Protein AF-0000000066956922 (afdb_homodimer)

pLDDT: mean 83.97, std 21.2, range [27.05, 97.88]

Structure (mmCIF, N/CA/C/O backbone):
data_AF-0000000066956922-model_v1
#
loop_
_entity.id
_entity.type
_entity.pdbx_description
1 polymer 'Os04g0371100 protein'
#
loop_
_atom_site.group_PDB
_atom_site.id
_atom_site.type_symbol
_atom_site.label_atom_id
_atom_site.label_alt_id
_atom_site.label_comp_id
_atom_site.label_asym_id
_atom_site.label_entity_id
_atom_site.label_seq_id
_atom_site.pdbx_PDB_ins_code
_atom_site.Cartn_x
_atom_site.Cartn_y
_atom_site.Cartn_z
_atom_site.occupancy
_atom_site.B_iso_or_equiv
_atom_site.auth_seq_id
_atom_site.auth_comp_id
_atom_site.auth_asym_id
_atom_site.a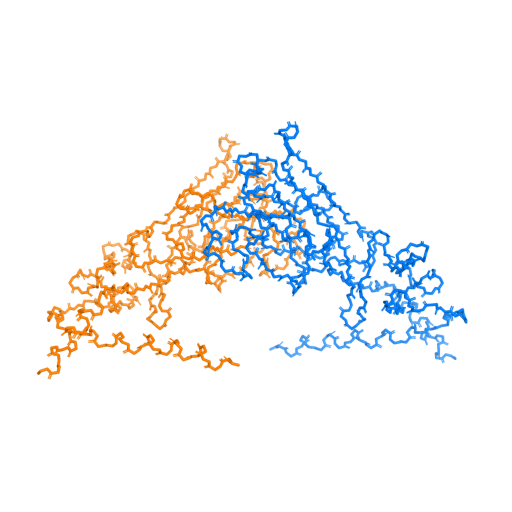uth_atom_id
_atom_site.pdbx_PDB_model_num
ATOM 1 N N . MET A 1 1 ? 24.984 -8.594 19.031 1 27.39 1 MET A N 1
ATOM 2 C CA . MET A 1 1 ? 25.375 -7.188 18.938 1 27.39 1 MET A CA 1
ATOM 3 C C . MET A 1 1 ? 24.172 -6.273 19.172 1 27.39 1 MET A C 1
ATOM 5 O O . MET A 1 1 ? 24.188 -5.105 18.781 1 27.39 1 MET A O 1
ATOM 9 N N . PRO A 1 2 ? 23.078 -6.812 19.625 1 39.53 2 PRO A N 1
ATOM 10 C CA . PRO A 1 2 ? 21.781 -6.18 19.859 1 39.53 2 PRO A CA 1
ATOM 11 C C . PRO A 1 2 ? 21.828 -5.164 21 1 39.53 2 PRO A C 1
ATOM 13 O O . PRO A 1 2 ? 20.844 -4.457 21.234 1 39.53 2 PRO A O 1
ATOM 16 N N . PHE A 1 3 ? 22.906 -5.246 21.766 1 41.84 3 PHE A N 1
ATOM 17 C CA . PHE A 1 3 ? 22.938 -4.562 23.062 1 41.84 3 PHE A CA 1
ATOM 18 C C . PHE A 1 3 ? 23.094 -3.059 22.875 1 41.84 3 PHE A C 1
ATOM 20 O O . PHE A 1 3 ? 22.641 -2.275 23.719 1 41.84 3 PHE A O 1
ATOM 27 N N . HIS A 1 4 ? 23.75 -2.686 21.734 1 39.41 4 HIS A N 1
ATOM 28 C CA . HIS A 1 4 ? 24.219 -1.311 21.656 1 39.41 4 HIS A CA 1
ATOM 29 C C . HIS A 1 4 ? 23.109 -0.365 21.219 1 39.41 4 HIS A C 1
ATOM 31 O O . HIS A 1 4 ? 23.297 0.853 21.188 1 39.41 4 HIS A O 1
ATOM 37 N N . MET A 1 5 ? 22.062 -0.947 20.609 1 34.66 5 MET A N 1
ATOM 38 C CA . MET A 1 5 ? 21.094 0.001 20.078 1 34.66 5 MET A CA 1
ATOM 39 C C . MET A 1 5 ? 20.219 0.576 21.188 1 34.66 5 MET A C 1
ATOM 41 O O . MET A 1 5 ? 19.469 1.525 20.953 1 34.66 5 MET A O 1
ATOM 45 N N . LEU A 1 6 ? 20.172 -0.141 22.344 1 37.5 6 LEU A N 1
ATOM 46 C CA . LEU A 1 6 ? 19.359 0.342 23.438 1 37.5 6 LEU A CA 1
ATOM 47 C C . LEU A 1 6 ? 19.969 1.58 24.078 1 37.5 6 LEU A C 1
ATOM 49 O O . LEU A 1 6 ? 19.312 2.279 24.859 1 37.5 6 LEU A O 1
ATOM 53 N N . ALA A 1 7 ? 21.297 1.661 24 1 37.59 7 ALA A N 1
ATOM 54 C CA . ALA A 1 7 ? 22.016 2.639 24.797 1 37.59 7 ALA A CA 1
ATOM 55 C C . ALA A 1 7 ? 21.844 4.047 24.25 1 37.59 7 ALA A C 1
ATOM 57 O O . ALA A 1 7 ? 21.844 5.023 25 1 37.59 7 ALA A O 1
ATOM 58 N N . SER A 1 8 ? 21.625 4.117 22.891 1 36 8 SER A N 1
ATOM 59 C CA . SER A 1 8 ? 21.672 5.469 22.344 1 36 8 SER A CA 1
ATOM 60 C C . SER A 1 8 ? 20.359 6.211 22.578 1 36 8 SER A C 1
ATOM 62 O O . SER A 1 8 ? 20.281 7.434 22.406 1 36 8 SER A O 1
ATOM 64 N N . LEU A 1 9 ? 19.266 5.445 22.859 1 38.03 9 LEU A N 1
ATOM 65 C CA . LEU A 1 9 ? 17.984 6.117 23.047 1 38.03 9 LEU A CA 1
ATOM 66 C C . LEU A 1 9 ? 17.922 6.789 24.422 1 38.03 9 LEU A C 1
ATOM 68 O O . LEU A 1 9 ? 17.156 7.738 24.609 1 38.03 9 LEU A O 1
ATOM 72 N N . LEU A 1 10 ? 18.797 6.312 25.344 1 38.06 10 LEU A N 1
ATOM 73 C CA . LEU A 1 10 ? 18.719 6.828 26.719 1 38.06 10 LEU A CA 1
ATOM 74 C C . LEU A 1 10 ? 19.281 8.242 26.797 1 38.06 10 LEU A C 1
ATOM 76 O O . LEU A 1 10 ? 18.922 9.016 27.672 1 38.06 10 LEU A O 1
ATOM 80 N N . TRP A 1 11 ? 20.234 8.555 25.891 1 38.66 11 TRP A N 1
ATOM 81 C CA . TRP A 1 11 ? 20.953 9.805 26.109 1 38.66 11 TRP A CA 1
ATOM 82 C C . TRP A 1 11 ? 20.078 11 25.734 1 38.66 11 TRP A C 1
ATOM 84 O O . TRP A 1 11 ? 20.391 12.141 26.109 1 38.66 11 TRP A O 1
ATOM 94 N N . LEU A 1 12 ? 19.016 10.734 24.922 1 37.03 12 LEU A N 1
ATOM 95 C CA . LEU A 1 12 ? 18.297 11.922 24.469 1 37.03 12 LEU A CA 1
ATOM 96 C C . LEU A 1 12 ? 17.359 12.43 25.547 1 37.03 12 LEU A C 1
ATOM 98 O O . LEU A 1 12 ? 16.922 13.586 25.516 1 37.03 12 LEU A O 1
ATOM 102 N N . CYS A 1 13 ? 17.031 11.578 26.547 1 39 13 CYS A N 1
ATOM 103 C CA . CYS A 1 13 ? 16.047 12.047 27.531 1 39 13 CYS A CA 1
ATOM 104 C C . CYS A 1 13 ? 16.672 13.031 28.5 1 39 13 CYS A C 1
ATOM 106 O O . CYS A 1 13 ? 15.961 13.672 29.281 1 39 13 CYS A O 1
ATOM 108 N N . GLY A 1 14 ? 17.984 12.922 28.688 1 37.34 14 GLY A N 1
ATOM 109 C CA . GLY A 1 14 ? 18.547 13.641 29.828 1 37.34 14 GLY A CA 1
ATOM 110 C C . GLY A 1 14 ? 18.594 15.141 29.625 1 37.34 14 GLY A C 1
ATOM 111 O O . GLY A 1 14 ? 18.625 15.906 30.594 1 37.34 14 GLY A O 1
ATOM 112 N N . GLY A 1 15 ? 18.875 15.555 28.344 1 35.94 15 GLY A N 1
ATOM 113 C CA . GLY A 1 15 ? 19.328 16.922 28.188 1 35.94 15 GLY A CA 1
ATOM 114 C C . GLY A 1 15 ? 18.203 17.938 28.234 1 35.94 15 GLY A C 1
ATOM 115 O O . GLY A 1 15 ? 18.438 19.141 28.109 1 35.94 15 GLY A O 1
ATOM 116 N N . ILE A 1 16 ? 16.969 17.453 27.953 1 40.69 16 ILE A N 1
ATOM 117 C CA . ILE A 1 16 ? 15.914 18.453 27.781 1 40.69 16 ILE A CA 1
ATOM 118 C C . ILE A 1 16 ? 15.578 19.109 29.109 1 40.69 16 ILE A C 1
ATOM 120 O O . ILE A 1 16 ? 14.898 20.141 29.156 1 40.69 16 ILE A O 1
ATOM 124 N N . ALA A 1 17 ? 15.906 18.469 30.297 1 36.94 17 ALA A N 1
ATOM 125 C CA . ALA A 1 17 ? 15.453 19.031 31.562 1 36.94 17 ALA A CA 1
ATOM 126 C C . ALA A 1 17 ? 16.031 20.422 31.781 1 36.94 17 ALA A C 1
ATOM 128 O O . ALA A 1 17 ? 15.414 21.266 32.438 1 36.94 17 ALA A O 1
ATOM 129 N N . ALA A 1 18 ? 17.344 20.484 31.438 1 37.16 18 ALA A N 1
ATOM 130 C CA . ALA A 1 18 ? 18.031 21.594 32.062 1 37.16 18 ALA A CA 1
ATOM 131 C C . ALA A 1 18 ? 17.656 22.922 31.438 1 37.16 18 ALA A C 1
ATOM 133 O O . ALA A 1 18 ? 18.078 23.984 31.906 1 37.16 18 ALA A O 1
ATOM 134 N N . TYR A 1 19 ? 17.297 22.766 30.141 1 38.47 19 TYR A N 1
ATOM 135 C CA . TYR A 1 19 ? 17.172 24.094 29.547 1 38.47 19 TYR A CA 1
ATOM 136 C C . TYR A 1 19 ? 16.031 24.891 30.188 1 38.47 19 TYR A C 1
ATOM 138 O O . TYR A 1 19 ? 15.008 25.141 29.562 1 38.47 19 TYR A O 1
ATOM 146 N N . CYS A 1 20 ? 15.438 24.375 31.266 1 38 20 CYS A N 1
ATOM 147 C CA . CYS A 1 20 ? 14.5 25.328 31.859 1 38 20 CYS A CA 1
ATOM 148 C C . CYS A 1 20 ? 15.203 26.625 32.219 1 38 20 CYS A C 1
ATOM 150 O O . CYS A 1 20 ? 15.664 26.812 33.344 1 38 20 CYS A O 1
ATOM 152 N N . SER A 1 21 ? 16.359 26.938 31.406 1 36.72 21 SER A N 1
ATOM 153 C CA . SER A 1 21 ? 17.016 28.156 31.828 1 36.72 21 SER A CA 1
ATOM 154 C C . SER A 1 21 ? 15.984 29.219 32.219 1 36.72 21 SER A C 1
ATOM 156 O O . SER A 1 21 ? 14.789 29.078 31.953 1 36.72 21 SER A O 1
ATOM 158 N N . ALA A 1 22 ? 16.594 30.641 32.156 1 36.59 22 ALA A N 1
ATOM 159 C CA . ALA A 1 22 ? 16.203 31.969 32.625 1 36.59 22 ALA A CA 1
ATOM 160 C C . ALA A 1 22 ? 14.938 32.438 31.906 1 36.59 22 ALA A C 1
ATOM 162 O O . ALA A 1 22 ? 15 33.312 31.031 1 36.59 22 ALA A O 1
ATOM 163 N N . ALA A 1 23 ? 14.32 31.703 31.094 1 40.88 23 ALA A N 1
ATOM 164 C CA . ALA A 1 23 ? 13.234 32.5 30.516 1 40.88 23 ALA A CA 1
ATOM 165 C C . ALA A 1 23 ? 12.625 33.438 31.562 1 40.88 23 ALA A C 1
ATOM 167 O O . ALA A 1 23 ? 12.492 33.062 32.719 1 40.88 23 ALA A O 1
ATOM 168 N N . SER A 1 24 ? 12.594 34.781 31.297 1 40.88 24 SER A N 1
ATOM 169 C CA . SER A 1 24 ? 11.867 35.844 32 1 40.88 24 SER A CA 1
ATOM 170 C C . SER A 1 24 ? 10.625 35.281 32.688 1 40.88 24 SER A C 1
ATOM 172 O O . SER A 1 24 ? 10.086 34.25 32.281 1 40.88 24 SER A O 1
ATOM 174 N N . ALA A 1 25 ? 10.32 35.656 34 1 47.16 25 ALA A N 1
ATOM 175 C CA . ALA A 1 25 ? 9.188 35.594 34.938 1 47.16 25 ALA A CA 1
ATOM 176 C C . ALA A 1 25 ? 7.863 35.625 34.188 1 47.16 25 ALA A C 1
ATOM 178 O O . ALA A 1 25 ? 6.801 35.812 34.781 1 47.16 25 ALA A O 1
ATOM 179 N N . ALA A 1 26 ? 7.875 35.781 32.906 1 54.56 26 ALA A N 1
ATOM 180 C CA . ALA A 1 26 ? 6.508 35.938 32.406 1 54.56 26 ALA A CA 1
ATOM 181 C C . ALA A 1 26 ? 5.668 34.688 32.656 1 54.56 26 ALA A C 1
ATOM 183 O O . ALA A 1 26 ? 6.168 33.562 32.562 1 54.56 26 ALA A O 1
ATOM 184 N N . THR A 1 27 ? 4.684 34.688 33.406 1 82.88 27 THR A N 1
ATOM 185 C CA . THR A 1 27 ? 3.65 33.688 33.625 1 82.88 27 THR A CA 1
ATOM 186 C C . THR A 1 27 ? 3.109 33.156 32.312 1 82.88 27 THR A C 1
ATOM 188 O O . THR A 1 27 ? 2.482 33.906 31.547 1 82.88 27 THR A O 1
ATOM 191 N N . CYS A 1 28 ? 3.74 32.031 31.812 1 92.56 28 CYS A N 1
ATOM 192 C CA . CYS A 1 28 ? 3.314 31.453 30.562 1 92.56 28 CYS A CA 1
ATOM 193 C C . CYS A 1 28 ? 2.062 30.609 30.75 1 92.56 28 CYS A C 1
ATOM 195 O O . CYS A 1 28 ? 1.993 29.781 31.672 1 92.56 28 CYS A O 1
ATOM 197 N N . VAL A 1 29 ? 1.057 30.906 29.938 1 93.75 29 VAL A N 1
ATOM 198 C CA . VAL A 1 29 ? -0.12 30.047 29.891 1 93.75 29 VAL A CA 1
ATOM 199 C C . VAL A 1 29 ? 0.259 28.688 29.312 1 93.75 29 VAL A C 1
ATOM 201 O O . VAL A 1 29 ? 0.908 28.594 28.266 1 93.75 29 VAL A O 1
ATOM 204 N N . ARG A 1 30 ? -0.149 27.625 30.016 1 95.56 30 ARG A N 1
ATOM 205 C CA . ARG A 1 30 ? 0.379 26.312 29.656 1 95.56 30 ARG A CA 1
ATOM 206 C C . ARG A 1 30 ? -0.744 25.359 29.25 1 95.56 30 ARG A C 1
ATOM 208 O O . ARG A 1 30 ? -0.556 24.141 29.234 1 95.56 30 ARG A O 1
ATOM 215 N N . SER A 1 31 ? -1.911 25.828 28.953 1 96 31 SER A N 1
ATOM 216 C CA . SER A 1 31 ? -3.01 25 28.484 1 96 31 SER A CA 1
ATOM 217 C C . SER A 1 31 ? -3.943 25.766 27.562 1 96 31 SER A C 1
ATOM 219 O O . SER A 1 31 ? -4.051 27 27.672 1 96 31 SER A O 1
ATOM 221 N N . CYS A 1 32 ? -4.496 25.078 26.734 1 97.19 32 CYS A N 1
ATOM 222 C CA . CYS A 1 32 ? -5.488 25.609 25.812 1 97.19 32 CYS A CA 1
ATOM 223 C C . CYS A 1 32 ? -6.469 24.531 25.375 1 97.19 32 CYS A C 1
ATOM 225 O O . CYS A 1 32 ? -6.07 23.516 24.812 1 97.19 32 CYS A O 1
ATOM 227 N N . GLY A 1 33 ? -7.793 24.719 25.641 1 95.06 33 GLY A N 1
ATOM 228 C CA . GLY A 1 33 ? -8.812 23.766 25.219 1 95.06 33 GLY A CA 1
ATOM 229 C C . GLY A 1 33 ? -8.602 22.375 25.781 1 95.06 33 GLY A C 1
ATOM 230 O O . GLY A 1 33 ? -8.82 21.375 25.078 1 95.06 33 GLY A O 1
ATOM 231 N N . GLY A 1 34 ? -8.023 22.266 26.859 1 94 34 GLY A N 1
ATOM 232 C CA . GLY A 1 34 ? -7.797 20.969 27.5 1 94 34 GLY A CA 1
ATOM 233 C C . GLY A 1 34 ? -6.492 20.328 27.078 1 94 34 GLY A C 1
ATOM 234 O O . GLY A 1 34 ? -6.141 19.25 27.578 1 94 34 GLY A O 1
ATOM 235 N N . VAL A 1 35 ? -5.789 21.016 26.219 1 96.94 35 VAL A N 1
ATOM 236 C CA . VAL A 1 35 ? -4.5 20.5 25.781 1 96.94 35 VAL A CA 1
ATOM 237 C C . VAL A 1 35 ? -3.373 21.156 26.578 1 96.94 35 VAL A C 1
ATOM 239 O O . VAL A 1 35 ? -3.312 22.391 26.672 1 96.94 35 VAL A O 1
ATOM 242 N N . GLU A 1 36 ? -2.531 20.297 27.141 1 97.12 36 GLU A N 1
ATOM 243 C CA . GLU A 1 36 ? -1.35 20.812 27.828 1 97.12 36 GLU A CA 1
ATOM 244 C C . GLU A 1 36 ? -0.308 21.297 26.828 1 97.12 36 GLU A C 1
ATOM 246 O O . GLU A 1 36 ? -0.074 20.656 25.797 1 97.12 36 GLU A O 1
ATOM 251 N N . ILE A 1 37 ? 0.271 22.531 27.141 1 97.62 37 ILE A N 1
ATOM 252 C CA . ILE A 1 37 ? 1.249 23.156 26.25 1 97.62 37 ILE A CA 1
ATOM 253 C C . ILE A 1 37 ? 2.602 23.25 26.953 1 97.62 37 ILE A C 1
ATOM 255 O O . ILE A 1 37 ? 2.98 24.312 27.438 1 97.62 37 ILE A O 1
ATOM 259 N N . PRO A 1 38 ? 3.303 22.203 26.922 1 96.31 38 PRO A N 1
ATOM 260 C CA . PRO A 1 38 ? 4.602 22.219 27.594 1 96.31 38 PRO A CA 1
ATOM 261 C C . PRO A 1 38 ? 5.688 22.891 26.766 1 96.31 38 PRO A C 1
ATOM 263 O O . PRO A 1 38 ? 5.57 22.984 25.547 1 96.31 38 PRO A O 1
ATOM 266 N N . TYR A 1 39 ? 6.703 23.453 27.469 1 93.75 39 TYR A N 1
ATOM 267 C CA . TYR A 1 39 ? 7.91 23.859 26.75 1 93.75 39 TYR A CA 1
ATOM 268 C C . TYR A 1 39 ? 8.516 22.672 26.031 1 93.75 39 TYR A C 1
ATOM 270 O O . TYR A 1 39 ? 8.508 21.547 26.531 1 93.75 39 TYR A O 1
ATOM 278 N N . PRO A 1 40 ? 8.969 22.766 24.75 1 95.88 40 PRO A N 1
ATOM 279 C CA . PRO A 1 40 ? 9.352 24 24.078 1 95.88 40 PRO A CA 1
ATOM 280 C C . PRO A 1 40 ? 8.172 24.688 23.375 1 95.88 40 PRO A C 1
ATOM 282 O O . PRO A 1 40 ? 8.352 25.719 22.734 1 95.88 40 PRO A O 1
ATOM 285 N N . PHE A 1 41 ? 7.016 24.109 23.531 1 97.12 41 PHE A N 1
ATOM 286 C CA . PHE A 1 41 ? 5.832 24.734 22.969 1 97.12 41 PHE A CA 1
ATOM 287 C C . PHE A 1 41 ? 5.398 25.922 23.828 1 97.12 41 PHE A C 1
ATOM 289 O O . PHE A 1 41 ? 5.684 25.969 25.016 1 97.12 41 PHE A O 1
ATOM 296 N N . GLY A 1 42 ? 4.723 26.906 23.141 1 96.88 42 GLY A N 1
ATOM 297 C CA . GLY A 1 42 ? 4.18 28.047 23.859 1 96.88 42 GLY A CA 1
ATOM 298 C C . GLY A 1 42 ? 3.084 28.766 23.109 1 96.88 42 GLY A C 1
ATOM 299 O O . GLY A 1 42 ? 2.953 28.609 21.891 1 96.88 42 GLY A O 1
ATOM 300 N N . LEU A 1 43 ? 2.312 29.547 23.797 1 96.38 43 LEU A N 1
ATOM 301 C CA . LEU A 1 43 ? 1.227 30.328 23.219 1 96.38 43 LEU A CA 1
ATOM 302 C C . LEU A 1 43 ? 1.663 31.781 22.984 1 96.38 43 LEU A C 1
ATOM 304 O O . LEU A 1 43 ? 0.925 32.562 22.391 1 96.38 43 LEU A O 1
ATOM 308 N N . ASP A 1 44 ? 2.801 32.094 23.531 1 94.19 44 ASP A N 1
ATOM 309 C CA . ASP A 1 44 ? 3.518 33.344 23.328 1 94.19 44 ASP A CA 1
ATOM 310 C C . ASP A 1 44 ? 4.945 33.062 22.844 1 94.19 44 ASP A C 1
ATOM 312 O O . ASP A 1 44 ? 5.617 32.188 23.344 1 94.19 44 ASP A O 1
ATOM 316 N N . PRO A 1 45 ? 5.34 33.875 21.891 1 92.75 45 PRO A N 1
ATOM 317 C CA . PRO A 1 45 ? 6.699 33.656 21.375 1 92.75 45 PRO A CA 1
ATOM 318 C C . PRO A 1 45 ? 7.746 33.656 22.484 1 92.75 45 PRO A C 1
ATOM 320 O O . PRO A 1 45 ? 8.742 32.938 22.391 1 92.75 45 PRO A O 1
ATOM 323 N N . ALA A 1 46 ? 7.488 34.406 23.531 1 93.38 46 ALA A N 1
ATOM 324 C CA . ALA A 1 46 ? 8.438 34.5 24.641 1 93.38 46 ALA A CA 1
ATOM 325 C C . ALA A 1 46 ? 8.438 33.219 25.469 1 93.38 46 ALA A C 1
ATOM 327 O O . ALA A 1 46 ? 9.367 32.969 26.234 1 93.38 46 ALA A O 1
ATOM 328 N N . CYS A 1 47 ? 7.379 32.5 25.312 1 95.25 47 CYS A N 1
ATOM 329 C CA . CYS A 1 47 ? 7.215 31.281 26.125 1 95.25 47 CYS A CA 1
ATOM 330 C C . CYS A 1 47 ? 7.52 30.031 25.312 1 95.25 47 CYS A C 1
ATOM 332 O O . CYS A 1 47 ? 7.293 28.922 25.766 1 95.25 47 CYS A O 1
ATOM 334 N N . ALA A 1 48 ? 7.957 30.188 24.062 1 95.25 48 ALA A N 1
ATOM 335 C CA . ALA A 1 48 ? 8.219 29.062 23.172 1 95.25 48 ALA A CA 1
ATOM 336 C C . ALA A 1 48 ? 9.609 29.172 22.547 1 95.25 48 ALA A C 1
ATOM 338 O O . ALA A 1 48 ? 10.164 30.266 22.438 1 95.25 48 ALA A O 1
ATOM 339 N N . LEU A 1 49 ? 10.133 28 22.234 1 94.38 49 LEU A N 1
ATOM 340 C CA . LEU A 1 49 ? 11.289 28.031 21.344 1 94.38 49 LEU A CA 1
ATOM 341 C C . LEU A 1 49 ? 10.867 28.422 19.922 1 94.38 49 LEU A C 1
ATOM 343 O O . LEU A 1 49 ? 9.727 28.188 19.516 1 94.38 49 LEU A O 1
ATOM 347 N N . PRO A 1 50 ? 11.875 28.969 19.203 1 92.44 50 PRO A N 1
ATOM 348 C CA . PRO A 1 50 ? 11.531 29.297 17.828 1 92.44 50 PRO A CA 1
ATOM 349 C C . PRO A 1 50 ? 10.992 28.094 17.047 1 92.44 50 PRO A C 1
ATOM 351 O O . PRO A 1 50 ? 11.57 27.016 17.109 1 92.44 50 PRO A O 1
ATOM 354 N N . GLY A 1 51 ? 9.875 28.297 16.422 1 94.69 51 GLY A N 1
ATOM 355 C CA . GLY A 1 51 ? 9.266 27.234 15.625 1 94.69 51 GLY A CA 1
ATOM 356 C C . GLY A 1 51 ? 8.188 26.484 16.359 1 94.69 51 GLY A C 1
ATOM 357 O O . GLY A 1 51 ? 7.402 25.75 15.758 1 94.69 51 GLY A O 1
ATOM 358 N N . PHE A 1 52 ? 8.078 26.734 17.625 1 96.69 52 PHE A N 1
ATOM 359 C CA . PHE A 1 52 ? 7.168 25.922 18.422 1 96.69 52 PHE A CA 1
ATOM 360 C C . PHE A 1 52 ? 6 26.75 18.938 1 96.69 52 PHE A C 1
ATOM 362 O O . PHE A 1 52 ? 5.227 26.297 19.781 1 96.69 52 PHE A O 1
ATOM 369 N N . ASN A 1 53 ? 5.91 27.953 18.438 1 96.44 53 ASN A N 1
ATOM 370 C CA . ASN A 1 53 ? 4.832 28.844 18.875 1 96.44 53 ASN A CA 1
ATOM 371 C C . ASN A 1 53 ? 3.477 28.375 18.359 1 96.44 53 ASN A C 1
ATOM 373 O O . ASN A 1 53 ? 3.316 28.109 17.172 1 96.44 53 ASN A O 1
ATOM 377 N N . LEU A 1 54 ? 2.477 28.281 19.25 1 97.62 54 LEU A N 1
ATOM 378 C CA . LEU A 1 54 ? 1.103 27.906 18.922 1 97.62 54 LEU A CA 1
ATOM 379 C C . LEU A 1 54 ? 0.155 29.078 19.141 1 97.62 54 LEU A C 1
ATOM 381 O O . LEU A 1 54 ? 0.544 30.094 19.703 1 97.62 54 LEU A O 1
ATOM 385 N N . THR A 1 55 ? -0.971 28.922 18.594 1 96.94 55 THR A N 1
ATOM 386 C CA . THR A 1 55 ? -2.029 29.906 18.828 1 96.94 55 THR A CA 1
ATOM 387 C C . THR A 1 55 ? -3.232 29.25 19.5 1 96.94 55 THR A C 1
ATOM 389 O O . THR A 1 55 ? -3.619 28.125 19.141 1 96.94 55 THR A O 1
ATOM 392 N N . CYS A 1 56 ? -3.777 29.906 20.453 1 97.06 56 CYS A N 1
ATOM 393 C CA . CYS A 1 56 ? -5.027 29.469 21.047 1 97.06 56 CYS A CA 1
ATOM 394 C C . CYS A 1 56 ? -6.215 30.234 20.469 1 97.06 56 CYS A C 1
ATOM 396 O O . CYS A 1 56 ? -6.281 31.453 20.594 1 97.06 56 CYS A O 1
ATOM 398 N N . ASN A 1 57 ? -7.051 29.562 19.828 1 95.81 57 ASN A N 1
ATOM 399 C CA . ASN A 1 57 ? -8.203 30.219 19.219 1 95.81 57 ASN A CA 1
ATOM 400 C C . ASN A 1 57 ? -9.273 30.531 20.266 1 95.81 57 ASN A C 1
ATOM 402 O O . ASN A 1 57 ? -10.406 30.062 20.156 1 95.81 57 ASN A O 1
ATOM 406 N N . ILE A 1 58 ? -9.039 31.469 21.016 1 90.88 58 ILE A N 1
ATOM 407 C CA . ILE A 1 58 ? -9.875 31.797 22.172 1 90.88 58 ILE A CA 1
ATOM 408 C C . ILE A 1 58 ? -11.227 32.312 21.703 1 90.88 58 ILE A C 1
ATOM 410 O O . ILE A 1 58 ? -12.258 32.062 22.312 1 90.88 58 ILE A O 1
ATOM 414 N N . LYS A 1 59 ? -11.203 33.094 20.719 1 91.81 59 LYS A N 1
ATOM 415 C CA . LYS A 1 59 ? -12.422 33.75 20.234 1 91.81 59 LYS A CA 1
ATOM 416 C C . LYS A 1 59 ? -13.273 32.75 19.438 1 91.81 59 LYS A C 1
ATOM 418 O O . LYS A 1 59 ? -14.438 33.031 19.125 1 91.81 59 LYS A O 1
ATOM 423 N N . GLY A 1 60 ? -12.703 31.641 19.125 1 92.69 60 GLY A N 1
ATOM 424 C CA . GLY A 1 60 ? -13.406 30.641 18.344 1 92.69 60 GLY A CA 1
ATOM 425 C C . GLY A 1 60 ? -13.711 29.375 19.141 1 92.69 60 GLY A C 1
ATOM 426 O O . GLY A 1 60 ? -14.469 29.406 20.109 1 92.69 60 GLY A O 1
ATOM 427 N N . ASP A 1 61 ? -13.086 28.297 18.797 1 93.31 61 ASP A N 1
ATOM 428 C CA . ASP A 1 61 ? -13.414 26.984 19.359 1 93.31 61 ASP A CA 1
ATOM 429 C C . ASP A 1 61 ? -12.562 26.688 20.578 1 93.31 61 ASP A C 1
ATOM 431 O O . ASP A 1 61 ? -12.711 25.625 21.203 1 93.31 61 ASP A O 1
ATOM 435 N N . GLY A 1 62 ? -11.68 27.594 20.953 1 95.31 62 GLY A N 1
ATOM 436 C CA . GLY A 1 62 ? -10.898 27.453 22.172 1 95.31 62 GLY A CA 1
ATOM 437 C C . GLY A 1 62 ? -9.812 26.391 22.078 1 95.31 62 GLY A C 1
ATOM 438 O O . GLY A 1 62 ? -9.312 25.906 23.094 1 95.31 62 GLY A O 1
ATOM 439 N N . LYS A 1 63 ? -9.406 26.078 20.859 1 96.12 63 LYS A N 1
ATOM 440 C CA . LYS A 1 63 ? -8.453 25 20.656 1 96.12 63 LYS A CA 1
ATOM 441 C C . LYS A 1 63 ? -7.09 25.547 20.234 1 96.12 63 LYS A C 1
ATOM 443 O O . LYS A 1 63 ? -6.984 26.688 19.781 1 96.12 63 LYS A O 1
ATOM 448 N N . PRO A 1 64 ? -6.059 24.75 20.469 1 97.56 64 PRO A N 1
ATOM 449 C CA . PRO A 1 64 ? -4.73 25.172 20.016 1 97.56 64 PRO A CA 1
ATOM 450 C C . PRO A 1 64 ? -4.469 24.812 18.562 1 97.56 64 PRO A C 1
ATOM 452 O O . PRO A 1 64 ? -4.891 23.75 18.094 1 97.56 64 PRO A O 1
ATOM 455 N N . TYR A 1 65 ? -3.725 25.703 17.906 1 97.12 65 TYR A N 1
ATOM 456 C CA . TYR A 1 65 ? -3.451 25.531 16.484 1 97.12 65 TYR A CA 1
ATOM 457 C C . TYR A 1 65 ? -1.985 25.797 16.172 1 97.12 65 TYR A C 1
ATOM 459 O O . TYR A 1 65 ? -1.361 26.656 16.797 1 97.12 65 TYR A O 1
ATOM 467 N N . TYR A 1 66 ? -1.413 25.016 15.383 1 96 66 TYR A N 1
ATOM 468 C CA . TYR A 1 66 ? -0.223 25.375 14.625 1 96 66 TYR A CA 1
ATOM 469 C C . TYR A 1 66 ? -0.584 25.734 13.188 1 96 66 TYR A C 1
ATOM 471 O O . TYR A 1 66 ? -1.049 24.875 12.422 1 96 66 TYR A O 1
ATOM 479 N N . LYS A 1 67 ? -0.375 26.906 12.867 1 88.31 67 LYS A N 1
ATOM 480 C CA . LYS A 1 67 ? -0.924 27.406 11.609 1 88.31 67 LYS A CA 1
ATOM 481 C C . LYS A 1 67 ? -2.428 27.156 11.531 1 88.31 67 LYS A C 1
ATOM 483 O O . LYS A 1 67 ? -3.184 27.594 12.398 1 88.31 67 LYS A O 1
ATOM 488 N N . ASP A 1 68 ? -2.871 26.375 10.766 1 87.69 68 ASP A N 1
ATOM 489 C CA . ASP A 1 68 ? -4.305 26.141 10.633 1 87.69 68 ASP A CA 1
ATOM 490 C C . ASP A 1 68 ? -4.648 24.688 10.961 1 87.69 68 ASP A C 1
ATOM 492 O O . ASP A 1 68 ? -5.746 24.219 10.648 1 87.69 68 ASP A O 1
ATOM 496 N N . VAL A 1 69 ? -3.725 24.156 11.695 1 93.5 69 VAL A N 1
ATOM 497 C CA . VAL A 1 69 ? -3.951 22.75 12.031 1 93.5 69 VAL A CA 1
ATOM 498 C C . VAL A 1 69 ? -4.133 22.594 13.539 1 93.5 69 VAL A C 1
ATOM 500 O O . VAL A 1 69 ? -3.275 23.016 14.312 1 93.5 69 VAL A O 1
ATOM 503 N N . GLU A 1 70 ? -5.219 22 13.891 1 96 70 GLU A N 1
ATOM 504 C CA . GLU A 1 70 ? -5.551 21.797 15.297 1 96 70 GLU A CA 1
ATOM 505 C C . GLU A 1 70 ? -4.629 20.781 15.953 1 96 70 GLU A C 1
ATOM 507 O O . GLU A 1 70 ? -4.336 19.734 15.359 1 96 70 GLU A O 1
ATOM 512 N N . LEU A 1 71 ? -4.219 21.078 17.172 1 97.19 71 LEU A N 1
ATOM 513 C CA . LEU A 1 71 ? -3.467 20.109 17.969 1 97.19 71 LEU A CA 1
ATOM 514 C C . LEU A 1 71 ? -4.379 19.375 18.938 1 97.19 71 LEU A C 1
ATOM 516 O O . LEU A 1 71 ? -5.211 19.984 19.609 1 97.19 71 LEU A O 1
ATOM 520 N N . LEU A 1 72 ? -4.152 18.094 18.969 1 96.19 72 LEU A N 1
ATOM 521 C CA . LEU A 1 72 ? -4.953 17.25 19.859 1 96.19 72 LEU A CA 1
ATOM 522 C C . LEU A 1 72 ? -4.184 16.922 21.141 1 96.19 72 LEU A C 1
ATOM 524 O O . LEU A 1 72 ? -4.781 16.797 22.219 1 96.19 72 LEU A O 1
ATOM 528 N N . ASN A 1 73 ? -2.975 16.734 20.984 1 95.75 73 ASN A N 1
ATOM 529 C CA . ASN A 1 73 ? -2.123 16.344 22.094 1 95.75 73 ASN A CA 1
ATOM 530 C C . ASN A 1 73 ? -0.646 16.547 21.781 1 95.75 73 ASN A C 1
ATOM 532 O O . ASN A 1 73 ? -0.244 16.5 20.609 1 95.75 73 ASN A O 1
ATOM 536 N N . ILE A 1 74 ? 0.076 16.828 22.891 1 97 74 ILE A N 1
ATOM 537 C CA . ILE A 1 74 ? 1.526 16.938 22.797 1 97 74 ILE A CA 1
ATOM 538 C C . ILE A 1 74 ? 2.193 15.93 23.719 1 97 74 ILE A C 1
ATOM 540 O O . ILE A 1 74 ? 1.925 15.914 24.922 1 97 74 ILE A O 1
ATOM 544 N N . SER A 1 75 ? 3.006 15.109 23.188 1 96.25 75 SER A N 1
ATOM 545 C CA . SER A 1 75 ? 3.775 14.164 23.984 1 96.25 75 SER A CA 1
ATOM 546 C C . SER A 1 75 ? 5.262 14.5 23.969 1 96.25 75 SER A C 1
ATOM 548 O O . SER A 1 75 ? 5.918 14.398 22.938 1 96.25 75 SER A O 1
ATOM 550 N N . LEU A 1 76 ? 5.77 14.812 25.125 1 93.88 76 LEU A N 1
ATOM 551 C CA . LEU A 1 76 ? 7.199 15.086 25.219 1 93.88 76 LEU A CA 1
ATOM 552 C C . LEU A 1 76 ? 8.008 13.789 25.172 1 93.88 76 LEU A C 1
ATOM 554 O O . LEU A 1 76 ? 9.078 13.742 24.562 1 93.88 76 LEU A O 1
ATOM 558 N N . THR A 1 77 ? 7.445 12.75 25.703 1 93.38 77 THR A N 1
ATOM 559 C CA . THR A 1 77 ? 8.148 11.477 25.812 1 93.38 77 THR A CA 1
ATOM 560 C C . THR A 1 77 ? 8.352 10.844 24.438 1 93.38 77 THR A C 1
ATOM 562 O O . THR A 1 77 ? 9.406 10.273 24.156 1 93.38 77 THR A O 1
ATOM 565 N N . GLU A 1 78 ? 7.363 11.039 23.609 1 93.12 78 GLU A N 1
ATOM 566 C CA . GLU A 1 78 ? 7.434 10.414 22.281 1 93.12 78 GLU A CA 1
ATOM 567 C C . GLU A 1 78 ? 7.996 11.383 21.25 1 93.12 78 GLU A C 1
ATOM 569 O O . GLU A 1 78 ? 8.328 10.977 20.125 1 93.12 78 GLU A O 1
ATOM 574 N N . GLY A 1 79 ? 8.13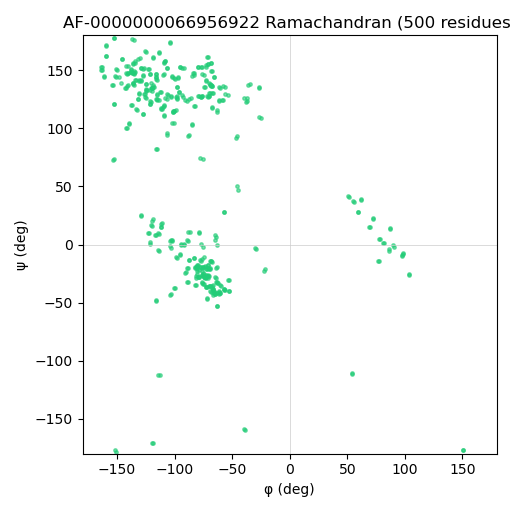3 12.625 21.672 1 96.38 79 GLY A N 1
ATOM 575 C CA . GLY A 1 79 ? 8.531 13.617 20.688 1 96.38 79 GLY A CA 1
ATOM 576 C C . GLY A 1 79 ? 7.523 13.781 19.562 1 96.38 79 GLY A C 1
ATOM 577 O O . GLY A 1 79 ? 7.898 13.852 18.391 1 96.38 79 GLY A O 1
ATOM 578 N N . GLN A 1 80 ? 6.25 13.711 19.969 1 97.06 80 GLN A N 1
ATOM 579 C CA . GLN A 1 80 ? 5.215 13.719 18.953 1 97.06 80 GLN A CA 1
ATOM 580 C C . GLN A 1 80 ? 4.082 14.68 19.312 1 97.06 80 GLN A C 1
ATOM 582 O O . GLN A 1 80 ? 3.865 14.969 20.484 1 97.06 80 GLN A O 1
ATOM 587 N N . VAL A 1 81 ? 3.51 15.219 18.312 1 97.62 81 VAL A N 1
ATOM 588 C CA . VAL A 1 81 ? 2.258 15.961 18.422 1 97.62 81 VAL A CA 1
ATOM 589 C C . VAL A 1 81 ? 1.185 15.305 17.562 1 97.62 81 VAL A C 1
ATOM 591 O O . VAL A 1 81 ? 1.457 14.883 16.438 1 97.62 81 VAL A O 1
ATOM 594 N N . ARG A 1 82 ? 0.068 15.109 18.109 1 97.19 82 ARG A N 1
ATOM 595 C CA . ARG A 1 82 ? -1.09 14.648 17.344 1 97.19 82 ARG A CA 1
ATOM 596 C C . ARG A 1 82 ? -1.921 15.82 16.844 1 97.19 82 ARG A C 1
ATOM 598 O O . ARG A 1 82 ? -2.277 16.719 17.625 1 97.19 82 ARG A O 1
ATOM 605 N N . MET A 1 83 ? -2.17 15.828 15.578 1 96.31 83 MET A N 1
ATOM 606 C CA . MET A 1 83 ? -2.896 16.922 14.93 1 96.31 83 MET A CA 1
ATOM 607 C C . MET A 1 83 ? -4.109 16.391 14.172 1 96.31 83 MET A C 1
ATOM 609 O O . MET A 1 83 ? -4.262 15.172 14.008 1 96.31 83 MET A O 1
ATOM 613 N N . ARG A 1 84 ? -4.957 17.25 13.812 1 94.88 84 ARG A N 1
ATOM 614 C CA . ARG A 1 84 ? -6.086 16.922 12.953 1 94.88 84 ARG A CA 1
ATOM 615 C C . ARG A 1 84 ? -5.898 17.469 11.547 1 94.88 84 ARG A C 1
ATOM 617 O O . ARG A 1 84 ? -5.691 18.672 11.375 1 94.88 84 ARG A O 1
ATOM 624 N N . MET A 1 85 ? -6.012 16.547 10.633 1 92.06 85 MET A N 1
ATOM 625 C CA . MET A 1 85 ? -5.785 16.953 9.25 1 92.06 85 MET A CA 1
ATOM 626 C C . MET A 1 85 ? -7.012 16.672 8.391 1 92.06 85 MET A C 1
ATOM 628 O O . MET A 1 85 ? -7.668 15.641 8.562 1 92.06 85 MET A O 1
ATOM 632 N N . HIS A 1 86 ? -7.195 17.531 7.434 1 93.5 86 HIS A N 1
ATOM 633 C CA . HIS A 1 86 ? -8.359 17.391 6.566 1 93.5 86 HIS A CA 1
ATOM 634 C C . HIS A 1 86 ? -8.273 16.125 5.734 1 93.5 86 HIS A C 1
ATOM 636 O O . HIS A 1 86 ? -7.195 15.734 5.285 1 93.5 86 HIS A O 1
ATOM 642 N N . ILE A 1 87 ? -9.43 15.531 5.535 1 95.94 87 ILE A N 1
ATOM 643 C CA . ILE A 1 87 ? -9.578 14.398 4.625 1 95.94 87 ILE A CA 1
ATOM 644 C C . ILE A 1 87 ? -9.898 14.906 3.223 1 95.94 87 ILE A C 1
ATOM 646 O O . ILE A 1 87 ? -10.852 15.664 3.037 1 95.94 87 ILE A O 1
ATOM 650 N N . ALA A 1 88 ? -9.078 14.516 2.299 1 97.12 88 ALA A N 1
ATOM 651 C CA . ALA A 1 88 ? -9.359 14.852 0.907 1 97.12 88 ALA A CA 1
ATOM 652 C C . ALA A 1 88 ? -10.492 13.992 0.351 1 97.12 88 ALA A C 1
ATOM 654 O O . ALA A 1 88 ? -10.648 12.836 0.752 1 97.12 88 ALA A O 1
ATOM 655 N N . ASN A 1 89 ? -11.266 14.602 -0.533 1 97.06 89 ASN A N 1
ATOM 656 C CA . ASN A 1 89 ? -12.352 13.844 -1.153 1 97.06 89 ASN A CA 1
ATOM 657 C C . ASN A 1 89 ? -12.422 14.109 -2.654 1 97.06 89 ASN A C 1
ATOM 659 O O . ASN A 1 89 ? -11.852 15.078 -3.15 1 97.06 89 ASN A O 1
ATOM 663 N N . TYR A 1 90 ? -12.938 13.266 -3.371 1 97.81 90 TYR A N 1
ATOM 664 C CA . TYR A 1 90 ? -13.211 13.266 -4.805 1 97.81 90 TYR A CA 1
ATOM 665 C C . TYR A 1 90 ? -14.539 12.586 -5.105 1 97.81 90 TYR A C 1
ATOM 667 O O . TYR A 1 90 ? -14.617 11.359 -5.164 1 97.81 90 TYR A O 1
ATOM 675 N N . CYS A 1 91 ? -15.586 13.508 -5.32 1 97.56 91 CYS A N 1
ATOM 676 C CA . CYS A 1 91 ? -16.938 12.977 -5.324 1 97.56 91 CYS A CA 1
ATOM 677 C C . CYS A 1 91 ? -17.656 13.305 -6.637 1 97.56 91 CYS A C 1
ATOM 679 O O . CYS A 1 91 ? -17.422 14.359 -7.223 1 97.56 91 CYS A O 1
ATOM 681 N N . TYR A 1 92 ? -18.531 12.422 -6.91 1 97.75 92 TYR A N 1
ATOM 682 C CA . TYR A 1 92 ? -19.391 12.641 -8.062 1 97.75 92 TYR A CA 1
ATOM 683 C C . TYR A 1 92 ? -20.406 13.742 -7.777 1 97.75 92 TYR A C 1
ATOM 685 O O . TYR A 1 92 ? -21.047 13.758 -6.723 1 97.75 92 TYR A O 1
ATOM 693 N N . ASN A 1 93 ? -20.406 14.664 -8.695 1 96.19 93 ASN A N 1
ATOM 694 C CA . ASN A 1 93 ? -21.391 15.742 -8.664 1 96.19 93 ASN A CA 1
ATOM 695 C C . ASN A 1 93 ? -22.516 15.492 -9.664 1 96.19 93 ASN A C 1
ATOM 697 O O . ASN A 1 93 ? -22.328 15.648 -10.875 1 96.19 93 ASN A O 1
ATOM 701 N N . SER A 1 94 ? -23.703 15.289 -9.141 1 93.69 94 SER A N 1
ATOM 702 C CA . SER A 1 94 ? -24.828 14.922 -9.992 1 93.69 94 SER A CA 1
ATOM 703 C C . SER A 1 94 ? -25.281 16.094 -10.844 1 93.69 94 SER A C 1
ATOM 705 O O . SER A 1 94 ? -25.875 15.906 -11.906 1 93.69 94 SER A O 1
ATOM 707 N N . THR A 1 95 ? -25.062 17.297 -10.414 1 94.31 95 THR A N 1
ATOM 708 C CA . THR A 1 95 ? -25.469 18.484 -11.156 1 94.31 95 THR A CA 1
ATOM 709 C C . THR A 1 95 ? -24.594 18.672 -12.391 1 94.31 95 THR A C 1
ATOM 711 O O . THR A 1 95 ? -25.109 18.859 -13.5 1 94.31 95 THR A O 1
ATOM 714 N N . SER A 1 96 ? -23.344 18.562 -12.289 1 93.12 96 SER A N 1
ATOM 715 C CA . SER A 1 96 ? -22.422 18.797 -13.391 1 93.12 96 SER A CA 1
ATOM 716 C C . SER A 1 96 ? -22.172 17.516 -14.18 1 93.12 96 SER A C 1
ATOM 718 O O . SER A 1 96 ? -21.703 17.562 -15.32 1 93.12 96 SER A O 1
ATOM 720 N N . GLY A 1 97 ? -22.422 16.453 -13.609 1 92.69 97 GLY A N 1
ATOM 721 C CA . GLY A 1 97 ? -22.125 15.164 -14.219 1 92.69 97 GLY A CA 1
ATOM 722 C C . GLY A 1 97 ? -20.656 14.797 -14.117 1 92.69 97 GLY A C 1
ATOM 723 O O . GLY A 1 97 ? -20.219 13.805 -14.703 1 92.69 97 GLY A O 1
ATOM 724 N N . GLY A 1 98 ? -19.828 15.594 -13.422 1 94.75 98 GLY A N 1
ATOM 725 C CA . GLY A 1 98 ? -18.406 15.359 -13.25 1 94.75 98 GLY A CA 1
ATOM 726 C C . GLY A 1 98 ? -18.016 15.188 -11.797 1 94.75 98 GLY A C 1
ATOM 727 O O . GLY A 1 98 ? -18.828 14.836 -10.953 1 94.75 98 GLY A O 1
ATOM 728 N N . MET A 1 99 ? -16.688 15.164 -11.641 1 96.81 99 MET A N 1
ATOM 729 C CA . MET A 1 99 ? -16.172 14.984 -10.289 1 96.81 99 MET A CA 1
ATOM 730 C C . MET A 1 99 ? -15.82 16.328 -9.656 1 96.81 99 MET A C 1
ATOM 732 O O . MET A 1 99 ? -15.352 17.234 -10.344 1 96.81 99 MET A O 1
ATOM 736 N N . ASN A 1 100 ? -16.078 16.406 -8.359 1 94.75 100 ASN A N 1
ATOM 737 C CA . ASN A 1 100 ? -15.578 17.5 -7.527 1 94.75 100 ASN A CA 1
ATOM 738 C C . ASN A 1 100 ? -14.664 16.984 -6.414 1 94.75 100 ASN A C 1
ATOM 740 O O . ASN A 1 100 ? -14.922 15.945 -5.82 1 94.75 100 ASN A O 1
ATOM 744 N N . GLY A 1 101 ? -13.555 17.734 -6.297 1 91 101 GLY A N 1
ATOM 745 C CA . GLY A 1 101 ? -12.648 17.281 -5.258 1 91 101 GLY A CA 1
ATOM 746 C C . GLY A 1 101 ? -12.055 18.406 -4.441 1 91 101 GLY A C 1
ATOM 747 O O . GLY A 1 101 ? -12.078 19.562 -4.867 1 91 101 GLY A O 1
ATOM 748 N N . THR A 1 102 ? -11.789 18.078 -3.26 1 85.19 102 THR A N 1
ATOM 749 C CA . THR A 1 102 ? -11.039 18.969 -2.387 1 85.19 102 THR A CA 1
ATOM 750 C C . THR A 1 102 ? -9.648 18.406 -2.105 1 85.19 102 THR A C 1
ATOM 752 O O . THR A 1 102 ? -9.492 17.219 -1.812 1 85.19 102 THR A O 1
ATOM 755 N N . GLY A 1 103 ? -8.688 19.203 -2.551 1 76.94 103 GLY A N 1
ATOM 756 C CA . GLY A 1 103 ? -7.324 18.875 -2.178 1 76.94 103 GLY A CA 1
ATOM 757 C C . GLY A 1 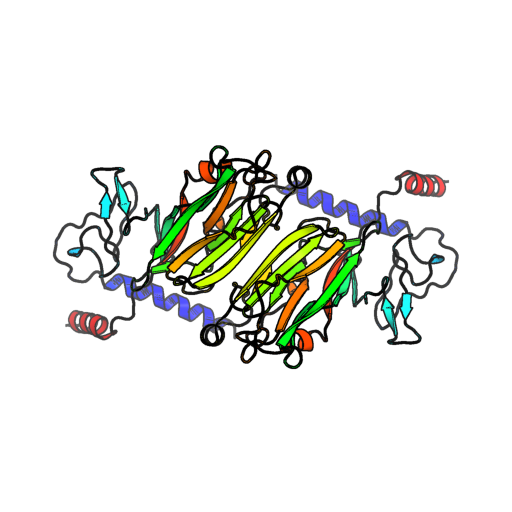103 ? -6.852 19.594 -0.929 1 76.94 103 GLY A C 1
ATOM 758 O O . GLY A 1 103 ? -7.457 20.594 -0.516 1 76.94 103 GLY A O 1
ATOM 759 N N . TRP A 1 104 ? -5.926 18.969 -0.221 1 81.31 104 TRP A N 1
ATOM 760 C CA . TRP A 1 104 ? -5.336 19.578 0.961 1 81.31 104 TRP A CA 1
ATOM 761 C C . TRP A 1 104 ? -3.828 19.359 0.995 1 81.31 104 TRP A C 1
ATOM 763 O O . TRP A 1 104 ? -3.314 18.438 0.369 1 81.31 104 TRP A O 1
ATOM 773 N N . SER A 1 105 ? -3.217 20.359 1.56 1 88.19 105 SER A N 1
ATOM 774 C CA . SER A 1 105 ? -1.781 20.203 1.771 1 88.19 105 SER A CA 1
ATOM 775 C C . SER A 1 105 ? -1.354 20.781 3.117 1 88.19 105 SER A C 1
ATOM 777 O O . SER A 1 105 ? -2.039 21.641 3.676 1 88.19 105 SER A O 1
ATOM 779 N N . LEU A 1 106 ? -0.391 20.203 3.693 1 92.44 106 LEU A N 1
ATOM 780 C CA . LEU A 1 106 ? 0.282 20.688 4.891 1 92.44 106 LEU A CA 1
ATOM 781 C C . LEU A 1 106 ? 1.771 20.891 4.633 1 92.44 106 LEU A C 1
ATOM 783 O O . LEU A 1 106 ? 2.459 19.969 4.188 1 92.44 106 LEU A O 1
ATOM 787 N N . ASN A 1 107 ? 2.158 22.125 4.848 1 93.62 107 ASN A N 1
ATOM 788 C CA . ASN A 1 107 ? 3.561 22.469 4.648 1 93.62 107 ASN A CA 1
ATOM 789 C C . ASN A 1 107 ? 4.266 22.75 5.973 1 93.62 107 ASN A C 1
ATOM 791 O O . ASN A 1 107 ? 4.004 23.781 6.613 1 93.62 107 ASN A O 1
ATOM 795 N N . LEU A 1 108 ? 5.16 21.875 6.34 1 94.5 108 LEU A N 1
ATOM 796 C CA . LEU A 1 108 ? 5.926 22.016 7.57 1 94.5 108 LEU A CA 1
ATOM 797 C C . LEU A 1 108 ? 7.398 22.281 7.27 1 94.5 108 LEU A C 1
ATOM 799 O O . LEU A 1 108 ? 8.25 22.156 8.148 1 94.5 108 LEU A O 1
ATOM 803 N N . THR A 1 109 ? 7.637 22.625 6.078 1 93.5 109 THR A N 1
ATOM 804 C CA . THR A 1 109 ? 9.023 22.844 5.672 1 93.5 109 THR A CA 1
ATOM 805 C C . THR A 1 109 ? 9.648 23.969 6.48 1 93.5 109 THR A C 1
ATOM 807 O O . THR A 1 109 ? 9.039 25.016 6.68 1 93.5 109 THR A O 1
ATOM 810 N N . GLY A 1 110 ? 10.883 23.719 6.93 1 92.31 110 GLY A N 1
ATOM 811 C CA . GLY A 1 110 ? 11.609 24.734 7.668 1 92.31 110 GLY A CA 1
ATOM 812 C C . GLY A 1 110 ? 11.219 24.812 9.133 1 92.31 110 GLY A C 1
ATOM 813 O O . GLY A 1 110 ? 11.68 25.703 9.859 1 92.31 110 GLY A O 1
ATOM 814 N N . THR A 1 111 ? 10.359 24 9.523 1 94.5 111 THR A N 1
ATOM 815 C CA . THR A 1 111 ? 9.938 23.953 10.922 1 94.5 111 THR A CA 1
ATOM 816 C C . THR A 1 111 ? 10.555 22.75 11.641 1 94.5 111 THR A C 1
ATOM 818 O O . THR A 1 111 ? 11.188 21.906 11.008 1 94.5 111 THR A O 1
ATOM 821 N N . PRO A 1 112 ? 10.336 22.688 12.969 1 95.31 112 PRO A N 1
ATOM 822 C CA . PRO A 1 112 ? 10.891 21.562 13.711 1 95.31 112 PRO A CA 1
ATOM 823 C C . PRO A 1 112 ? 10.062 20.281 13.547 1 95.31 112 PRO A C 1
ATOM 825 O O . PRO A 1 112 ? 10.328 19.281 14.211 1 95.31 112 PRO A O 1
ATOM 828 N N . PHE A 1 113 ? 9.141 20.312 12.648 1 96.19 113 PHE A N 1
ATOM 829 C CA . PHE A 1 113 ? 8.164 19.234 12.57 1 96.19 113 PHE A CA 1
ATOM 830 C C . PHE A 1 113 ? 8.391 18.391 11.32 1 96.19 113 PHE A C 1
ATOM 832 O O . PHE A 1 113 ? 8.805 18.906 10.281 1 96.19 113 PHE A O 1
ATOM 839 N N . ARG A 1 114 ? 8.109 17.062 11.461 1 96.62 114 ARG A N 1
ATOM 840 C CA . ARG A 1 114 ? 8.086 16.094 10.367 1 96.62 114 ARG A CA 1
ATOM 841 C C . ARG A 1 114 ? 6.898 15.141 10.492 1 96.62 114 ARG A C 1
ATOM 843 O O . ARG A 1 114 ? 6.48 14.805 11.602 1 96.62 114 ARG A O 1
ATOM 850 N N . LEU A 1 115 ? 6.426 14.727 9.344 1 96.25 115 LEU A N 1
ATOM 851 C CA . LEU A 1 115 ? 5.371 13.727 9.367 1 96.25 115 LEU A CA 1
ATOM 852 C C . LEU A 1 115 ? 5.914 12.375 9.828 1 96.25 115 LEU A C 1
ATOM 854 O O . LEU A 1 115 ? 6.898 11.875 9.273 1 96.25 115 LEU A O 1
ATOM 858 N N . SER A 1 116 ? 5.258 11.797 10.82 1 96.56 116 SER A N 1
ATOM 859 C CA . SER A 1 116 ? 5.738 10.523 11.352 1 96.56 116 SER A CA 1
ATOM 860 C C . SER A 1 116 ? 5.582 9.406 10.336 1 96.56 116 SER A C 1
ATOM 862 O O . SER A 1 116 ? 4.461 9.008 10.008 1 96.56 116 SER A O 1
ATOM 864 N N . ASP A 1 117 ? 6.621 8.789 9.906 1 92.19 117 ASP A N 1
ATOM 865 C CA . ASP A 1 117 ? 6.562 7.727 8.914 1 92.19 117 ASP A CA 1
ATOM 866 C C . ASP A 1 117 ? 6.156 6.402 9.547 1 92.19 117 ASP A C 1
ATOM 868 O O . ASP A 1 117 ? 5.551 5.551 8.891 1 92.19 117 ASP A O 1
ATOM 872 N N . PHE A 1 118 ? 6.492 6.297 10.789 1 91.5 118 PHE A N 1
ATOM 873 C CA . PHE A 1 118 ? 6.168 5.059 11.492 1 91.5 118 PHE A CA 1
ATOM 874 C C . PHE A 1 118 ? 4.719 5.062 11.961 1 91.5 118 PHE A C 1
ATOM 876 O O . PHE A 1 118 ? 4.062 4.02 11.969 1 91.5 118 PHE A O 1
ATOM 883 N N . GLY A 1 119 ? 4.32 6.16 12.289 1 96 119 GLY A N 1
ATOM 884 C CA . GLY A 1 119 ? 3.016 6.242 12.922 1 96 119 GLY A CA 1
ATOM 885 C C . GLY A 1 119 ? 1.885 6.457 11.938 1 96 119 GLY A C 1
ATOM 886 O O . GLY A 1 119 ? 0.723 6.18 12.242 1 96 119 GLY A O 1
ATOM 887 N N . ASN A 1 120 ? 2.275 7.016 10.82 1 96.44 120 ASN A N 1
ATOM 888 C CA . ASN A 1 120 ? 1.229 7.352 9.859 1 96.44 120 ASN A CA 1
ATOM 889 C C . ASN A 1 120 ? 1.24 6.398 8.664 1 96.44 120 ASN A C 1
ATOM 891 O O . ASN A 1 120 ? 2.277 5.82 8.336 1 96.44 120 ASN A O 1
ATOM 895 N N . LYS A 1 121 ? 0.072 6.238 8.094 1 95.38 121 LYS A N 1
ATOM 896 C CA . LYS A 1 121 ? -0.085 5.594 6.793 1 95.38 121 LYS A CA 1
ATOM 897 C C . LYS A 1 121 ? -0.926 6.453 5.855 1 95.38 121 LYS A C 1
ATOM 899 O O . LYS A 1 121 ? -1.853 7.141 6.293 1 95.38 121 LYS A O 1
ATOM 904 N N . PHE A 1 122 ? -0.481 6.43 4.629 1 95.31 122 PHE A N 1
ATOM 905 C CA . PHE A 1 122 ? -1.349 7.023 3.619 1 95.31 122 PHE A CA 1
ATOM 906 C C . PHE A 1 122 ? -2.512 6.094 3.293 1 95.31 122 PHE A C 1
ATOM 908 O O . PHE A 1 122 ? -2.305 4.926 2.953 1 95.31 122 PHE A O 1
ATOM 915 N N . THR A 1 123 ? -3.721 6.645 3.373 1 96.5 123 THR A N 1
ATOM 916 C CA . THR A 1 123 ? -4.918 5.816 3.311 1 96.5 123 THR A CA 1
ATOM 917 C C . THR A 1 123 ? -5.863 6.312 2.221 1 96.5 123 THR A C 1
ATOM 919 O O . THR A 1 123 ? -6.176 7.504 2.156 1 96.5 123 THR A O 1
ATOM 922 N N . ALA A 1 124 ? -6.293 5.414 1.389 1 97 124 ALA A N 1
ATOM 923 C CA . ALA A 1 124 ? -7.312 5.703 0.384 1 97 124 ALA A CA 1
ATOM 924 C C . ALA A 1 124 ? -8.547 4.828 0.589 1 97 124 ALA A C 1
ATOM 926 O O . ALA A 1 124 ? -8.43 3.625 0.839 1 97 124 ALA A O 1
ATOM 927 N N . ILE A 1 125 ? -9.703 5.449 0.51 1 97.44 125 ILE A N 1
ATOM 928 C CA . ILE A 1 125 ? -10.977 4.773 0.709 1 97.44 125 ILE A CA 1
ATOM 929 C C . ILE A 1 125 ? -11.875 4.992 -0.508 1 97.44 125 ILE A C 1
ATOM 931 O O . ILE A 1 125 ? -12.055 6.129 -0.957 1 97.44 125 ILE A O 1
ATOM 935 N N . GLY A 1 126 ? -12.469 3.91 -0.965 1 97.06 126 GLY A N 1
ATOM 936 C CA . GLY A 1 126 ? -13.414 4.004 -2.064 1 97.06 126 GLY A CA 1
ATOM 937 C C . GLY A 1 126 ? -13.461 2.756 -2.924 1 97.06 126 GLY A C 1
ATOM 938 O O . GLY A 1 126 ? -12.734 1.795 -2.668 1 97.06 126 GLY A O 1
ATOM 939 N N . CYS A 1 127 ? -14.266 2.791 -3.992 1 96.12 127 CYS A N 1
ATOM 940 C CA . CYS A 1 127 ? -14.453 1.608 -4.824 1 96.12 127 CYS A CA 1
ATOM 941 C C . CYS A 1 127 ? -13.883 1.828 -6.223 1 96.12 127 CYS A C 1
ATOM 943 O O . CYS A 1 127 ? -13.922 0.927 -7.062 1 96.12 127 CYS A O 1
ATOM 945 N N . ARG A 1 128 ? -13.453 2.891 -6.504 1 96.06 128 ARG A N 1
ATOM 946 C CA . ARG A 1 128 ? -12.695 3.262 -7.691 1 96.06 128 ARG A CA 1
ATOM 947 C C . ARG A 1 128 ? -11.797 4.465 -7.414 1 96.06 128 ARG A C 1
ATOM 949 O O . ARG A 1 128 ? -12.039 5.559 -7.93 1 96.06 128 ARG A O 1
ATOM 956 N N . THR A 1 129 ? -10.766 4.152 -6.652 1 97.12 129 THR A N 1
ATOM 957 C CA . THR A 1 129 ? -9.992 5.242 -6.066 1 97.12 129 THR A CA 1
ATOM 958 C C . THR A 1 129 ? -8.5 5.016 -6.281 1 97.12 129 THR A C 1
ATOM 960 O O . THR A 1 129 ? -7.977 3.938 -5.98 1 97.12 129 THR A O 1
ATOM 963 N N . LEU A 1 130 ? -7.879 5.957 -6.84 1 96.5 130 LEU A N 1
ATOM 964 C CA . LEU A 1 130 ? -6.426 6.082 -6.855 1 96.5 130 LEU A CA 1
ATOM 965 C C . LEU A 1 130 ? -5.996 7.461 -6.359 1 96.5 130 LEU A C 1
ATOM 967 O O . LEU A 1 130 ? -6.25 8.469 -7.02 1 96.5 130 LEU A O 1
ATOM 971 N N . ALA A 1 131 ? -5.371 7.441 -5.23 1 96.56 131 ALA A N 1
ATOM 972 C CA . ALA A 1 131 ? -4.906 8.688 -4.621 1 96.56 131 ALA A CA 1
ATOM 973 C C . ALA A 1 131 ? -3.383 8.711 -4.527 1 96.56 131 ALA A C 1
ATOM 975 O O . ALA A 1 131 ? -2.754 7.684 -4.27 1 96.56 131 ALA A O 1
ATOM 976 N N . TYR A 1 132 ? -2.871 9.922 -4.668 1 94.88 132 TYR A N 1
ATOM 977 C CA . TYR A 1 132 ? -1.429 10.117 -4.578 1 94.88 132 TYR A CA 1
ATOM 978 C C . TYR A 1 132 ? -1.073 11 -3.389 1 94.88 132 TYR A C 1
ATOM 980 O O . TYR A 1 132 ? -1.805 11.938 -3.062 1 94.88 132 TYR A O 1
ATOM 988 N N . LEU A 1 133 ? 0.016 10.625 -2.857 1 95.19 133 LEU A N 1
ATOM 989 C CA . LEU A 1 133 ? 0.652 11.516 -1.888 1 95.19 133 LEU A CA 1
ATOM 990 C C . LEU A 1 133 ? 1.752 12.336 -2.547 1 95.19 133 LEU A C 1
ATOM 992 O O . LEU A 1 133 ? 2.656 11.789 -3.176 1 95.19 133 LEU A O 1
ATOM 996 N N . LEU A 1 134 ? 1.613 13.594 -2.361 1 93.38 134 LEU A N 1
ATOM 997 C CA . LEU A 1 134 ? 2.604 14.523 -2.895 1 93.38 134 LEU A CA 1
ATOM 998 C C . LEU A 1 134 ? 3.523 15.031 -1.787 1 93.38 134 LEU A C 1
ATOM 1000 O O . LEU A 1 134 ? 3.059 15.375 -0.7 1 93.38 134 LEU A O 1
ATOM 1004 N N . ALA A 1 135 ? 4.777 14.898 -2.039 1 88.12 135 ALA A N 1
ATOM 1005 C CA . ALA A 1 135 ? 5.793 15.562 -1.229 1 88.12 135 ALA A CA 1
ATOM 1006 C C . ALA A 1 135 ? 6.461 16.703 -2.008 1 88.12 135 ALA A C 1
ATOM 1008 O O . ALA A 1 135 ? 7.043 16.469 -3.068 1 88.12 135 ALA A O 1
ATOM 1009 N N . ASP A 1 136 ? 6.344 17.922 -1.501 1 83 136 ASP A N 1
ATOM 1010 C CA . ASP A 1 136 ? 6.848 19.094 -2.213 1 83 136 ASP A CA 1
ATOM 1011 C C . ASP A 1 136 ? 6.324 19.125 -3.646 1 83 136 ASP A C 1
ATOM 1013 O O . ASP A 1 136 ? 7.105 19.25 -4.594 1 83 136 ASP A O 1
ATOM 1017 N N . ASP A 1 137 ? 5.09 18.797 -3.818 1 81.94 137 ASP A N 1
ATOM 1018 C CA . ASP A 1 137 ? 4.34 18.859 -5.066 1 81.94 137 ASP A CA 1
ATOM 1019 C C . ASP A 1 137 ? 4.836 17.797 -6.059 1 81.94 137 ASP A C 1
ATOM 1021 O O . ASP A 1 137 ? 4.641 17.938 -7.27 1 81.94 137 ASP A O 1
ATOM 1025 N N . VAL A 1 138 ? 5.562 16.906 -5.527 1 84.69 138 VAL A N 1
ATOM 1026 C CA . VAL A 1 138 ? 6.035 15.797 -6.344 1 84.69 138 VAL A CA 1
ATOM 1027 C C . VAL A 1 138 ? 5.367 14.5 -5.887 1 84.69 138 VAL A C 1
ATOM 1029 O O . VAL A 1 138 ? 5.293 14.219 -4.691 1 84.69 138 VAL A O 1
ATOM 1032 N N . LEU A 1 139 ? 4.879 13.836 -6.914 1 85.94 139 LEU A N 1
ATOM 1033 C CA . LEU A 1 139 ? 4.27 12.539 -6.625 1 85.94 139 LEU A CA 1
ATOM 1034 C C . LEU A 1 139 ? 5.27 11.609 -5.949 1 85.94 139 LEU A C 1
ATOM 1036 O O . LEU A 1 139 ? 6.348 11.352 -6.492 1 85.94 139 LEU A O 1
ATOM 1040 N N . THR A 1 140 ? 4.891 11.141 -4.855 1 84.88 140 THR A N 1
ATOM 1041 C CA . THR A 1 140 ? 5.812 10.383 -4.016 1 84.88 140 THR A CA 1
ATOM 1042 C C . THR A 1 140 ? 5.336 8.938 -3.854 1 84.88 140 THR A C 1
ATOM 1044 O O . THR A 1 140 ? 6.117 8 -4.008 1 84.88 140 THR A O 1
ATOM 1047 N N . THR A 1 141 ? 4.156 8.758 -3.545 1 91.19 141 THR A N 1
ATOM 1048 C CA . THR A 1 141 ? 3.541 7.438 -3.451 1 91.19 141 THR A CA 1
ATOM 1049 C C . THR A 1 141 ? 2.043 7.516 -3.729 1 91.19 141 THR A C 1
ATOM 1051 O O . THR A 1 141 ? 1.524 8.586 -4.062 1 91.19 141 THR A O 1
ATOM 1054 N N . GLY A 1 142 ? 1.405 6.309 -3.703 1 93.19 142 GLY A N 1
ATOM 1055 C CA . GLY A 1 142 ? -0.028 6.27 -3.949 1 93.19 142 GLY A CA 1
ATOM 1056 C C . GLY A 1 142 ? -0.69 5.012 -3.422 1 93.19 142 GLY A C 1
ATOM 1057 O O . GLY A 1 142 ? -0.01 4.086 -2.979 1 93.19 142 GLY A O 1
ATOM 1058 N N . CYS A 1 143 ? -1.994 5.062 -3.494 1 94.88 143 CYS A N 1
ATOM 1059 C CA . CYS A 1 143 ? -2.811 3.971 -2.971 1 94.88 143 CYS A CA 1
ATOM 1060 C C . CYS A 1 143 ? -4.027 3.729 -3.854 1 94.88 143 CYS A C 1
ATOM 1062 O O . CYS A 1 143 ? -4.723 4.672 -4.23 1 94.88 143 CYS A O 1
ATOM 1064 N N . VAL A 1 144 ? -4.258 2.449 -4.113 1 95.12 144 VAL A N 1
ATOM 1065 C CA . VAL A 1 144 ? -5.375 2.061 -4.969 1 95.12 144 VAL A CA 1
ATOM 1066 C C . VAL A 1 144 ? -6.395 1.265 -4.156 1 95.12 144 VAL A C 1
ATOM 1068 O O . VAL A 1 144 ? -6.039 0.292 -3.486 1 95.12 144 VAL A O 1
ATOM 1071 N N . ALA A 1 145 ? -7.59 1.667 -4.25 1 95.81 145 ALA A N 1
ATOM 1072 C CA . ALA A 1 145 ? -8.688 0.926 -3.641 1 95.81 145 ALA A CA 1
ATOM 1073 C C . ALA A 1 145 ? -9.828 0.723 -4.633 1 95.81 145 ALA A C 1
ATOM 1075 O O . ALA A 1 145 ? -10.273 1.672 -5.285 1 95.81 145 ALA A O 1
ATOM 1076 N N . THR A 1 146 ? -10.289 -0.516 -4.75 1 94.06 146 THR A N 1
ATOM 1077 C CA . THR A 1 146 ? -11.398 -0.862 -5.629 1 94.06 146 THR A CA 1
ATOM 1078 C C . THR A 1 146 ? -12.391 -1.779 -4.914 1 94.06 146 THR A C 1
ATOM 1080 O O . THR A 1 146 ? -12.062 -2.373 -3.885 1 94.06 146 THR A O 1
ATOM 1083 N N . CYS A 1 147 ? -13.562 -1.786 -5.387 1 91.38 147 CYS A N 1
ATOM 1084 C CA . CYS A 1 147 ? -14.5 -2.781 -4.871 1 91.38 147 CYS A CA 1
ATOM 1085 C C . CYS A 1 147 ? -15.711 -2.918 -5.781 1 91.38 147 CYS A C 1
ATOM 1087 O O . CYS A 1 147 ? -16 -2.018 -6.57 1 91.38 147 CYS A O 1
ATOM 1089 N N . LYS A 1 148 ? -16.234 -4.086 -5.691 1 86.56 148 LYS A N 1
ATOM 1090 C CA . LYS A 1 148 ? -17.578 -4.348 -6.176 1 86.56 148 LYS A CA 1
ATOM 1091 C C . LYS A 1 148 ? -18.547 -4.562 -5.016 1 86.56 148 LYS A C 1
ATOM 1093 O O . LYS A 1 148 ? -18.125 -4.785 -3.881 1 86.56 148 LYS A O 1
ATOM 1098 N N . ALA A 1 149 ? -19.812 -4.348 -5.328 1 79.38 149 ALA A N 1
ATOM 1099 C CA . ALA A 1 149 ? -20.812 -4.473 -4.266 1 79.38 149 ALA A CA 1
ATOM 1100 C C . ALA A 1 149 ? -20.688 -5.816 -3.557 1 79.38 149 ALA A C 1
ATOM 1102 O O . ALA A 1 149 ? -20.703 -5.879 -2.324 1 79.38 149 ALA A O 1
ATOM 1103 N N . ASP A 1 150 ? -20.469 -6.805 -4.188 1 81.31 150 ASP A N 1
ATOM 1104 C CA . ASP A 1 150 ? -20.422 -8.148 -3.621 1 81.31 150 ASP A CA 1
ATOM 1105 C C . ASP A 1 150 ? -19.141 -8.352 -2.812 1 81.31 150 ASP A C 1
ATOM 1107 O O . ASP A 1 150 ? -19.109 -9.141 -1.869 1 81.31 150 ASP A O 1
ATOM 1111 N N . ASP A 1 151 ? -18.109 -7.645 -3.176 1 80.75 151 ASP A N 1
ATOM 1112 C CA . ASP A 1 151 ? -16.844 -7.723 -2.451 1 80.75 151 ASP A CA 1
ATOM 1113 C C . ASP A 1 151 ? -17 -7.27 -1.003 1 80.75 151 ASP A C 1
ATOM 1115 O O . ASP A 1 151 ? -16.453 -7.887 -0.087 1 80.75 151 ASP A O 1
ATOM 1119 N N . LEU A 1 152 ? -17.75 -6.262 -0.892 1 81.06 152 LEU A N 1
ATOM 1120 C CA . LEU A 1 152 ? -17.844 -5.598 0.403 1 81.06 152 LEU A CA 1
ATOM 1121 C C . LEU A 1 152 ? -18.688 -6.422 1.38 1 81.06 152 LEU A C 1
ATOM 1123 O O . LEU A 1 152 ? -18.469 -6.355 2.592 1 81.06 152 LEU A O 1
ATOM 1127 N N . LEU A 1 153 ? -19.578 -7.18 0.833 1 77.81 153 LEU A N 1
ATOM 1128 C CA . LEU A 1 153 ? -20.422 -8.016 1.689 1 77.81 153 LEU A CA 1
ATOM 1129 C C . LEU A 1 153 ? -19.578 -9.062 2.412 1 77.81 153 LEU A C 1
ATOM 1131 O O . LEU A 1 153 ? -19.891 -9.445 3.543 1 77.81 153 LEU A O 1
ATOM 1135 N N . ARG A 1 154 ? -18.547 -9.406 1.814 1 75.5 154 ARG A N 1
ATOM 1136 C CA . ARG A 1 154 ? -17.734 -10.508 2.35 1 75.5 154 ARG A CA 1
ATOM 1137 C C . ARG A 1 154 ? -16.484 -9.977 3.041 1 75.5 154 ARG A C 1
ATOM 1139 O O . ARG A 1 154 ? -15.719 -10.758 3.619 1 75.5 154 ARG A O 1
ATOM 1146 N N . LEU A 1 155 ? -16.328 -8.758 3 1 78.19 155 LEU A N 1
ATOM 1147 C CA . LEU A 1 155 ? -15.102 -8.18 3.541 1 78.19 155 LEU A CA 1
ATOM 1148 C C . LEU A 1 155 ? -15.234 -7.93 5.039 1 78.19 155 LEU A C 1
ATOM 1150 O O . LEU A 1 155 ? -16.203 -7.301 5.4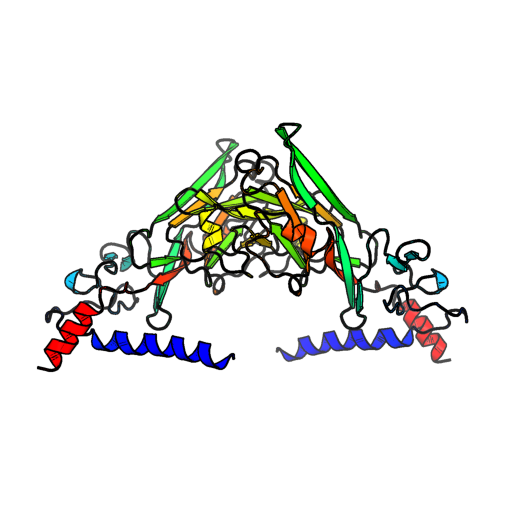84 1 78.19 155 LEU A O 1
ATOM 1154 N N . PRO A 1 156 ? -14.242 -8.508 5.773 1 77.25 156 PRO A N 1
ATOM 1155 C CA . PRO A 1 156 ? -14.258 -8.164 7.199 1 77.25 156 PRO A CA 1
ATOM 1156 C C . PRO A 1 156 ? -13.805 -6.73 7.469 1 77.25 156 PRO A C 1
ATOM 1158 O O . PRO A 1 156 ? -13.039 -6.164 6.684 1 77.25 156 PRO A O 1
ATOM 1161 N N . ASP A 1 157 ? -14.32 -6.199 8.633 1 81.69 157 ASP A N 1
ATOM 1162 C CA . ASP A 1 157 ? -13.828 -4.902 9.086 1 81.69 157 ASP A CA 1
ATOM 1163 C C . ASP A 1 157 ? -12.367 -5.004 9.539 1 81.69 157 ASP A C 1
ATOM 1165 O O . ASP A 1 157 ? -11.898 -6.086 9.898 1 81.69 157 ASP A O 1
ATOM 1169 N N . GLY A 1 158 ? -11.664 -3.875 9.344 1 83.25 158 GLY A N 1
ATOM 1170 C CA . GLY A 1 158 ? -10.344 -3.75 9.953 1 83.25 158 GLY A CA 1
ATOM 1171 C C . GLY A 1 158 ? -9.219 -4.062 8.992 1 83.25 158 GLY A C 1
ATOM 1172 O O . GLY A 1 158 ? -8.047 -3.861 9.32 1 83.25 158 GLY A O 1
ATOM 1173 N N . VAL A 1 159 ? -9.508 -4.512 7.883 1 80.06 159 VAL A N 1
ATOM 1174 C CA . VAL A 1 159 ? -8.445 -4.934 6.969 1 80.06 159 VAL A CA 1
ATOM 1175 C C . VAL A 1 159 ? -8.445 -4.043 5.727 1 80.06 159 VAL A C 1
ATOM 1177 O O . VAL A 1 159 ? -9.484 -3.875 5.082 1 80.06 159 VAL A O 1
ATOM 1180 N N . CYS A 1 160 ? -7.32 -3.453 5.477 1 89.88 160 CYS A N 1
ATOM 1181 C CA . CYS A 1 160 ? -7.141 -2.75 4.211 1 89.88 160 CYS A CA 1
ATOM 1182 C C . CYS A 1 160 ? -6.352 -3.598 3.223 1 89.88 160 CYS A C 1
ATOM 1184 O O . CYS A 1 160 ? -5.125 -3.686 3.314 1 89.88 160 CYS A O 1
ATOM 1186 N N . SER A 1 161 ? -7.102 -4.164 2.227 1 86.06 161 SER A N 1
ATOM 1187 C CA . SER A 1 161 ? -6.488 -5.141 1.335 1 86.06 161 SER A CA 1
ATOM 1188 C C . SER A 1 161 ? -6.598 -4.703 -0.122 1 86.06 161 SER A C 1
ATOM 1190 O O . SER A 1 161 ? -6.422 -5.516 -1.034 1 86.06 161 SER A O 1
ATOM 1192 N N . GLY A 1 162 ? -7.02 -3.48 -0.279 1 89.56 162 GLY A N 1
ATOM 1193 C CA . GLY A 1 162 ? -7.266 -3.008 -1.632 1 89.56 162 GLY A CA 1
ATOM 1194 C C . GLY A 1 162 ? -8.742 -2.947 -1.982 1 89.56 162 GLY A C 1
ATOM 1195 O O . GLY A 1 162 ? -9.141 -2.225 -2.9 1 89.56 162 GLY A O 1
ATOM 1196 N N . ILE A 1 163 ? -9.461 -3.793 -1.289 1 91.69 163 ILE A N 1
ATOM 1197 C CA . ILE A 1 163 ? -10.898 -3.768 -1.501 1 91.69 163 ILE A CA 1
ATOM 1198 C C . ILE A 1 163 ? -11.531 -2.691 -0.621 1 91.69 163 ILE A C 1
ATOM 1200 O O . ILE A 1 163 ? -11.68 -2.877 0.59 1 91.69 163 ILE A O 1
ATOM 1204 N N . GLY A 1 164 ? -11.867 -1.626 -1.226 1 95 164 GLY A N 1
ATOM 1205 C CA . GLY A 1 164 ? -12.523 -0.529 -0.534 1 95 164 GLY A CA 1
ATOM 1206 C C . GLY A 1 164 ? -11.578 0.302 0.307 1 95 164 GLY A C 1
ATOM 1207 O O . GLY A 1 164 ? -11.922 1.399 0.746 1 95 164 GLY A O 1
ATOM 1208 N N . CYS A 1 165 ? -10.406 -0.224 0.524 1 95.81 165 CYS A N 1
ATOM 1209 C CA . CYS A 1 165 ? -9.453 0.446 1.394 1 95.81 165 CYS A CA 1
ATOM 1210 C C . CYS A 1 165 ? -8.023 0.061 1.029 1 95.81 165 CYS A C 1
ATOM 1212 O O . CYS A 1 165 ? -7.723 -1.118 0.827 1 95.81 165 CYS A O 1
ATOM 1214 N N . CYS A 1 166 ? -7.18 1.045 1.022 1 94.5 166 CYS A N 1
ATOM 1215 C CA . CYS A 1 166 ? -5.746 0.849 0.82 1 94.5 166 CYS A CA 1
ATOM 1216 C C . CYS A 1 166 ? -4.938 1.686 1.804 1 94.5 166 CYS A C 1
ATOM 1218 O O . CYS A 1 166 ? -5.301 2.824 2.102 1 94.5 166 CYS A O 1
ATOM 1220 N N . GLN A 1 167 ? -3.865 1.071 2.324 1 93.81 167 GLN A N 1
ATOM 1221 C CA . GLN A 1 167 ? -2.9 1.803 3.137 1 93.81 167 GLN A CA 1
ATOM 1222 C C . GLN A 1 167 ? -1.472 1.528 2.674 1 93.81 167 GLN A C 1
ATOM 1224 O O . GLN A 1 167 ? -1.142 0.402 2.297 1 93.81 167 GLN A O 1
ATOM 1229 N N . THR A 1 168 ? -0.706 2.572 2.715 1 91.75 168 THR A N 1
ATOM 1230 C CA . THR A 1 168 ? 0.698 2.402 2.357 1 91.75 168 THR A CA 1
ATOM 1231 C C . THR A 1 168 ? 1.591 3.258 3.254 1 91.75 168 THR A C 1
ATOM 1233 O O . THR A 1 168 ? 1.146 4.27 3.797 1 91.75 168 THR A O 1
ATOM 1236 N N . ALA A 1 169 ? 2.805 2.812 3.395 1 90.38 169 ALA A N 1
ATOM 1237 C CA . ALA A 1 169 ? 3.795 3.557 4.172 1 90.38 169 ALA A CA 1
ATOM 1238 C C . ALA A 1 169 ? 4.242 4.812 3.432 1 90.38 169 ALA A C 1
ATOM 1240 O O . ALA A 1 169 ? 4.031 4.938 2.223 1 90.38 169 ALA A O 1
ATOM 1241 N N . ILE A 1 170 ? 4.824 5.723 4.219 1 91.69 170 ILE A N 1
ATOM 1242 C CA . ILE A 1 170 ? 5.348 6.941 3.617 1 91.69 170 ILE A CA 1
ATOM 1243 C C . ILE A 1 170 ? 6.855 7.031 3.861 1 91.69 170 ILE A C 1
ATOM 1245 O O . ILE A 1 170 ? 7.379 6.395 4.777 1 91.69 170 ILE A O 1
ATOM 1249 N N . PRO A 1 171 ? 7.477 7.82 3.098 1 87.38 171 PRO A N 1
ATOM 1250 C CA . PRO A 1 171 ? 8.914 7.988 3.303 1 87.38 171 PRO A CA 1
ATOM 1251 C C . PRO A 1 171 ? 9.25 8.711 4.605 1 87.38 171 PRO A C 1
ATOM 1253 O O . PRO A 1 171 ? 8.438 9.5 5.098 1 87.38 171 PRO A O 1
ATOM 1256 N N . LYS A 1 172 ? 10.422 8.445 5.027 1 86.62 172 LYS A N 1
ATOM 1257 C CA . LYS A 1 172 ? 10.906 9.102 6.238 1 86.62 172 LYS A CA 1
ATOM 1258 C C . LYS A 1 172 ? 11.227 10.57 5.98 1 86.62 172 LYS A C 1
ATOM 1260 O O . LYS A 1 172 ? 11.711 10.922 4.906 1 86.62 172 LYS A O 1
ATOM 1265 N N . GLY A 1 173 ? 10.875 11.414 7 1 86.25 173 GLY A N 1
ATOM 1266 C CA . GLY A 1 173 ? 11.391 12.773 7.02 1 86.25 173 GLY A CA 1
ATOM 1267 C C . GLY A 1 173 ? 10.539 13.742 6.23 1 86.25 173 GLY A C 1
ATOM 1268 O O . GLY A 1 173 ? 10.977 14.859 5.941 1 86.25 173 GLY A O 1
ATOM 1269 N N . LEU A 1 174 ? 9.383 13.391 5.883 1 91.81 174 LEU A N 1
ATOM 1270 C CA . LEU A 1 174 ? 8.531 14.281 5.098 1 91.81 174 LEU A CA 1
ATOM 1271 C C . LEU A 1 174 ? 8.094 15.484 5.922 1 91.81 174 LEU A C 1
ATOM 1273 O O . LEU A 1 174 ? 7.746 15.344 7.098 1 91.81 174 LEU A O 1
ATOM 1277 N N . GLN A 1 175 ? 8.141 16.656 5.25 1 94.38 175 GLN A N 1
ATOM 1278 C CA . GLN A 1 175 ? 7.66 17.875 5.895 1 94.38 175 GLN A CA 1
ATOM 1279 C C . GLN A 1 175 ? 6.539 18.516 5.086 1 94.38 175 GLN A C 1
ATOM 1281 O O . GLN A 1 175 ? 6.109 19.641 5.395 1 94.38 175 GLN A O 1
ATOM 1286 N N . TYR A 1 176 ? 6.234 17.891 4.121 1 93.62 176 TYR A N 1
ATOM 1287 C CA . TYR A 1 176 ? 5.148 18.359 3.268 1 93.62 176 TYR A CA 1
ATOM 1288 C C . TYR A 1 176 ? 4.305 17.203 2.766 1 93.62 176 TYR A C 1
ATOM 1290 O O . TYR A 1 176 ? 4.84 16.141 2.424 1 93.62 176 TYR A O 1
ATOM 1298 N N . TYR A 1 177 ? 3.047 17.406 2.818 1 91.25 177 TYR A N 1
ATOM 1299 C CA . TYR A 1 177 ? 2.252 16.406 2.121 1 91.25 177 TYR A CA 1
ATOM 1300 C C . TYR A 1 177 ? 1.001 17.031 1.512 1 91.25 177 TYR A C 1
ATOM 1302 O O . TYR A 1 177 ? 0.429 17.969 2.074 1 91.25 177 TYR A O 1
ATOM 1310 N N . GLY A 1 178 ? 0.724 16.609 0.346 1 94.19 178 GLY A N 1
ATOM 1311 C CA . GLY A 1 178 ? -0.499 16.891 -0.388 1 94.19 178 GLY A CA 1
ATOM 1312 C C . GLY A 1 178 ? -1.156 15.641 -0.954 1 94.19 178 GLY A C 1
ATOM 1313 O O . GLY A 1 178 ? -0.539 14.578 -1.005 1 94.19 178 GLY A O 1
ATOM 1314 N N . VAL A 1 179 ? -2.416 15.836 -1.234 1 95.44 179 VAL A N 1
ATOM 1315 C CA . VAL A 1 179 ? -3.166 14.711 -1.791 1 95.44 179 VAL A CA 1
ATOM 1316 C C . VAL A 1 179 ? -3.697 15.078 -3.174 1 95.44 179 VAL A C 1
ATOM 1318 O O . VAL A 1 179 ? -4.168 16.203 -3.387 1 95.44 179 VAL A O 1
ATOM 1321 N N . MET A 1 180 ? -3.545 14.18 -4.074 1 94.19 180 MET A N 1
ATOM 1322 C CA . MET A 1 180 ? -4.125 14.297 -5.406 1 94.19 180 MET A CA 1
ATOM 1323 C C . MET A 1 180 ? -4.809 12.992 -5.82 1 94.19 180 MET A C 1
ATOM 1325 O O . MET A 1 180 ? -4.312 11.906 -5.52 1 94.19 180 MET A O 1
ATOM 1329 N N . PHE A 1 181 ? -5.961 13.141 -6.5 1 95.88 181 PHE A N 1
ATOM 1330 C CA . PHE A 1 181 ? -6.645 11.961 -7.027 1 95.88 181 PHE A CA 1
ATOM 1331 C C . PHE A 1 181 ? -6.395 11.82 -8.523 1 95.88 181 PHE A C 1
ATOM 1333 O O . PHE A 1 181 ? -6.285 12.82 -9.242 1 95.88 181 PHE A O 1
ATOM 1340 N N . ASP A 1 182 ? -6.285 10.617 -8.93 1 94.31 182 ASP A N 1
ATOM 1341 C CA . ASP A 1 182 ? -6.199 10.352 -10.367 1 94.31 182 ASP A CA 1
ATOM 1342 C C . ASP A 1 182 ? -7.566 10.461 -11.031 1 94.31 182 ASP A C 1
ATOM 1344 O O . ASP A 1 182 ? -8.5 9.742 -10.664 1 94.31 182 ASP A O 1
ATOM 1348 N N . SER A 1 183 ? -7.629 11.258 -12.062 1 92.31 183 SER A N 1
ATOM 1349 C CA . SER A 1 183 ? -8.914 11.516 -12.688 1 92.31 183 SER A CA 1
ATOM 1350 C C . SER A 1 183 ? -9.406 10.297 -13.461 1 92.31 183 SER A C 1
ATOM 1352 O O . SER A 1 183 ? -10.602 10.18 -13.758 1 92.31 183 SER A O 1
ATOM 1354 N N . GLY A 1 184 ? -8.523 9.398 -13.836 1 91.19 184 GLY A N 1
ATOM 1355 C CA . GLY A 1 184 ? -8.938 8.172 -14.516 1 91.19 184 GLY A CA 1
ATOM 1356 C C . GLY A 1 184 ? -9.664 7.207 -13.602 1 91.19 184 GLY A C 1
ATOM 1357 O O . GLY A 1 184 ? -10.32 6.273 -14.07 1 91.19 184 GLY A O 1
ATOM 1358 N N . PHE A 1 185 ? -9.461 7.469 -12.367 1 94.12 185 PHE A N 1
ATOM 1359 C CA . PHE A 1 185 ? -10.188 6.715 -11.352 1 94.12 185 PHE A CA 1
ATOM 1360 C C . PHE A 1 185 ? -11.273 7.566 -10.711 1 94.12 185 PHE A C 1
ATOM 1362 O O . PHE A 1 185 ? -11 8.352 -9.805 1 94.12 185 PHE A O 1
ATOM 1369 N N . ASN A 1 186 ? -12.492 7.469 -11.188 1 94.12 186 ASN A N 1
ATOM 1370 C CA . ASN A 1 186 ? -13.594 8.25 -10.641 1 94.12 186 ASN A CA 1
ATOM 1371 C C . ASN A 1 186 ? -14.852 7.406 -10.484 1 94.12 186 ASN A C 1
ATOM 1373 O O . ASN A 1 186 ? -14.875 6.238 -10.883 1 94.12 186 ASN A O 1
ATOM 1377 N N . THR A 1 187 ? -15.867 8.023 -9.93 1 96.06 187 THR A N 1
ATOM 1378 C CA . THR A 1 187 ? -17 7.211 -9.516 1 96.06 187 THR A CA 1
ATOM 1379 C C . THR A 1 187 ? -18.219 7.508 -10.383 1 96.06 187 THR A C 1
ATOM 1381 O O . THR A 1 187 ? -19.359 7.188 -10 1 96.06 187 THR A O 1
ATOM 1384 N N . THR A 1 188 ? -18.062 8.117 -11.531 1 95.69 188 THR A N 1
ATOM 1385 C CA . THR A 1 188 ? -19.172 8.508 -12.398 1 95.69 188 THR A CA 1
ATOM 1386 C C . THR A 1 188 ? -20.031 7.301 -12.742 1 95.69 188 THR A C 1
ATOM 1388 O O . THR A 1 188 ? -21.266 7.387 -12.727 1 95.69 188 THR A O 1
ATOM 1391 N N . GLU A 1 189 ? -19.438 6.141 -12.977 1 94.31 189 GLU A N 1
ATOM 1392 C CA . GLU A 1 189 ? -20.156 4.957 -13.43 1 94.31 189 GLU A CA 1
ATOM 1393 C C . GLU A 1 189 ? -20.703 4.164 -12.242 1 94.31 189 GLU A C 1
ATOM 1395 O O . GLU A 1 189 ? -21.562 3.289 -12.422 1 94.31 189 GLU A O 1
ATOM 1400 N N . ILE A 1 190 ? -20.219 4.516 -11.078 1 95.44 190 ILE A N 1
ATOM 1401 C CA . ILE A 1 190 ? -20.641 3.717 -9.93 1 95.44 190 ILE A CA 1
ATOM 1402 C C . ILE A 1 190 ? -21.141 4.633 -8.82 1 95.44 190 ILE A C 1
ATOM 1404 O O . ILE A 1 190 ? -21.031 4.301 -7.637 1 95.44 190 ILE A O 1
ATOM 1408 N N . ASN A 1 191 ? -21.578 5.758 -9.125 1 95.5 191 ASN A N 1
ATOM 1409 C CA . ASN A 1 191 ? -21.953 6.785 -8.156 1 95.5 191 ASN A CA 1
ATOM 1410 C C . ASN A 1 191 ? -23.141 6.348 -7.297 1 95.5 191 ASN A C 1
ATOM 1412 O O . ASN A 1 191 ? -23.344 6.883 -6.207 1 95.5 191 ASN A O 1
ATOM 1416 N N . ASN A 1 192 ? -23.922 5.414 -7.676 1 93.31 192 ASN A N 1
ATOM 1417 C CA . ASN A 1 192 ? -25.031 4.898 -6.895 1 93.31 192 ASN A CA 1
ATOM 1418 C C . ASN A 1 192 ? -24.547 4.023 -5.738 1 93.31 192 ASN A C 1
ATOM 1420 O O . ASN A 1 192 ? -25.234 3.889 -4.727 1 93.31 192 ASN A O 1
ATOM 1424 N N . MET A 1 193 ? -23.406 3.457 -5.887 1 93.12 193 MET A N 1
ATOM 1425 C CA . MET A 1 193 ? -22.844 2.566 -4.875 1 93.12 193 MET A CA 1
ATOM 1426 C C . MET A 1 193 ? -21.75 3.27 -4.074 1 93.12 193 MET A C 1
ATOM 1428 O O . MET A 1 193 ? -21.672 3.117 -2.854 1 93.12 193 MET A O 1
ATOM 1432 N N . SER A 1 194 ? -21 3.939 -4.789 1 95.5 194 SER A N 1
ATOM 1433 C CA . SER A 1 194 ? -19.859 4.656 -4.227 1 95.5 194 SER A CA 1
ATOM 1434 C C . SER A 1 194 ? -19.688 6.031 -4.867 1 95.5 194 SER A C 1
ATOM 1436 O O . SER A 1 194 ? -19.078 6.164 -5.926 1 95.5 194 SER A O 1
ATOM 1438 N N . ARG A 1 195 ? -20.078 7.004 -4.137 1 96.38 195 ARG A N 1
ATOM 1439 C CA . ARG A 1 195 ? -20.141 8.344 -4.707 1 96.38 195 ARG A CA 1
ATOM 1440 C C . ARG A 1 195 ? -18.812 9.07 -4.551 1 96.38 195 ARG A C 1
ATOM 1442 O O . ARG A 1 195 ? -18.453 9.914 -5.379 1 96.38 195 ARG A O 1
ATOM 1449 N N . CYS A 1 196 ? -18.141 8.75 -3.467 1 97.62 196 CYS A N 1
ATOM 1450 C CA . CYS A 1 196 ? -16.984 9.555 -3.135 1 97.62 196 CYS A CA 1
ATOM 1451 C C . CYS A 1 196 ? -15.75 8.672 -2.918 1 97.62 196 CYS A C 1
ATOM 1453 O O . CYS A 1 196 ? -15.875 7.535 -2.459 1 97.62 196 CYS A O 1
ATOM 1455 N N . SER A 1 197 ? -14.594 9.18 -3.309 1 97.88 197 SER A N 1
ATOM 1456 C CA . SER A 1 197 ? -13.281 8.711 -2.873 1 97.88 197 SER A CA 1
ATOM 1457 C C . SER A 1 197 ? -12.711 9.594 -1.771 1 97.88 197 SER A C 1
ATOM 1459 O O . SER A 1 197 ? -12.906 10.812 -1.783 1 97.88 197 SER A O 1
ATOM 1461 N N . TYR A 1 198 ? -12.047 8.977 -0.832 1 97.56 198 TYR A N 1
ATOM 1462 C CA . TYR A 1 198 ? -11.391 9.727 0.237 1 97.56 198 TYR A CA 1
ATOM 1463 C C . TYR A 1 198 ? -9.922 9.344 0.346 1 97.56 198 TYR A C 1
ATOM 1465 O O . TYR A 1 198 ? -9.539 8.227 0.002 1 97.56 198 TYR A O 1
ATOM 1473 N N . ALA A 1 199 ? -9.141 10.258 0.798 1 97.31 199 ALA A N 1
ATOM 1474 C CA . ALA A 1 199 ? -7.73 9.984 1.064 1 97.31 199 ALA A CA 1
ATOM 1475 C C . ALA A 1 199 ? -7.199 10.883 2.178 1 97.31 199 ALA A C 1
ATOM 1477 O O . ALA A 1 199 ? -7.621 12.031 2.314 1 97.31 199 ALA A O 1
ATOM 1478 N N . ALA A 1 200 ? -6.305 10.305 2.961 1 96 200 ALA A N 1
ATOM 1479 C CA . ALA A 1 200 ? -5.707 11.062 4.059 1 96 200 ALA A CA 1
ATOM 1480 C C . ALA A 1 200 ? -4.418 10.406 4.539 1 96 200 ALA A C 1
ATOM 1482 O O . ALA A 1 200 ? -4.273 9.18 4.469 1 96 200 ALA A O 1
ATOM 1483 N N . LEU A 1 201 ? -3.531 11.219 4.898 1 95.94 201 LEU A N 1
ATOM 1484 C CA . LEU A 1 201 ? -2.451 10.734 5.75 1 95.94 201 LEU A CA 1
ATOM 1485 C C . LEU A 1 201 ? -2.883 10.711 7.215 1 95.94 201 LEU A C 1
ATOM 1487 O O . LEU A 1 201 ? -3.246 11.742 7.777 1 95.94 201 LEU A O 1
ATOM 1491 N N . MET A 1 202 ? -2.867 9.469 7.797 1 96.25 202 MET A N 1
ATOM 1492 C CA . MET A 1 202 ? -3.443 9.422 9.141 1 96.25 202 MET A CA 1
ATOM 1493 C C . MET A 1 202 ? -2.713 8.414 10.016 1 96.25 202 MET A C 1
ATOM 1495 O O . MET A 1 202 ? -2.045 7.512 9.5 1 96.25 202 MET A O 1
ATOM 1499 N N . GLU A 1 203 ? -2.891 8.633 11.273 1 96.88 203 GLU A N 1
ATOM 1500 C CA . GLU A 1 203 ? -2.32 7.738 12.281 1 96.88 203 GLU A CA 1
ATOM 1501 C C . GLU A 1 203 ? -2.873 6.32 12.133 1 96.88 203 GLU A C 1
ATOM 1503 O O . GLU A 1 203 ? -4.082 6.105 12.234 1 96.88 203 GLU A O 1
ATOM 1508 N N . ALA A 1 204 ? -1.934 5.426 11.984 1 93.81 204 ALA A N 1
ATOM 1509 C CA . ALA A 1 204 ? -2.318 4.047 11.688 1 93.81 204 ALA A CA 1
ATOM 1510 C C . ALA A 1 204 ? -3.051 3.416 12.867 1 93.81 204 ALA A C 1
ATOM 1512 O O . ALA A 1 204 ? -4.016 2.672 12.68 1 93.81 204 ALA A O 1
ATOM 1513 N N . SER A 1 205 ? -2.646 3.689 14.023 1 91.69 205 SER A N 1
ATOM 1514 C CA . SER A 1 205 ? -3.189 3.055 15.219 1 91.69 205 SER A CA 1
ATOM 1515 C C . SER A 1 205 ? -4.621 3.512 15.484 1 91.69 205 SER A C 1
ATOM 1517 O O . SER A 1 205 ? -5.359 2.854 16.219 1 91.69 205 SER A O 1
ATOM 1519 N N . SER A 1 206 ? -5.012 4.582 14.969 1 90.12 206 SER A N 1
ATOM 1520 C CA . SER A 1 206 ? -6.34 5.133 15.203 1 90.12 206 SER A CA 1
ATOM 1521 C C . SER A 1 206 ? -7.316 4.703 14.109 1 90.12 206 SER A C 1
ATOM 1523 O O . SER A 1 206 ? -8.5 5.047 14.156 1 90.12 206 SER A O 1
ATOM 1525 N N . PHE A 1 207 ? -6.82 3.955 13.203 1 94.81 207 PHE A N 1
ATOM 1526 C CA . PHE A 1 207 ? -7.656 3.637 12.047 1 94.81 207 PHE A CA 1
ATOM 1527 C C . PHE A 1 207 ? -8.141 2.193 12.117 1 94.81 207 PHE A C 1
ATOM 1529 O O . PHE A 1 207 ? -7.352 1.275 12.336 1 94.81 207 PHE A O 1
ATOM 1536 N N . ASN A 1 208 ? -9.422 2.111 11.953 1 93.44 208 ASN A N 1
ATOM 1537 C CA . ASN A 1 208 ? -10.086 0.824 11.781 1 93.44 208 ASN A CA 1
ATOM 1538 C C . ASN A 1 208 ? -11.078 0.861 10.625 1 93.44 208 ASN A C 1
ATOM 1540 O O . ASN A 1 208 ? -12.102 1.551 10.695 1 93.44 208 ASN A O 1
ATOM 1544 N N . PHE A 1 209 ? -10.812 0.102 9.672 1 94.94 209 PHE A N 1
ATOM 1545 C CA . PHE A 1 209 ? -11.617 0.135 8.461 1 94.94 209 PHE A CA 1
ATOM 1546 C C . PHE A 1 209 ? -13.016 -0.423 8.727 1 94.94 209 PHE A C 1
ATOM 1548 O O . PHE A 1 209 ? -13.164 -1.435 9.414 1 94.94 209 PHE A O 1
ATOM 1555 N N . SER A 1 210 ? -13.953 0.278 8.172 1 94.19 210 SER A N 1
ATOM 1556 C CA . SER A 1 210 ? -15.328 -0.197 8.102 1 94.19 210 SER A CA 1
ATOM 1557 C C . SER A 1 210 ? -15.773 -0.411 6.656 1 94.19 210 SER A C 1
ATOM 1559 O O . SER A 1 210 ? -15.508 0.43 5.793 1 94.19 210 SER A O 1
ATOM 1561 N N . LYS A 1 211 ? -16.531 -1.438 6.48 1 91.12 211 LYS A N 1
ATOM 1562 C CA . LYS A 1 211 ? -16.969 -1.771 5.129 1 91.12 211 LYS A CA 1
ATOM 1563 C C . LYS A 1 211 ? -17.953 -0.729 4.594 1 91.12 211 LYS A C 1
ATOM 1565 O O . LYS A 1 211 ? -18.203 -0.675 3.391 1 91.12 211 LYS A O 1
ATOM 1570 N N . ASN A 1 212 ? -18.453 0.086 5.473 1 93.31 212 ASN A N 1
ATOM 1571 C CA . ASN A 1 212 ? -19.375 1.134 5.047 1 93.31 212 ASN A CA 1
ATOM 1572 C C . ASN A 1 212 ? -18.625 2.361 4.535 1 93.31 212 ASN A C 1
ATOM 1574 O O . ASN A 1 212 ? -19.219 3.234 3.896 1 93.31 212 ASN A O 1
ATOM 1578 N N . TYR A 1 213 ? -17.344 2.406 4.754 1 96.38 213 TYR A N 1
ATOM 1579 C CA . TYR A 1 213 ? -16.578 3.605 4.426 1 96.38 213 TYR A CA 1
ATOM 1580 C C . TYR A 1 213 ? -16.578 3.854 2.922 1 96.38 213 TYR A C 1
ATOM 1582 O O . TYR A 1 213 ? -16.812 4.977 2.471 1 96.38 213 TYR A O 1
ATOM 1590 N N . PRO A 1 214 ? -16.406 2.852 2.135 1 96.38 214 PRO A N 1
ATOM 1591 C CA . PRO A 1 214 ? -16.25 3.117 0.704 1 96.38 214 PRO A CA 1
ATOM 1592 C C . PRO A 1 214 ? -17.578 3.414 0.009 1 96.38 214 PRO A C 1
ATOM 1594 O O . PRO A 1 214 ? -17.578 3.896 -1.126 1 96.38 214 PRO A O 1
ATOM 1597 N N . THR A 1 215 ? -18.672 3.145 0.657 1 95.69 215 THR A N 1
ATOM 1598 C CA . THR A 1 215 ? -19.953 3.271 -0.035 1 95.69 215 THR A CA 1
ATOM 1599 C C . THR A 1 215 ? -20.812 4.352 0.612 1 95.69 215 THR A C 1
ATOM 1601 O O . THR A 1 215 ? -22 4.461 0.322 1 95.69 215 THR A O 1
ATOM 1604 N N . SER A 1 216 ? -20.297 5.086 1.501 1 95.19 216 SER A N 1
ATOM 1605 C CA . SER A 1 216 ? -21.016 6.16 2.176 1 95.19 216 SER A CA 1
ATOM 1606 C C . SER A 1 216 ? -20.078 7.266 2.625 1 95.19 216 SER A C 1
ATOM 1608 O O . SER A 1 216 ? -18.875 7.23 2.322 1 95.19 216 SER A O 1
ATOM 1610 N N . SER A 1 217 ? -20.656 8.227 3.285 1 95.81 217 SER A N 1
ATOM 1611 C CA . SER A 1 217 ? -19.844 9.32 3.82 1 95.81 217 SER A CA 1
ATOM 1612 C C . SER A 1 217 ? -19.328 8.992 5.215 1 95.81 217 SER A C 1
ATOM 1614 O O . SER A 1 217 ? -18.734 9.852 5.879 1 95.81 217 SER A O 1
ATOM 1616 N N . SER A 1 218 ? -19.484 7.762 5.602 1 96.5 218 SER A N 1
ATOM 1617 C CA . SER A 1 218 ? -19.234 7.398 6.996 1 96.5 218 SER A CA 1
ATOM 1618 C C . SER A 1 218 ? -17.781 7.629 7.383 1 96.5 218 SER A C 1
ATOM 1620 O O . SER A 1 218 ? -17.484 7.949 8.539 1 96.5 218 SER A O 1
ATOM 1622 N N . PHE A 1 219 ? -16.875 7.473 6.504 1 97.25 219 PHE A N 1
ATOM 1623 C CA . PHE A 1 219 ? -15.477 7.715 6.805 1 97.25 219 PHE A CA 1
ATOM 1624 C C . PHE A 1 219 ? -15.242 9.18 7.168 1 97.25 219 PHE A C 1
ATOM 1626 O O . PHE A 1 219 ? -14.641 9.477 8.203 1 97.25 219 PHE A O 1
ATOM 1633 N N . ASN A 1 220 ? -15.688 9.984 6.289 1 96.88 220 ASN A N 1
ATOM 1634 C CA . ASN A 1 220 ? -15.578 11.422 6.531 1 96.88 220 ASN A CA 1
ATOM 1635 C C . ASN A 1 220 ? -16.328 11.836 7.793 1 96.88 220 ASN A C 1
ATOM 1637 O O . ASN A 1 220 ? -15.828 12.633 8.586 1 96.88 220 ASN A O 1
ATOM 1641 N N . ASP A 1 221 ? -17.5 11.273 7.965 1 97.06 221 ASP A N 1
ATOM 1642 C CA . ASP A 1 221 ? -18.344 11.617 9.117 1 97.06 221 ASP A CA 1
ATOM 1643 C C . ASP A 1 221 ? -17.688 11.172 10.422 1 97.06 221 ASP A C 1
ATOM 1645 O O . ASP A 1 221 ? -17.719 11.891 11.414 1 97.06 221 ASP A O 1
ATOM 1649 N N . HIS A 1 222 ? -17.125 10.055 10.383 1 96.12 222 HIS A N 1
ATOM 1650 C CA . HIS A 1 222 ? -16.484 9.477 11.57 1 96.12 222 HIS A CA 1
ATOM 1651 C C . HIS A 1 222 ? -15.422 10.406 12.133 1 96.12 222 HIS A C 1
ATOM 1653 O O . HIS A 1 222 ? -15.297 10.562 13.352 1 96.12 222 HIS A O 1
ATOM 1659 N N . TYR A 1 223 ? -14.703 11.031 11.281 1 95.38 223 TYR A N 1
ATOM 1660 C CA . TYR A 1 223 ? -13.609 11.906 11.695 1 95.38 223 TYR A CA 1
ATOM 1661 C C . TYR A 1 223 ? -14.023 13.367 11.602 1 95.38 223 TYR A C 1
ATOM 1663 O O . TYR A 1 223 ? -13.188 14.266 11.758 1 95.38 223 TYR A O 1
ATOM 1671 N N . ARG A 1 224 ? -15.242 13.562 11.258 1 94.38 224 ARG A N 1
ATOM 1672 C CA . ARG A 1 224 ? -15.766 14.914 11.094 1 94.38 224 ARG A CA 1
ATOM 1673 C C . ARG A 1 224 ? -14.93 15.711 10.102 1 94.38 224 ARG A C 1
ATOM 1675 O O . ARG A 1 224 ? -14.578 16.859 10.367 1 94.38 224 ARG A O 1
ATOM 1682 N N . GLY A 1 225 ? -14.453 15.062 9.078 1 94.56 225 GLY A N 1
ATOM 1683 C CA . GLY A 1 225 ? -13.742 15.688 7.977 1 94.56 225 GLY A CA 1
ATOM 1684 C C . GLY A 1 225 ? -12.25 15.852 8.242 1 94.56 225 GLY A C 1
ATOM 1685 O O . GLY A 1 225 ? -11.508 16.266 7.355 1 94.56 225 GLY A O 1
ATOM 1686 N N . ARG A 1 226 ? -11.789 15.492 9.453 1 94.88 226 ARG A N 1
ATOM 1687 C CA . ARG A 1 226 ? -10.383 15.656 9.805 1 94.88 226 ARG A CA 1
ATOM 1688 C C . ARG A 1 226 ? -9.859 14.453 10.57 1 94.88 226 ARG A C 1
ATOM 1690 O O . ARG A 1 226 ? -10.359 14.133 11.656 1 94.88 226 ARG A O 1
ATOM 1697 N N . ALA A 1 227 ? -8.859 13.805 10.016 1 95.62 227 ALA A N 1
ATOM 1698 C CA . ALA A 1 227 ? -8.305 12.594 10.609 1 95.62 227 ALA A CA 1
ATOM 1699 C C . ALA A 1 227 ? -7.082 12.914 11.477 1 95.62 227 ALA A C 1
ATOM 1701 O O . ALA A 1 227 ? -6.406 13.922 11.25 1 95.62 227 ALA A O 1
ATOM 1702 N N . PRO A 1 228 ? -6.844 12.062 12.484 1 97.06 228 PRO A N 1
ATOM 1703 C CA . PRO A 1 228 ? -5.641 12.281 13.289 1 97.06 228 PRO A CA 1
ATOM 1704 C C . PRO A 1 228 ? -4.352 12.039 12.508 1 97.06 228 PRO A C 1
ATOM 1706 O O . PRO A 1 228 ? -4.273 11.094 11.719 1 97.06 228 PRO A O 1
ATOM 1709 N N . LEU A 1 229 ? -3.441 12.906 12.688 1 96.81 229 LEU A N 1
ATOM 1710 C CA . LEU A 1 229 ? -2.121 12.883 12.07 1 96.81 229 LEU A CA 1
ATOM 1711 C C . LEU A 1 229 ? -1.024 12.953 13.133 1 96.81 229 LEU A C 1
ATOM 1713 O O . LEU A 1 229 ? -1.112 13.742 14.07 1 96.81 229 LEU A O 1
ATOM 1717 N N . LEU A 1 230 ? -0.065 12.086 12.977 1 97.69 230 LEU A N 1
ATOM 1718 C CA . LEU A 1 230 ? 1.067 12.125 13.891 1 97.69 230 LEU A CA 1
ATOM 1719 C C . LEU A 1 230 ? 2.229 12.914 13.289 1 97.69 230 LEU A C 1
ATOM 1721 O O . LEU A 1 230 ? 2.633 12.648 12.156 1 97.69 230 LEU A O 1
ATOM 1725 N N . VAL A 1 231 ? 2.729 13.812 14.133 1 97.56 231 VAL A N 1
ATOM 1726 C CA . VAL A 1 231 ? 3.844 14.664 13.727 1 97.56 231 VAL A CA 1
ATOM 1727 C C . VAL A 1 231 ? 4.984 14.531 14.734 1 97.56 231 VAL A C 1
ATOM 1729 O O . VAL A 1 231 ? 4.773 14.68 15.938 1 97.56 231 VAL A O 1
ATOM 1732 N N . ASP A 1 232 ? 6.125 14.227 14.219 1 97.38 232 ASP A N 1
ATOM 1733 C CA . ASP A 1 232 ? 7.32 14.211 15.055 1 97.38 232 ASP A CA 1
ATOM 1734 C C . ASP A 1 232 ? 7.918 15.609 15.18 1 97.38 232 ASP A C 1
ATOM 1736 O O . ASP A 1 232 ? 7.816 16.422 14.258 1 97.38 232 ASP A O 1
ATOM 1740 N N . TRP A 1 233 ? 8.5 15.859 16.328 1 96.69 233 TRP A N 1
ATOM 1741 C CA . TRP A 1 233 ? 9.211 17.125 16.484 1 96.69 233 TRP A CA 1
ATOM 1742 C C . TRP A 1 233 ? 10.57 16.906 17.156 1 96.69 233 TRP A C 1
ATOM 1744 O O . TRP A 1 233 ? 10.773 15.906 17.844 1 96.69 233 TRP A O 1
ATOM 1754 N N . ALA A 1 234 ? 11.539 17.781 16.719 1 92.88 234 ALA A N 1
ATOM 1755 C CA . ALA A 1 234 ? 12.875 17.766 17.297 1 92.88 234 ALA A CA 1
ATOM 1756 C C . ALA A 1 234 ? 13.438 19.172 17.453 1 92.88 234 ALA A C 1
ATOM 1758 O O . ALA A 1 234 ? 13.109 20.062 16.672 1 92.88 234 ALA A O 1
ATOM 1759 N N . ILE A 1 235 ? 14.242 19.344 18.516 1 85.44 235 ILE A N 1
ATOM 1760 C CA . ILE A 1 235 ? 14.922 20.609 18.719 1 85.44 235 ILE A CA 1
ATOM 1761 C C . ILE A 1 235 ? 16.25 20.609 17.969 1 85.44 235 ILE A C 1
ATOM 1763 O O . ILE A 1 235 ? 17.047 19.672 18.125 1 85.44 235 ILE A O 1
ATOM 1767 N N . GLY A 1 236 ? 16.344 21.094 16.766 1 67.31 236 GLY A N 1
ATOM 1768 C CA . GLY A 1 236 ? 17.578 21.156 15.992 1 67.31 236 GLY A CA 1
ATOM 1769 C C . GLY A 1 236 ? 18.797 21.453 16.844 1 67.31 236 GLY A C 1
ATOM 1770 O O . GLY A 1 236 ? 18.672 21.984 17.953 1 67.31 236 GLY A O 1
ATOM 1771 N N . ASN A 1 237 ? 19.969 20.719 16.594 1 50 237 ASN A N 1
ATOM 1772 C CA . ASN A 1 237 ? 21.234 21.062 17.234 1 50 237 ASN A CA 1
ATOM 1773 C C . ASN A 1 237 ? 21.5 22.562 17.172 1 50 237 ASN A C 1
ATOM 1775 O O . ASN A 1 237 ? 21.922 23.078 16.141 1 50 237 ASN A O 1
ATOM 1779 N N . GLU A 1 238 ? 20.797 23.406 17.469 1 41.44 238 GLU A N 1
ATOM 1780 C CA . GLU A 1 238 ? 21.547 24.641 17.703 1 41.44 238 GLU A CA 1
ATOM 1781 C C . GLU A 1 238 ? 22.875 24.359 18.391 1 41.44 238 GLU A C 1
ATOM 1783 O O . GLU A 1 238 ? 23.016 23.359 19.094 1 41.44 238 GLU A O 1
ATOM 1788 N N . THR A 1 239 ? 24.047 24.781 17.781 1 37.06 239 THR A N 1
ATOM 1789 C CA . THR A 1 239 ? 25.391 24.594 18.297 1 37.06 239 THR A CA 1
ATOM 1790 C C . THR A 1 239 ? 25.391 24.453 19.812 1 37.06 239 THR A C 1
ATOM 1792 O O . THR A 1 239 ? 24.688 25.188 20.516 1 37.06 239 THR A O 1
ATOM 1795 N N . CYS A 1 240 ? 25.672 23.172 20.297 1 40.25 240 CYS A N 1
ATOM 1796 C CA . CYS A 1 240 ? 26.125 22.969 21.672 1 40.25 240 CYS A CA 1
ATOM 1797 C C . CYS A 1 240 ? 26.734 24.25 22.234 1 40.25 240 CYS A C 1
ATOM 1799 O O . CYS A 1 240 ? 27.156 24.281 23.391 1 40.25 240 CYS A O 1
ATOM 1801 N N . ASP A 1 241 ? 27.141 25.125 21.406 1 34.94 241 ASP A N 1
ATOM 1802 C CA . ASP A 1 241 ? 27.828 26.297 21.953 1 34.94 241 ASP A CA 1
ATOM 1803 C C . ASP A 1 241 ? 26.922 27.078 22.906 1 34.94 241 ASP A C 1
ATOM 1805 O O . ASP A 1 241 ? 27.406 27.719 23.844 1 34.94 241 ASP A O 1
ATOM 1809 N N . VAL A 1 242 ? 25.719 27.125 22.656 1 36.34 242 VAL A N 1
ATOM 1810 C CA . VAL A 1 242 ? 24.938 27.891 23.594 1 36.34 242 VAL A CA 1
ATOM 1811 C C . VAL A 1 242 ? 24.625 27.047 24.828 1 36.34 242 VAL A C 1
ATOM 1813 O O . VAL A 1 242 ? 24.516 27.562 25.938 1 36.34 242 VAL A O 1
ATOM 1816 N N . ALA A 1 243 ? 24.531 25.75 24.703 1 36.19 243 ALA A N 1
ATOM 1817 C CA . ALA A 1 243 ? 24.422 24.922 25.891 1 36.19 243 ALA A CA 1
ATOM 1818 C C . ALA A 1 243 ? 25.719 24.891 26.672 1 36.19 243 ALA A C 1
ATOM 1820 O O . ALA A 1 243 ? 25.734 24.688 27.891 1 36.19 243 ALA A O 1
ATOM 1821 N N . ARG A 1 244 ? 26.734 24.922 25.906 1 37.78 244 ARG A N 1
ATOM 1822 C CA . ARG A 1 244 ? 28.031 25.031 26.578 1 37.78 244 ARG A CA 1
ATOM 1823 C C . ARG A 1 244 ? 28.188 26.391 27.25 1 37.78 244 ARG A C 1
ATOM 1825 O O . ARG A 1 244 ? 28.906 26.516 28.25 1 37.78 244 ARG A O 1
ATOM 1832 N N . VAL A 1 245 ? 27.672 27.312 26.531 1 33.25 245 VAL A N 1
ATOM 1833 C CA . VAL A 1 245 ? 27.797 28.641 27.125 1 33.25 245 VAL A CA 1
ATOM 1834 C C . VAL A 1 245 ? 26.938 28.734 28.375 1 33.25 245 VAL A C 1
ATOM 1836 O O . VAL A 1 245 ? 27.375 29.297 29.391 1 33.25 245 VAL A O 1
ATOM 1839 N N . LEU A 1 246 ? 25.828 28.094 28.312 1 36.16 246 LEU A N 1
ATOM 1840 C CA . LEU A 1 246 ? 25.016 28.141 29.531 1 36.16 246 LEU A CA 1
ATOM 1841 C C . LEU A 1 246 ? 25.625 27.234 30.609 1 36.16 246 LEU A C 1
ATOM 1843 O O . LEU A 1 246 ? 25.516 27.547 31.812 1 36.16 246 LEU A O 1
ATOM 1847 N N . HIS A 1 247 ? 26.188 26.172 30.156 1 39 247 HIS A N 1
ATOM 1848 C CA . HIS A 1 247 ? 26.906 25.391 31.156 1 39 247 HIS A CA 1
ATOM 1849 C C . HIS A 1 247 ? 28.125 26.172 31.672 1 39 247 HIS A C 1
ATOM 1851 O O . HIS A 1 247 ? 28.438 26.109 32.875 1 39 247 HIS A O 1
ATOM 1857 N N . VAL A 1 248 ? 28.812 26.781 30.719 1 37.94 248 VAL A N 1
ATOM 1858 C CA . VAL A 1 248 ? 30 27.516 31.172 1 37.94 248 VAL A CA 1
ATOM 1859 C C . VAL A 1 248 ? 29.578 28.641 32.125 1 37.94 248 VAL A C 1
ATOM 1861 O O . VAL A 1 248 ? 30.25 28.906 33.094 1 37.94 248 VAL A O 1
ATOM 1864 N N . HIS A 1 249 ? 28.406 29.188 31.859 1 33.88 249 HIS A N 1
ATOM 1865 C CA . HIS A 1 249 ? 28.062 30.297 32.719 1 33.88 249 HIS A CA 1
ATOM 1866 C C . HIS A 1 249 ? 27.516 29.797 34.062 1 33.88 249 HIS A C 1
ATOM 1868 O O . HIS A 1 249 ? 27.453 30.562 35.031 1 33.88 249 HIS A O 1
ATOM 1874 N N . GLN A 1 250 ? 26.984 28.516 34.125 1 33.22 250 GLN A N 1
ATOM 1875 C CA . GLN A 1 250 ? 26.516 28.062 35.438 1 33.22 250 GLN A CA 1
ATOM 1876 C C . GLN A 1 250 ? 27.672 27.625 36.312 1 33.22 250 GLN A C 1
ATOM 1878 O O . GLN A 1 250 ? 27.5 27.391 37.5 1 33.22 250 GLN A O 1
ATOM 1883 N N . GLN A 1 251 ? 28.703 27.188 35.625 1 32.31 251 GLN A N 1
ATOM 1884 C CA . GLN A 1 251 ? 29.797 26.812 36.531 1 32.31 251 GLN A CA 1
ATOM 1885 C C . GLN A 1 251 ? 30.5 28.062 37.094 1 32.31 251 GLN A C 1
ATOM 1887 O O . GLN A 1 251 ? 31.359 27.953 37.969 1 32.31 251 GLN A O 1
ATOM 1892 N N . LYS A 1 252 ? 30.047 29.234 36.656 1 30.97 252 LYS A N 1
ATOM 1893 C CA . LYS A 1 252 ? 30.688 30.312 37.406 1 30.97 252 LYS A CA 1
ATOM 1894 C C . LYS A 1 252 ? 29.812 30.828 38.531 1 30.97 252 LYS A C 1
ATOM 1896 O O . LYS A 1 252 ? 28.594 30.938 38.375 1 30.97 252 LYS A O 1
ATOM 1901 N N . MET B 1 1 ? -13.578 -13.531 27.109 1 27.05 1 MET B N 1
ATOM 1902 C CA . MET B 1 1 ? -14.203 -14.586 26.328 1 27.05 1 MET B CA 1
ATOM 1903 C C . MET B 1 1 ? -13.242 -15.102 25.25 1 27.05 1 MET B C 1
ATOM 1905 O O . MET B 1 1 ? -13.68 -15.633 24.234 1 27.05 1 MET B O 1
ATOM 1909 N N . PRO B 1 2 ? -11.945 -14.867 25.422 1 39.03 2 PRO B N 1
ATOM 1910 C CA . PRO B 1 2 ? -10.82 -15.125 24.516 1 39.03 2 PRO B CA 1
ATOM 1911 C C . PRO B 1 2 ? -10.555 -16.625 24.328 1 39.03 2 PRO B C 1
ATOM 1913 O O . PRO B 1 2 ? -9.695 -17 23.531 1 39.03 2 PRO B O 1
ATOM 1916 N N . PHE B 1 3 ? -11.172 -17.438 25.219 1 42.38 3 PHE B N 1
ATOM 1917 C CA . PHE B 1 3 ? -10.805 -18.828 25.391 1 42.38 3 PHE B CA 1
ATOM 1918 C C . PHE B 1 3 ? -11.258 -19.672 24.203 1 42.38 3 PHE B C 1
ATOM 1920 O O . PHE B 1 3 ? -10.664 -20.703 23.906 1 42.38 3 PHE B O 1
ATOM 1927 N N . HIS B 1 4 ? -12.336 -19.172 23.562 1 39.25 4 HIS B N 1
ATOM 1928 C CA . HIS B 1 4 ? -13.039 -20.094 22.656 1 39.25 4 HIS B CA 1
ATOM 1929 C C . HIS B 1 4 ? -12.359 -20.156 21.297 1 39.25 4 HIS B C 1
ATOM 1931 O O . HIS B 1 4 ? -12.758 -20.938 20.438 1 39.25 4 HIS B O 1
ATOM 1937 N N . MET B 1 5 ? -11.555 -19.125 21 1 34 5 MET B N 1
ATOM 1938 C CA . MET B 1 5 ? -11.07 -19.109 19.625 1 34 5 MET B CA 1
ATOM 1939 C C . MET B 1 5 ? -9.93 -20.109 19.438 1 34 5 MET B C 1
ATOM 1941 O O . MET B 1 5 ? -9.453 -20.312 18.312 1 34 5 MET B O 1
ATOM 1945 N N . LEU B 1 6 ? -9.305 -20.5 20.578 1 37.41 6 LEU B N 1
ATOM 1946 C CA . LEU B 1 6 ? -8.195 -21.438 20.484 1 37.41 6 LEU B CA 1
ATOM 1947 C C . LEU B 1 6 ? -8.695 -22.828 20.094 1 37.41 6 LEU B C 1
ATOM 1949 O O . LEU B 1 6 ? -7.902 -23.688 19.703 1 37.41 6 LEU B O 1
ATOM 1953 N N . ALA B 1 7 ? -9.945 -23.047 20.469 1 36.06 7 ALA B N 1
ATOM 1954 C CA . ALA B 1 7 ? -10.414 -24.422 20.438 1 36.06 7 ALA B CA 1
ATOM 1955 C C . ALA B 1 7 ? -10.664 -24.875 19 1 36.06 7 ALA B C 1
ATOM 1957 O O . ALA B 1 7 ? -10.523 -26.062 18.688 1 36.06 7 ALA B O 1
ATOM 1958 N N . SER B 1 8 ? -11.008 -23.859 18.125 1 35.84 8 SER B N 1
ATOM 1959 C CA . SER B 1 8 ? -11.5 -24.344 16.844 1 35.84 8 SER B CA 1
ATOM 1960 C C . SER B 1 8 ? -10.344 -24.719 15.922 1 35.84 8 SER B C 1
ATOM 1962 O O . SER B 1 8 ? -10.555 -25.359 14.891 1 35.84 8 SER B O 1
ATOM 1964 N N . LEU B 1 9 ? -9.117 -24.188 16.234 1 37.59 9 LEU B N 1
ATOM 1965 C CA . LEU B 1 9 ? -8.008 -24.469 15.328 1 37.59 9 LEU B CA 1
ATOM 1966 C C . LEU B 1 9 ? -7.504 -25.906 15.531 1 37.59 9 LEU B C 1
ATOM 1968 O O . LEU B 1 9 ? -6.918 -26.5 14.625 1 37.59 9 LEU B O 1
ATOM 1972 N N . LEU B 1 10 ? -7.789 -26.453 16.766 1 37.81 10 LEU B N 1
ATOM 1973 C CA . LEU B 1 10 ? -7.234 -27.766 17.094 1 37.81 10 LEU B CA 1
ATOM 1974 C C . LEU B 1 10 ? -7.949 -28.875 16.312 1 37.81 10 LEU B C 1
ATOM 1976 O O . LEU B 1 10 ? -7.402 -29.953 16.109 1 37.81 10 LEU B O 1
ATOM 1980 N N . TRP B 1 11 ? -9.234 -28.594 15.945 1 38.03 11 TRP B N 1
ATOM 1981 C CA . TRP B 1 11 ? -10.008 -29.719 15.422 1 38.03 11 TRP B CA 1
ATOM 1982 C C . TRP B 1 11 ? -9.578 -30.062 14 1 38.03 11 TRP B C 1
ATOM 1984 O O . TRP B 1 11 ? -9.906 -31.141 13.484 1 38.03 11 TRP B O 1
ATOM 1994 N N . LEU B 1 12 ? -8.898 -29.062 13.344 1 37 12 LEU B N 1
ATOM 1995 C CA . LEU B 1 12 ? -8.641 -29.375 11.938 1 37 12 LEU B CA 1
ATOM 1996 C C . LEU B 1 12 ? -7.445 -30.297 11.797 1 37 12 LEU B C 1
ATOM 1998 O O . LEU B 1 12 ? -7.281 -30.953 10.758 1 37 12 LEU B O 1
ATOM 2002 N N . CYS B 1 13 ? -6.59 -30.406 12.844 1 38.94 13 CYS B N 1
ATOM 2003 C CA . CYS B 1 13 ? -5.391 -31.219 12.664 1 38.94 13 CYS B CA 1
ATOM 2004 C C . CYS B 1 13 ? -5.723 -32.719 12.734 1 38.94 13 CYS B C 1
ATOM 2006 O O . CYS B 1 13 ? -4.875 -33.562 12.43 1 38.94 13 CYS B O 1
ATOM 2008 N N . GLY B 1 14 ? -6.801 -33.031 13.438 1 37.12 14 GLY B N 1
ATOM 2009 C CA . GLY B 1 14 ? -6.957 -34.438 13.781 1 37.12 14 GLY B CA 1
ATOM 2010 C C . GLY B 1 14 ? -7.336 -35.312 12.602 1 37.12 14 GLY B C 1
ATOM 2011 O O . GLY B 1 14 ? -7.113 -36.531 12.617 1 37.12 14 GLY B O 1
ATOM 2012 N N . GLY B 1 15 ? -8.195 -34.719 11.695 1 36.16 15 GLY B N 1
ATOM 2013 C CA . GLY B 1 15 ? -8.906 -35.656 10.805 1 36.16 15 GLY B CA 1
ATOM 2014 C C . GLY B 1 15 ? -8.055 -36.125 9.641 1 36.16 15 GLY B C 1
ATOM 2015 O O . GLY B 1 15 ? -8.531 -36.875 8.789 1 36.16 15 GLY B O 1
ATOM 2016 N N . ILE B 1 16 ? -6.949 -35.375 9.336 1 40.66 16 ILE B N 1
ATOM 2017 C CA . ILE B 1 16 ? -6.27 -35.688 8.086 1 40.66 16 ILE B CA 1
ATOM 2018 C C . ILE B 1 16 ? -5.559 -37.031 8.227 1 40.66 16 ILE B C 1
ATOM 2020 O O . ILE B 1 16 ? -5.145 -37.625 7.227 1 40.66 16 ILE B O 1
ATOM 2024 N N . ALA B 1 17 ? -5.262 -37.562 9.484 1 36.66 17 ALA B N 1
ATOM 2025 C CA . ALA B 1 17 ? -4.445 -38.75 9.586 1 36.66 17 ALA B CA 1
ATOM 2026 C C . ALA B 1 17 ? -5.133 -39.938 8.922 1 36.66 17 ALA B C 1
ATOM 2028 O O . ALA B 1 17 ? -4.465 -40.875 8.445 1 36.66 17 ALA B O 1
ATOM 2029 N N . ALA B 1 18 ? -6.477 -40 9.188 1 37 18 ALA B N 1
ATOM 2030 C CA . ALA B 1 18 ? -7.051 -41.312 9.008 1 37 18 ALA B CA 1
ATOM 2031 C C . ALA B 1 18 ? -7.191 -41.656 7.531 1 37 18 ALA B C 1
ATOM 2033 O O . ALA B 1 18 ? -7.59 -42.781 7.184 1 37 18 ALA B O 1
ATOM 2034 N N . TYR B 1 19 ? -7.34 -40.562 6.762 1 38.94 19 TYR B N 1
ATOM 2035 C CA . TYR B 1 19 ? -7.723 -40.969 5.418 1 38.94 19 TYR B CA 1
ATOM 2036 C C . TYR B 1 19 ? -6.609 -41.781 4.754 1 38.94 19 TYR B C 1
ATOM 2038 O O . TYR B 1 19 ? -5.98 -41.312 3.799 1 38.94 19 TYR B O 1
ATOM 2046 N N . CYS B 1 20 ? -5.535 -42.125 5.484 1 37.47 20 CYS B N 1
ATOM 2047 C CA . CYS B 1 20 ? -4.648 -43 4.75 1 37.47 20 CYS B CA 1
ATOM 2048 C C . CYS B 1 20 ? -5.391 -44.25 4.293 1 37.47 20 CYS B C 1
ATOM 2050 O O . CYS B 1 20 ? -5.387 -45.281 4.988 1 37.47 20 CYS B O 1
ATOM 2052 N N . SER B 1 21 ? -6.82 -44.094 4.086 1 35.84 21 SER B N 1
ATOM 2053 C CA . SER B 1 21 ? -7.453 -45.344 3.693 1 35.84 21 SER B CA 1
ATOM 2054 C C . SER B 1 21 ? -6.57 -46.125 2.734 1 35.84 21 SER B C 1
ATOM 2056 O O . SER B 1 21 ? -5.59 -45.594 2.209 1 35.84 21 SER B O 1
ATOM 2058 N N . ALA B 1 22 ? -7.391 -47.156 1.921 1 36.66 22 ALA B N 1
ATOM 2059 C CA . ALA B 1 22 ? -7.102 -48.281 1.061 1 36.66 22 ALA B CA 1
ATOM 2060 C C . ALA B 1 22 ? -6.352 -47.875 -0.195 1 36.66 22 ALA B C 1
ATOM 2062 O O . ALA B 1 22 ? -6.914 -47.844 -1.291 1 36.66 22 ALA B O 1
ATOM 2063 N N . ALA B 1 23 ? -6.043 -46.656 -0.408 1 40.97 23 ALA B N 1
ATOM 2064 C CA . ALA B 1 23 ? -5.488 -46.562 -1.757 1 40.97 23 ALA B CA 1
ATOM 2065 C C . ALA B 1 23 ? -4.652 -47.781 -2.092 1 40.97 23 ALA B C 1
ATOM 2067 O O . ALA B 1 23 ? -3.992 -48.344 -1.219 1 40.97 23 ALA B O 1
ATOM 2068 N N . SER B 1 24 ? -4.945 -48.5 -3.25 1 40.94 24 SER B N 1
ATOM 2069 C CA . SER B 1 24 ? -4.172 -49.562 -3.893 1 40.94 24 SER B CA 1
ATOM 2070 C C . SER B 1 24 ? -2.684 -49.438 -3.584 1 40.94 24 SER B C 1
ATOM 2072 O O . SER B 1 24 ? -2.203 -48.312 -3.303 1 40.94 24 SER B O 1
ATOM 2074 N N . ALA B 1 25 ? -1.943 -50.562 -3.209 1 47.25 25 ALA B N 1
ATOM 2075 C CA . ALA B 1 25 ? -0.539 -50.938 -3.053 1 47.25 25 ALA B CA 1
ATOM 2076 C C . ALA B 1 25 ? 0.345 -50.156 -4.02 1 47.25 25 ALA B C 1
ATOM 2078 O O . ALA B 1 25 ? 1.499 -50.5 -4.25 1 47.25 25 ALA B O 1
ATOM 2079 N N . ALA B 1 26 ? -0.219 -49.344 -4.852 1 54.88 26 ALA B N 1
ATOM 2080 C CA . ALA B 1 26 ? 0.791 -48.844 -5.781 1 54.88 26 ALA B CA 1
ATOM 2081 C C . ALA B 1 26 ? 1.866 -48.031 -5.047 1 54.88 26 ALA B C 1
ATOM 2083 O O . ALA B 1 26 ? 1.564 -47.312 -4.109 1 54.88 26 ALA B O 1
ATOM 2084 N N . THR B 1 27 ? 3.029 -48.438 -4.984 1 82.88 27 THR B N 1
ATOM 2085 C CA . THR B 1 27 ? 4.223 -47.719 -4.512 1 82.88 27 THR B CA 1
ATOM 2086 C C . THR B 1 27 ? 4.289 -46.312 -5.086 1 82.88 27 THR B C 1
ATOM 2088 O O . THR B 1 27 ? 4.426 -46.156 -6.301 1 82.88 27 THR B O 1
ATOM 2091 N N . CYS B 1 28 ? 3.736 -45.344 -4.297 1 92.56 28 CYS B N 1
ATOM 2092 C CA . CYS B 1 28 ? 3.734 -43.969 -4.738 1 92.56 28 CYS B CA 1
ATOM 2093 C C . CYS B 1 28 ? 5.098 -43.312 -4.516 1 92.56 28 CYS B C 1
ATOM 2095 O O . CYS B 1 28 ? 5.676 -43.438 -3.434 1 92.56 28 CYS B O 1
ATOM 2097 N N . VAL B 1 29 ? 5.617 -42.719 -5.594 1 93.75 29 VAL B N 1
ATOM 2098 C CA . VAL B 1 29 ? 6.816 -41.906 -5.461 1 93.75 29 VAL B CA 1
ATOM 2099 C C . VAL B 1 29 ? 6.5 -40.656 -4.641 1 93.75 29 VAL B C 1
ATOM 2101 O O . VAL B 1 29 ? 5.52 -39.969 -4.914 1 93.75 29 VAL B O 1
ATOM 2104 N N . ARG B 1 30 ? 7.332 -40.375 -3.633 1 95.56 30 ARG B N 1
ATOM 2105 C CA . ARG B 1 30 ? 6.953 -39.344 -2.672 1 95.56 30 ARG B CA 1
ATOM 2106 C C . ARG B 1 30 ? 7.98 -38.219 -2.648 1 95.56 30 ARG B C 1
ATOM 2108 O O . ARG B 1 30 ? 8.023 -37.438 -1.698 1 95.56 30 ARG B O 1
ATOM 2115 N N . SER B 1 31 ? 8.836 -38.094 -3.617 1 95.94 31 SER B N 1
ATOM 2116 C CA . SER B 1 31 ? 9.789 -37 -3.705 1 95.94 31 SER B CA 1
ATOM 2117 C C . SER B 1 31 ? 10.125 -36.688 -5.156 1 95.94 31 SER B C 1
ATOM 2119 O O . SER B 1 31 ? 10.039 -37.562 -6.027 1 95.94 31 SER B O 1
ATOM 2121 N N . CYS B 1 32 ? 10.43 -35.5 -5.344 1 97.19 32 CYS B N 1
ATOM 2122 C CA . CYS B 1 32 ? 10.859 -35 -6.645 1 97.19 32 CYS B CA 1
ATOM 2123 C C . CYS B 1 32 ? 11.773 -33.781 -6.484 1 97.19 32 CYS B C 1
ATOM 2125 O O . CYS B 1 32 ? 11.375 -32.781 -5.895 1 97.19 32 CYS B O 1
ATOM 2127 N N . GLY B 1 33 ? 13.016 -33.875 -7 1 95.12 33 GLY B N 1
ATOM 2128 C CA . GLY B 1 33 ? 13.93 -32.75 -6.949 1 95.12 33 GLY B CA 1
ATOM 2129 C C . GLY B 1 33 ? 14.219 -32.281 -5.539 1 95.12 33 GLY B C 1
ATOM 2130 O O . GLY B 1 33 ? 14.328 -31.062 -5.293 1 95.12 33 GLY B O 1
ATOM 2131 N N . GLY B 1 34 ? 14.156 -33.094 -4.609 1 94 34 GLY B N 1
ATOM 2132 C CA . GLY B 1 34 ? 14.445 -32.719 -3.229 1 94 34 GLY B CA 1
ATOM 2133 C C . GLY B 1 34 ? 13.227 -32.25 -2.473 1 94 34 GLY B C 1
ATOM 2134 O O . GLY B 1 34 ? 13.305 -31.953 -1.276 1 94 34 GLY B O 1
ATOM 2135 N N . VAL B 1 35 ? 12.117 -32.219 -3.193 1 96.88 35 VAL B N 1
ATOM 2136 C CA . VAL B 1 35 ? 10.883 -31.781 -2.549 1 96.88 35 VAL B CA 1
ATOM 2137 C C . VAL B 1 35 ? 10.06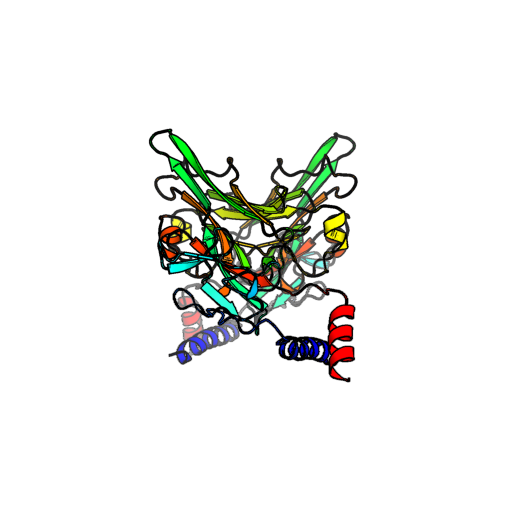2 -33 -2.141 1 96.88 35 VAL B C 1
ATOM 2139 O O . VAL B 1 35 ? 9.82 -33.906 -2.955 1 96.88 35 VAL B O 1
ATOM 2142 N N . GLU B 1 36 ? 9.695 -33 -0.845 1 97.12 36 GLU B N 1
ATOM 2143 C CA . GLU B 1 36 ? 8.805 -34.062 -0.374 1 97.12 36 GLU B CA 1
ATOM 2144 C C . GLU B 1 36 ? 7.379 -33.844 -0.875 1 97.12 36 GLU B C 1
ATOM 2146 O O . GLU B 1 36 ? 6.883 -32.719 -0.886 1 97.12 36 GLU B O 1
ATOM 2151 N N . ILE B 1 37 ? 6.758 -35 -1.368 1 97.62 37 ILE B N 1
ATOM 2152 C CA . ILE B 1 37 ? 5.414 -34.938 -1.929 1 97.62 37 ILE B CA 1
ATOM 2153 C C . ILE B 1 37 ? 4.457 -35.781 -1.071 1 97.62 37 ILE B C 1
ATOM 2155 O O . ILE B 1 37 ? 4.117 -36.906 -1.425 1 97.62 37 ILE B O 1
ATOM 2159 N N . PRO B 1 38 ? 4.023 -35.188 -0.043 1 96.25 38 PRO B N 1
ATOM 2160 C CA . PRO B 1 38 ? 3.117 -35.938 0.835 1 96.25 38 PRO B CA 1
ATOM 2161 C C . PRO B 1 38 ? 1.686 -35.969 0.306 1 96.25 38 PRO B C 1
ATOM 2163 O O . PRO B 1 38 ? 1.288 -35.125 -0.481 1 96.25 38 PRO B O 1
ATOM 2166 N N . TYR B 1 39 ? 0.952 -37.062 0.695 1 93.69 39 TYR B N 1
ATOM 2167 C CA . TYR B 1 39 ? -0.49 -37.031 0.484 1 93.69 39 TYR B CA 1
ATOM 2168 C C . TYR B 1 39 ? -1.111 -35.812 1.175 1 93.69 39 TYR B C 1
ATOM 2170 O O . TYR B 1 39 ? -0.695 -35.438 2.271 1 93.69 39 TYR B O 1
ATOM 2178 N N . PRO B 1 40 ? -2.037 -35.031 0.574 1 95.88 40 PRO B N 1
ATOM 2179 C CA . PRO B 1 40 ? -2.881 -35.438 -0.555 1 95.88 40 PRO B CA 1
ATOM 2180 C C . PRO B 1 40 ? -2.227 -35.156 -1.906 1 95.88 40 PRO B C 1
ATOM 2182 O O . PRO B 1 40 ? -2.83 -35.406 -2.953 1 95.88 40 PRO B O 1
ATOM 2185 N N . PHE B 1 41 ? -1.022 -34.688 -1.864 1 97.12 41 PHE B N 1
ATOM 2186 C CA . PHE B 1 41 ? -0.298 -34.469 -3.113 1 97.12 41 PHE B CA 1
ATOM 2187 C C . PHE B 1 41 ? 0.213 -35.781 -3.668 1 97.12 41 PHE B C 1
ATOM 2189 O O . PHE B 1 41 ? 0.426 -36.75 -2.916 1 97.12 41 PHE B O 1
ATOM 2196 N N . GLY B 1 42 ? 0.368 -35.812 -5.023 1 96.81 42 GLY B N 1
ATOM 2197 C CA . GLY B 1 42 ? 0.936 -37 -5.66 1 96.81 42 GLY B CA 1
ATOM 2198 C C . GLY B 1 42 ? 1.486 -36.719 -7.043 1 96.81 42 GLY B C 1
ATOM 2199 O O . GLY B 1 42 ? 1.15 -35.719 -7.66 1 96.81 42 GLY B O 1
ATOM 2200 N N . LEU B 1 43 ? 2.316 -37.594 -7.543 1 96.31 43 LEU B N 1
ATOM 2201 C CA . LEU B 1 43 ? 2.914 -37.5 -8.867 1 96.31 43 LEU B CA 1
ATOM 2202 C C . LEU B 1 43 ? 2.162 -38.344 -9.875 1 96.31 43 LEU B C 1
ATOM 2204 O O . LEU B 1 43 ? 2.438 -38.281 -11.078 1 96.31 43 LEU B O 1
ATOM 2208 N N . ASP B 1 44 ? 1.308 -39.156 -9.32 1 94.12 44 ASP B N 1
ATOM 2209 C CA . ASP B 1 44 ? 0.349 -39.969 -10.062 1 94.12 44 ASP B CA 1
ATOM 2210 C C . ASP B 1 44 ? -1.077 -39.719 -9.578 1 94.12 44 ASP B C 1
ATOM 2212 O O . ASP B 1 44 ? -1.319 -39.625 -8.375 1 94.12 44 ASP B O 1
ATOM 2216 N N . PRO B 1 45 ? -1.968 -39.625 -10.539 1 92.69 45 PRO B N 1
ATOM 2217 C CA . PRO B 1 45 ? -3.35 -39.375 -10.125 1 92.69 45 PRO B CA 1
ATOM 2218 C C . PRO B 1 45 ? -3.848 -40.375 -9.086 1 92.69 45 PRO B C 1
ATOM 2220 O O . PRO B 1 45 ? -4.652 -40.031 -8.219 1 92.69 45 PRO B O 1
ATOM 2223 N N . ALA B 1 46 ? -3.328 -41.562 -9.164 1 93.25 46 ALA B N 1
ATOM 2224 C CA . ALA B 1 46 ? -3.76 -42.625 -8.227 1 93.25 46 ALA B CA 1
ATOM 2225 C C . ALA B 1 46 ? -3.193 -42.375 -6.832 1 93.25 46 ALA B C 1
ATOM 2227 O O . ALA B 1 46 ? -3.67 -42.938 -5.855 1 93.25 46 ALA B O 1
ATOM 2228 N N . CYS B 1 47 ? -2.184 -41.562 -6.82 1 95.25 47 CYS B N 1
ATOM 2229 C CA . CYS B 1 47 ? -1.491 -41.312 -5.559 1 95.25 47 CYS B CA 1
ATOM 2230 C C . CYS B 1 47 ? -1.855 -39.969 -4.988 1 95.25 47 CYS B C 1
ATOM 2232 O O . CYS B 1 47 ? -1.249 -39.5 -4.012 1 95.25 47 CYS B O 1
ATOM 2234 N N . ALA B 1 48 ? -2.76 -39.25 -5.621 1 95.25 48 ALA B N 1
ATOM 2235 C CA . ALA B 1 48 ? -3.146 -37.906 -5.199 1 95.25 48 ALA B CA 1
ATOM 2236 C C . ALA B 1 48 ? -4.66 -37.781 -5.078 1 95.25 48 ALA B C 1
ATOM 2238 O O . ALA B 1 48 ? -5.406 -38.531 -5.715 1 95.25 48 ALA B O 1
ATOM 2239 N N . LEU B 1 49 ? -5.055 -36.875 -4.191 1 94.5 49 LEU B N 1
ATOM 2240 C CA . LEU B 1 49 ? -6.449 -36.469 -4.262 1 94.5 49 LEU B CA 1
ATOM 2241 C C . LEU B 1 49 ? -6.699 -35.625 -5.508 1 94.5 49 LEU B C 1
ATOM 2243 O O . LEU B 1 49 ? -5.793 -34.938 -6.004 1 94.5 49 LEU B O 1
ATOM 2247 N N . PRO B 1 50 ? -7.984 -35.656 -5.922 1 92.62 50 PRO B N 1
ATOM 2248 C CA . PRO B 1 50 ? -8.289 -34.781 -7.066 1 92.62 50 PRO B CA 1
ATOM 2249 C C . PRO B 1 50 ? -7.883 -33.344 -6.84 1 92.62 50 PRO B C 1
ATOM 2251 O O . PRO B 1 50 ? -8.188 -32.75 -5.789 1 92.62 50 PRO B O 1
ATOM 2254 N N . GLY B 1 51 ? -7.164 -32.812 -7.773 1 94.75 51 GLY B N 1
ATOM 2255 C CA . GLY B 1 51 ? -6.738 -31.406 -7.695 1 94.75 51 GLY B CA 1
ATOM 2256 C C . GLY B 1 51 ? -5.332 -31.25 -7.148 1 94.75 51 GLY B C 1
ATOM 2257 O O . GLY B 1 51 ? -4.738 -30.172 -7.258 1 94.75 51 GLY B O 1
ATOM 2258 N N . PHE B 1 52 ? -4.789 -32.312 -6.676 1 96.69 52 PHE B N 1
ATOM 2259 C CA . PHE B 1 52 ? -3.504 -32.188 -5.992 1 96.69 52 PHE B CA 1
ATOM 2260 C C . PHE B 1 52 ? -2.406 -32.906 -6.777 1 96.69 52 PHE B C 1
ATOM 2262 O O . PHE B 1 52 ? -1.293 -33.062 -6.281 1 96.69 52 PHE B O 1
ATOM 2269 N N . ASN B 1 53 ? -2.734 -33.312 -7.953 1 96.44 53 ASN B N 1
ATOM 2270 C CA . ASN B 1 53 ? -1.761 -34 -8.781 1 96.44 53 ASN B CA 1
ATOM 2271 C C . ASN B 1 53 ? -0.656 -33.062 -9.258 1 96.44 53 ASN B C 1
ATOM 2273 O O . ASN B 1 53 ? -0.936 -32 -9.82 1 96.44 53 ASN B O 1
ATOM 2277 N N . LEU B 1 54 ? 0.599 -33.469 -9.094 1 97.62 54 LEU B N 1
ATOM 2278 C CA . LEU B 1 54 ? 1.774 -32.719 -9.547 1 97.62 54 LEU B CA 1
ATOM 2279 C C . LEU B 1 54 ? 2.496 -33.469 -10.656 1 97.62 54 LEU B C 1
ATOM 2281 O O . LEU B 1 54 ? 2.186 -34.656 -10.922 1 97.62 54 LEU B O 1
ATOM 2285 N N . THR B 1 55 ? 3.328 -32.781 -11.281 1 96.88 55 THR B N 1
ATOM 2286 C CA . THR B 1 55 ? 4.199 -33.406 -12.273 1 96.88 55 THR B CA 1
ATOM 2287 C C . THR B 1 55 ? 5.664 -33.219 -11.891 1 96.88 55 THR B C 1
ATOM 2289 O O . THR B 1 55 ? 6.07 -32.156 -11.43 1 96.88 55 THR B O 1
ATOM 2292 N N . CYS B 1 56 ? 6.41 -34.25 -12.078 1 97 56 CYS B N 1
ATOM 2293 C CA . CYS B 1 56 ? 7.855 -34.156 -11.914 1 97 56 CYS B CA 1
ATOM 2294 C C . CYS B 1 56 ? 8.555 -34.031 -13.258 1 97 56 CYS B C 1
ATOM 2296 O O . CYS B 1 56 ? 8.453 -34.906 -14.109 1 97 56 CYS B O 1
ATOM 2298 N N . ASN B 1 57 ? 9.172 -32.938 -13.477 1 95.75 57 ASN B N 1
ATOM 2299 C CA . ASN B 1 57 ? 9.852 -32.719 -14.75 1 95.75 57 ASN B CA 1
ATOM 2300 C C . ASN B 1 57 ? 11.164 -33.5 -14.82 1 95.75 57 ASN B C 1
ATOM 2302 O O . ASN B 1 57 ? 12.234 -32.906 -14.961 1 95.75 57 ASN B O 1
ATOM 2306 N N . ILE B 1 58 ? 11.078 -34.719 -14.977 1 90.81 58 ILE B N 1
ATOM 2307 C CA . ILE B 1 58 ? 12.219 -35.594 -14.891 1 90.81 58 ILE B CA 1
ATOM 2308 C C . ILE B 1 58 ? 13.156 -35.375 -16.078 1 90.81 58 ILE B C 1
ATOM 2310 O O . ILE B 1 58 ? 14.375 -35.438 -15.93 1 90.81 58 ILE B O 1
ATOM 2314 N N . LYS B 1 59 ? 12.617 -35.188 -17.203 1 91.81 59 LYS B N 1
ATOM 2315 C CA . LYS B 1 59 ? 13.406 -35 -18.422 1 91.81 59 LYS B CA 1
ATOM 2316 C C . LYS B 1 59 ? 14.039 -33.625 -18.484 1 91.81 59 LYS B C 1
ATOM 2318 O O . LYS B 1 59 ? 14.922 -33.375 -19.312 1 91.81 59 LYS B O 1
ATOM 2323 N N . GLY B 1 60 ? 13.609 -32.781 -17.594 1 92.69 60 GLY B N 1
ATOM 2324 C CA . GLY B 1 60 ? 14.117 -31.406 -17.594 1 92.69 60 GLY B CA 1
ATOM 2325 C C . GLY B 1 60 ? 14.93 -31.094 -16.344 1 92.69 60 GLY B C 1
ATOM 2326 O O . GLY B 1 60 ? 16 -31.672 -16.125 1 92.69 60 GLY B O 1
ATOM 2327 N N . ASP B 1 61 ? 14.43 -30.234 -15.5 1 93.19 61 ASP B N 1
ATOM 2328 C CA . ASP B 1 61 ? 15.18 -29.719 -14.359 1 93.19 61 ASP B CA 1
ATOM 2329 C C . ASP B 1 61 ? 14.953 -30.562 -13.117 1 93.19 61 ASP B C 1
ATOM 2331 O O . ASP B 1 61 ? 15.531 -30.297 -12.062 1 93.19 61 ASP B O 1
ATOM 2335 N N . GLY B 1 62 ? 14.148 -31.609 -13.227 1 95.12 62 GLY B N 1
ATOM 2336 C CA . GLY B 1 62 ? 13.953 -32.562 -12.133 1 95.12 62 GLY B CA 1
ATOM 2337 C C . GLY B 1 62 ? 13.125 -31.984 -10.992 1 95.12 62 GLY B C 1
ATOM 2338 O O . GLY B 1 62 ? 13.172 -32.5 -9.875 1 95.12 62 GLY B O 1
ATOM 2339 N N . LYS B 1 63 ? 12.344 -30.969 -11.289 1 96.06 63 LYS B N 1
ATOM 2340 C CA . LYS B 1 63 ? 11.602 -30.281 -10.234 1 96.06 63 LYS B CA 1
ATOM 2341 C C . LYS B 1 63 ? 10.109 -30.578 -10.328 1 96.06 63 LYS B C 1
ATOM 2343 O O . LYS B 1 63 ? 9.625 -31.031 -11.367 1 96.06 63 LYS B O 1
ATOM 2348 N N . PRO B 1 64 ? 9.422 -30.438 -9.211 1 97.5 64 PRO B N 1
ATOM 2349 C CA . PRO B 1 64 ? 7.973 -30.625 -9.25 1 97.5 64 PRO B CA 1
ATOM 2350 C C . PRO B 1 64 ? 7.223 -29.375 -9.703 1 97.5 64 PRO B C 1
ATOM 2352 O O . PRO B 1 64 ? 7.613 -28.266 -9.359 1 97.5 64 PRO B O 1
ATOM 2355 N N . TYR B 1 65 ? 6.129 -29.641 -10.414 1 97.06 65 TYR B N 1
ATOM 2356 C CA . TYR B 1 65 ? 5.352 -28.531 -10.969 1 97.06 65 TYR B CA 1
ATOM 2357 C C . TYR B 1 65 ? 3.859 -28.766 -10.766 1 97.06 65 TYR B C 1
ATOM 2359 O O . TYR B 1 65 ? 3.391 -29.906 -10.789 1 97.06 65 TYR B O 1
ATOM 2367 N N . TYR B 1 66 ? 3.172 -27.766 -10.414 1 95.94 66 TYR B N 1
ATOM 2368 C CA . TYR B 1 66 ? 1.733 -27.672 -10.633 1 95.94 66 TYR B CA 1
ATOM 2369 C C . TYR B 1 66 ? 1.421 -26.781 -11.836 1 95.94 66 TYR B C 1
ATOM 2371 O O . TYR B 1 66 ? 1.69 -25.578 -11.82 1 95.94 66 TYR B O 1
ATOM 2379 N N . LYS B 1 67 ? 0.891 -27.375 -12.789 1 88.19 67 LYS B N 1
ATOM 2380 C CA . LYS B 1 67 ? 0.793 -26.688 -14.07 1 88.19 67 LYS B CA 1
ATOM 2381 C C . LYS B 1 67 ? 2.158 -26.188 -14.531 1 88.19 67 LYS B C 1
ATOM 2383 O O . LYS B 1 67 ? 3.096 -26.969 -14.688 1 88.19 67 LYS B O 1
ATOM 2388 N N . ASP B 1 68 ? 2.424 -25.031 -14.562 1 87.5 68 ASP B N 1
ATOM 2389 C CA . ASP B 1 68 ? 3.703 -24.5 -15.023 1 87.5 68 ASP B CA 1
ATOM 2390 C C . ASP B 1 68 ? 4.406 -23.719 -13.914 1 87.5 68 ASP B C 1
ATOM 2392 O O . ASP B 1 68 ? 5.348 -22.969 -14.18 1 87.5 68 ASP B O 1
ATOM 2396 N N . VAL B 1 69 ? 3.947 -24.062 -12.758 1 93.5 69 VAL B N 1
ATOM 2397 C CA . VAL B 1 69 ? 4.539 -23.344 -11.641 1 93.5 69 VAL B CA 1
ATOM 2398 C C . VAL B 1 69 ? 5.328 -24.312 -10.758 1 93.5 69 VAL B C 1
ATOM 2400 O O . VAL B 1 69 ? 4.789 -25.312 -10.289 1 93.5 69 VAL B O 1
ATOM 2403 N N . GLU B 1 70 ? 6.559 -23.969 -10.555 1 96 70 GLU B N 1
ATOM 2404 C CA . GLU B 1 70 ? 7.449 -24.812 -9.758 1 96 70 GLU B CA 1
ATOM 2405 C C . GLU B 1 70 ? 7.062 -24.781 -8.281 1 96 70 GLU B C 1
ATOM 2407 O O . GLU B 1 70 ? 6.754 -23.719 -7.738 1 96 70 GLU B O 1
ATOM 2412 N N . LEU B 1 71 ? 7.117 -25.953 -7.656 1 97.12 71 LEU B N 1
ATOM 2413 C CA . LEU B 1 71 ? 6.926 -26.031 -6.211 1 97.12 71 LEU B CA 1
ATOM 2414 C C . LEU B 1 71 ? 8.266 -26.094 -5.488 1 97.12 71 LEU B C 1
ATOM 2416 O O . LEU B 1 71 ? 9.156 -26.844 -5.879 1 97.12 71 LEU B O 1
ATOM 2420 N N . LEU B 1 72 ? 8.312 -25.297 -4.441 1 96.19 72 LEU B N 1
ATOM 2421 C CA . LEU B 1 72 ? 9.539 -25.25 -3.654 1 96.19 72 LEU B CA 1
ATOM 2422 C C . LEU B 1 72 ? 9.414 -26.109 -2.4 1 96.19 72 LEU B C 1
ATOM 2424 O O . LEU B 1 72 ? 10.398 -26.688 -1.944 1 96.19 72 LEU B O 1
ATOM 2428 N N . ASN B 1 73 ? 8.305 -26.078 -1.867 1 95.75 73 ASN B N 1
ATOM 2429 C CA . ASN B 1 73 ? 8.055 -26.797 -0.623 1 95.75 73 ASN B CA 1
ATOM 2430 C C . ASN B 1 73 ? 6.559 -26.969 -0.367 1 95.75 73 ASN B C 1
ATOM 2432 O O . ASN B 1 73 ? 5.746 -26.156 -0.819 1 95.75 73 ASN B O 1
ATOM 2436 N N . ILE B 1 74 ? 6.297 -28.109 0.335 1 96.94 74 ILE B N 1
ATOM 2437 C CA . ILE B 1 74 ? 4.93 -28.375 0.767 1 96.94 74 ILE B CA 1
ATOM 2438 C C . ILE B 1 74 ? 4.883 -28.5 2.287 1 96.94 74 ILE B C 1
ATOM 2440 O O . ILE B 1 74 ? 5.605 -29.312 2.871 1 96.94 74 ILE B O 1
ATOM 2444 N N . SER B 1 75 ? 4.102 -27.719 2.912 1 96.19 75 SER B N 1
ATOM 2445 C CA . SER B 1 75 ? 3.895 -27.812 4.355 1 96.19 75 SER B CA 1
ATOM 2446 C C . SER B 1 75 ? 2.488 -28.312 4.68 1 96.19 75 SER B C 1
ATOM 2448 O O . SER B 1 75 ? 1.507 -27.594 4.441 1 96.19 75 SER B O 1
ATOM 2450 N N . LEU B 1 76 ? 2.422 -29.453 5.293 1 93.81 76 LEU B N 1
ATOM 2451 C CA . LEU B 1 76 ? 1.123 -29.969 5.703 1 93.81 76 LEU B CA 1
ATOM 2452 C C . LEU B 1 76 ? 0.61 -29.234 6.938 1 93.81 76 LEU B C 1
ATOM 2454 O O . LEU B 1 76 ? -0.588 -28.953 7.051 1 93.81 76 LEU B O 1
ATOM 2458 N N . THR B 1 77 ? 1.519 -28.828 7.773 1 93.25 77 THR B N 1
ATOM 2459 C CA . THR B 1 77 ? 1.16 -28.203 9.039 1 93.25 77 THR B CA 1
ATOM 2460 C C . THR B 1 77 ? 0.55 -26.828 8.812 1 93.25 77 THR B C 1
ATOM 2462 O O . THR B 1 77 ? -0.41 -26.438 9.484 1 93.25 77 THR B O 1
ATOM 2465 N N . GLU B 1 78 ? 1.069 -26.156 7.82 1 92.88 78 GLU B N 1
ATOM 2466 C CA . GLU B 1 78 ? 0.598 -24.797 7.566 1 92.88 78 GLU B CA 1
ATOM 2467 C C . GLU B 1 78 ? -0.496 -24.781 6.504 1 92.88 78 GLU B C 1
ATOM 2469 O O . GLU B 1 78 ? -1.159 -23.766 6.301 1 92.88 78 GLU B O 1
ATOM 2474 N N . GLY B 1 79 ? -0.68 -25.938 5.906 1 96.31 79 GLY B N 1
ATOM 2475 C CA . GLY B 1 79 ? -1.606 -25.953 4.785 1 96.31 79 GLY B CA 1
ATOM 2476 C C . GLY B 1 79 ? -1.172 -25.062 3.643 1 96.31 79 GLY B C 1
ATOM 2477 O O . GLY B 1 79 ? -1.987 -24.328 3.078 1 96.31 79 GLY B O 1
ATOM 2478 N N . GLN B 1 80 ? 0.142 -25.078 3.406 1 97.06 80 GLN B N 1
ATOM 2479 C CA . GLN B 1 80 ? 0.669 -24.141 2.418 1 97.06 80 GLN B CA 1
ATOM 2480 C C . GLN B 1 80 ? 1.654 -24.828 1.478 1 97.06 80 GLN B C 1
ATOM 2482 O O . GLN B 1 80 ? 2.26 -25.844 1.838 1 97.06 80 GLN B O 1
ATOM 2487 N N . VAL B 1 81 ? 1.691 -24.344 0.303 1 97.62 81 VAL B N 1
ATOM 2488 C CA . VAL B 1 81 ? 2.727 -24.688 -0.666 1 97.62 81 VAL B CA 1
ATOM 2489 C C . VAL B 1 81 ? 3.469 -23.422 -1.098 1 97.62 81 VAL B C 1
ATOM 2491 O O . VAL B 1 81 ? 2.854 -22.375 -1.314 1 97.62 81 VAL B O 1
ATOM 2494 N N . ARG B 1 82 ? 4.723 -23.5 -1.103 1 97.19 82 ARG B N 1
ATOM 2495 C CA . ARG B 1 82 ? 5.543 -22.422 -1.655 1 97.19 82 ARG B CA 1
ATOM 2496 C C . ARG B 1 82 ? 5.875 -22.688 -3.121 1 97.19 82 ARG B C 1
ATOM 2498 O O . ARG B 1 82 ? 6.336 -23.766 -3.473 1 97.19 82 ARG B O 1
ATOM 2505 N N . MET B 1 83 ? 5.602 -21.703 -3.924 1 96.38 83 MET B N 1
ATOM 2506 C CA . MET B 1 83 ? 5.805 -21.828 -5.363 1 96.38 83 MET B CA 1
ATOM 2507 C C . MET B 1 83 ? 6.688 -20.688 -5.883 1 96.38 83 MET B C 1
ATOM 2509 O O . MET B 1 83 ? 6.977 -19.734 -5.152 1 96.38 83 MET B O 1
ATOM 2513 N N . ARG B 1 84 ? 7.141 -20.844 -7.059 1 95 84 ARG B N 1
ATOM 2514 C CA . ARG B 1 84 ? 7.875 -19.781 -7.738 1 95 84 ARG B CA 1
ATOM 2515 C C . ARG B 1 84 ? 7.043 -19.172 -8.859 1 95 84 ARG B C 1
ATOM 2517 O O . ARG B 1 84 ? 6.57 -19.875 -9.75 1 95 84 ARG B O 1
ATOM 2524 N N . MET B 1 85 ? 6.953 -17.875 -8.742 1 91.94 85 MET B N 1
ATOM 2525 C CA . MET B 1 85 ? 6.125 -17.172 -9.727 1 91.94 85 MET B CA 1
ATOM 2526 C C . MET B 1 85 ? 6.938 -16.141 -10.484 1 91.94 85 MET B C 1
ATOM 2528 O O . MET B 1 85 ? 7.793 -15.469 -9.898 1 91.94 85 MET B O 1
ATOM 2532 N N . HIS B 1 86 ? 6.559 -15.977 -11.727 1 93.56 86 HIS B N 1
ATOM 2533 C CA . HIS B 1 86 ? 7.289 -15.039 -12.57 1 93.56 86 HIS B CA 1
ATOM 2534 C C . HIS B 1 86 ? 7.113 -13.609 -12.078 1 93.56 86 HIS B C 1
ATOM 2536 O O . HIS B 1 86 ? 6.035 -13.227 -11.617 1 93.56 86 HIS B O 1
ATOM 2542 N N . ILE B 1 87 ? 8.172 -12.875 -12.227 1 96 87 ILE B N 1
ATOM 2543 C CA . ILE B 1 87 ? 8.148 -11.438 -11.969 1 96 87 ILE B CA 1
ATOM 2544 C C . ILE B 1 87 ? 7.797 -10.688 -13.258 1 96 87 ILE B C 1
ATOM 2546 O O . ILE B 1 87 ? 8.43 -10.891 -14.289 1 96 87 ILE B O 1
ATOM 2550 N N . ALA B 1 88 ? 6.773 -9.898 -13.164 1 97.12 88 ALA B N 1
ATOM 2551 C CA . ALA B 1 88 ? 6.418 -9.062 -14.305 1 97.12 88 ALA B CA 1
ATOM 2552 C C . ALA B 1 88 ? 7.371 -7.875 -14.43 1 97.12 88 ALA B C 1
ATOM 2554 O O . ALA B 1 88 ? 7.879 -7.367 -13.43 1 97.12 88 ALA B O 1
ATOM 2555 N N . ASN B 1 89 ? 7.613 -7.496 -15.68 1 97 89 ASN B N 1
ATOM 2556 C CA . ASN B 1 89 ? 8.484 -6.344 -15.906 1 97 89 ASN B CA 1
ATOM 2557 C C . ASN B 1 89 ? 7.906 -5.41 -16.969 1 97 89 ASN B C 1
ATOM 2559 O O . ASN B 1 89 ? 7.012 -5.793 -17.719 1 97 89 ASN B O 1
ATOM 2563 N N . TYR B 1 90 ? 8.234 -4.234 -16.953 1 97.75 90 TYR B N 1
ATOM 2564 C CA . TYR B 1 90 ? 7.91 -3.141 -17.859 1 97.75 90 TYR B CA 1
ATOM 2565 C C . TYR B 1 90 ? 9.117 -2.225 -18.062 1 97.75 90 TYR B C 1
ATOM 2567 O O . TYR B 1 90 ? 9.383 -1.351 -17.234 1 97.75 90 TYR B O 1
ATOM 2575 N N . CYS B 1 91 ? 9.797 -2.482 -19.266 1 97.56 91 CYS B N 1
ATOM 2576 C CA . CYS B 1 91 ? 11.117 -1.878 -19.438 1 97.56 91 CYS B CA 1
ATOM 2577 C C . CYS B 1 91 ? 11.172 -1.004 -20.672 1 97.56 91 CYS B C 1
ATOM 2579 O O . CYS B 1 91 ? 10.523 -1.31 -21.688 1 97.56 91 CYS B O 1
ATOM 2581 N N . TYR B 1 92 ? 12.008 -0.059 -20.531 1 97.75 92 TYR B N 1
ATOM 2582 C CA . TYR B 1 92 ? 12.297 0.796 -21.672 1 97.75 92 TYR B CA 1
ATOM 2583 C C . TYR B 1 92 ? 13.102 0.046 -22.734 1 97.75 92 TYR B C 1
ATOM 2585 O O . TYR B 1 92 ? 14.094 -0.611 -22.406 1 97.75 92 TYR B O 1
ATOM 2593 N N . ASN B 1 93 ? 12.562 0.116 -23.906 1 96.25 93 ASN B N 1
ATOM 2594 C CA . ASN B 1 93 ? 13.25 -0.429 -25.062 1 96.25 93 ASN B CA 1
ATOM 2595 C C . ASN B 1 93 ? 13.922 0.67 -25.891 1 96.25 93 ASN B C 1
ATOM 2597 O O . ASN B 1 93 ? 13.242 1.418 -26.594 1 96.25 93 ASN B O 1
ATOM 2601 N N . SER B 1 94 ? 15.234 0.627 -25.922 1 93.69 94 SER B N 1
ATOM 2602 C CA . SER B 1 94 ? 15.977 1.701 -26.578 1 93.69 94 SER B CA 1
ATOM 2603 C C . SER B 1 94 ? 15.82 1.639 -28.094 1 93.69 94 SER B C 1
ATOM 2605 O O . SER B 1 94 ? 15.977 2.65 -28.781 1 93.69 94 SER B O 1
ATOM 2607 N N . THR B 1 95 ? 15.578 0.513 -28.625 1 94.5 95 THR B N 1
ATOM 2608 C CA . THR B 1 95 ? 15.422 0.352 -30.078 1 94.5 95 THR B CA 1
ATOM 2609 C C . THR B 1 95 ? 14.109 0.968 -30.547 1 94.5 95 THR B C 1
ATOM 2611 O O . THR B 1 95 ? 14.094 1.753 -31.5 1 94.5 95 THR B O 1
ATOM 2614 N N . SER B 1 96 ? 13.055 0.718 -29.922 1 93.25 96 SER B N 1
ATOM 2615 C CA . SER B 1 96 ? 11.734 1.202 -30.328 1 93.25 96 SER B CA 1
ATOM 2616 C C . SER B 1 96 ? 11.438 2.57 -29.734 1 93.25 96 SER B C 1
ATOM 2618 O O . SER B 1 96 ? 10.562 3.287 -30.203 1 93.25 96 SER B O 1
ATOM 2620 N N . GLY B 1 97 ? 12.094 2.92 -28.734 1 92.62 97 GLY B N 1
ATOM 2621 C CA . GLY B 1 97 ? 11.812 4.152 -28.016 1 92.62 97 GLY B CA 1
ATOM 2622 C C . GLY B 1 97 ? 10.602 4.051 -27.109 1 92.62 97 GLY B C 1
ATOM 2623 O O . GLY B 1 97 ? 10.156 5.051 -26.547 1 92.62 97 GLY B O 1
ATOM 2624 N N . GLY B 1 98 ? 10 2.859 -26.984 1 94.81 98 GLY B N 1
ATOM 2625 C CA . GLY B 1 98 ? 8.828 2.625 -26.156 1 94.81 98 GLY B CA 1
ATOM 2626 C C . GLY B 1 98 ? 9.078 1.601 -25.062 1 94.81 98 GLY B C 1
ATOM 2627 O O . GLY B 1 98 ? 10.219 1.377 -24.656 1 94.81 98 GLY B O 1
ATOM 2628 N N . MET B 1 99 ? 7.965 1.254 -24.438 1 96.81 99 MET B N 1
ATOM 2629 C CA . MET B 1 99 ? 8.062 0.288 -23.344 1 96.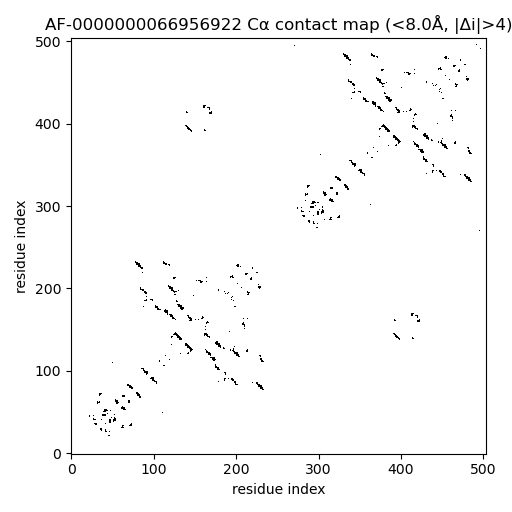81 99 MET B CA 1
ATOM 2630 C C . MET B 1 99 ? 7.746 -1.12 -23.844 1 96.81 99 MET B C 1
ATOM 2632 O O . MET B 1 99 ? 6.879 -1.303 -24.703 1 96.81 99 MET B O 1
ATOM 2636 N N . ASN B 1 100 ? 8.484 -2.072 -23.25 1 94.75 100 ASN B N 1
ATOM 2637 C CA . ASN B 1 100 ? 8.164 -3.488 -23.391 1 94.75 100 ASN B CA 1
ATOM 2638 C C . ASN B 1 100 ? 7.883 -4.141 -22.031 1 94.75 100 ASN B C 1
ATOM 2640 O O . ASN B 1 100 ? 8.547 -3.834 -21.047 1 94.75 100 ASN B O 1
ATOM 2644 N N . GLY B 1 101 ? 6.785 -4.922 -22.062 1 91 101 GLY B N 1
ATOM 2645 C CA . GLY B 1 101 ? 6.465 -5.551 -20.797 1 91 101 GLY B CA 1
ATOM 2646 C C . GLY B 1 101 ? 6.043 -7 -20.938 1 91 101 GLY B C 1
ATOM 2647 O O . GLY B 1 101 ? 5.66 -7.441 -22.016 1 91 101 GLY B O 1
ATOM 2648 N N . THR B 1 102 ? 6.328 -7.695 -19.922 1 85.31 102 THR B N 1
ATOM 2649 C CA . THR B 1 102 ? 5.832 -9.062 -19.797 1 85.31 102 THR B CA 1
ATOM 2650 C C . THR B 1 102 ? 4.809 -9.156 -18.672 1 85.31 102 THR B C 1
ATOM 2652 O O . THR B 1 102 ? 5.031 -8.641 -17.562 1 85.31 102 THR B O 1
ATOM 2655 N N . GLY B 1 103 ? 3.611 -9.508 -19.109 1 77.69 103 GLY B N 1
ATOM 2656 C CA . GLY B 1 103 ? 2.6 -9.812 -18.109 1 77.69 103 GLY B CA 1
ATOM 2657 C C . GLY B 1 103 ? 2.541 -11.281 -17.734 1 77.69 103 GLY B C 1
ATOM 2658 O O . GLY B 1 103 ? 3.045 -12.133 -18.484 1 77.69 103 GLY B O 1
ATOM 2659 N N . TRP B 1 104 ? 2.121 -11.531 -16.516 1 81.81 104 TRP B N 1
ATOM 2660 C CA . TRP B 1 104 ? 1.958 -12.914 -16.062 1 81.81 104 TRP B CA 1
ATOM 2661 C C . TRP B 1 104 ? 0.653 -13.078 -15.289 1 81.81 104 TRP B C 1
ATOM 2663 O O . TRP B 1 104 ? 0.107 -12.109 -14.758 1 81.81 104 TRP B O 1
ATOM 2673 N N . SER B 1 105 ? 0.151 -14.273 -15.469 1 88.56 105 SER B N 1
ATOM 2674 C CA . SER B 1 105 ? -1.03 -14.594 -14.672 1 88.56 105 SER B CA 1
ATOM 2675 C C . SER B 1 105 ? -0.985 -16.031 -14.172 1 88.56 105 SER B C 1
ATOM 2677 O O . SER B 1 105 ? -0.303 -16.875 -14.758 1 88.56 105 SER B O 1
ATOM 2679 N N . LEU B 1 106 ? -1.516 -16.234 -13.047 1 92.38 106 LEU B N 1
ATOM 2680 C CA . LEU B 1 106 ? -1.733 -17.562 -12.469 1 92.38 106 LEU B CA 1
ATOM 2681 C C . LEU B 1 106 ? -3.213 -17.797 -12.18 1 92.38 106 LEU B C 1
ATOM 2683 O O . LEU B 1 106 ? -3.84 -17 -11.477 1 92.38 106 LEU B O 1
ATOM 2687 N N . ASN B 1 107 ? -3.701 -18.844 -12.812 1 93.62 107 ASN B N 1
ATOM 2688 C CA . ASN B 1 107 ? -5.105 -19.188 -12.633 1 93.62 107 ASN B CA 1
ATOM 2689 C C . ASN B 1 107 ? -5.266 -20.469 -11.812 1 93.62 107 ASN B C 1
ATOM 2691 O O . ASN B 1 107 ? -4.961 -21.562 -12.297 1 93.62 107 ASN B O 1
ATOM 2695 N N . LEU B 1 108 ? -5.766 -20.328 -10.609 1 94.56 108 LEU B N 1
ATOM 2696 C CA . LEU B 1 108 ? -5.992 -21.453 -9.719 1 94.56 108 LEU B CA 1
ATOM 2697 C C . LEU B 1 108 ? -7.484 -21.688 -9.5 1 94.56 108 LEU B C 1
ATOM 2699 O O . LEU B 1 108 ? -7.875 -22.406 -8.57 1 94.56 108 LEU B O 1
ATOM 2703 N N . THR B 1 109 ? -8.234 -21.094 -10.32 1 93.56 109 THR B N 1
ATOM 2704 C CA . THR B 1 109 ? -9.68 -21.203 -10.164 1 93.56 109 THR B CA 1
ATOM 2705 C C . THR B 1 109 ? -10.125 -22.656 -10.281 1 93.56 109 THR B C 1
ATOM 2707 O O . THR B 1 109 ? -9.68 -23.375 -11.18 1 93.56 109 THR B O 1
ATOM 2710 N N . GLY B 1 110 ? -11 -23.062 -9.367 1 92.38 110 GLY B N 1
ATOM 2711 C CA . GLY B 1 110 ? -11.547 -24.406 -9.406 1 92.38 110 GLY B CA 1
ATOM 2712 C C . GLY B 1 110 ? -10.625 -25.438 -8.797 1 92.38 110 GLY B C 1
ATOM 2713 O O . GLY B 1 110 ? -10.906 -26.641 -8.844 1 92.38 110 GLY B O 1
ATOM 2714 N N . THR B 1 111 ? -9.547 -25.031 -8.328 1 94.62 111 THR B N 1
ATOM 2715 C CA . THR B 1 111 ? -8.602 -25.938 -7.68 1 94.62 111 THR B CA 1
ATOM 2716 C C . THR B 1 111 ? -8.664 -25.781 -6.16 1 94.62 111 THR B C 1
ATOM 2718 O O . THR B 1 111 ? -9.32 -24.875 -5.648 1 94.62 111 THR B O 1
ATOM 2721 N N . PRO B 1 112 ? -7.93 -26.656 -5.457 1 95.44 112 PRO B N 1
ATOM 2722 C CA . PRO B 1 112 ? -7.938 -26.547 -3.996 1 95.44 112 PRO B CA 1
ATOM 2723 C C . PRO B 1 112 ? -7.023 -25.438 -3.484 1 95.44 112 PRO B C 1
ATOM 2725 O O . PRO B 1 112 ? -6.812 -25.312 -2.275 1 95.44 112 PRO B O 1
ATOM 2728 N N . PHE B 1 113 ? -6.559 -24.641 -4.375 1 96.25 113 PHE B N 1
ATOM 2729 C CA . PHE B 1 113 ? -5.516 -23.688 -4.016 1 96.25 113 PHE B CA 1
ATOM 2730 C C . PHE B 1 113 ? -6.059 -22.266 -4.008 1 96.25 113 PHE B C 1
ATOM 2732 O O . PHE B 1 113 ? -6.941 -21.922 -4.801 1 96.25 113 PHE B O 1
ATOM 2739 N N . ARG B 1 114 ? -5.504 -21.422 -3.074 1 96.56 114 ARG B N 1
ATOM 2740 C CA . ARG B 1 114 ? -5.742 -19.984 -2.992 1 96.56 114 ARG B CA 1
ATOM 2741 C C . ARG B 1 114 ? -4.445 -19.234 -2.705 1 96.56 114 ARG B C 1
ATOM 2743 O O . ARG B 1 114 ? -3.57 -19.734 -2.004 1 96.56 114 ARG B O 1
ATOM 2750 N N . LEU B 1 115 ? -4.395 -18.047 -3.219 1 96.19 115 LEU B N 1
ATOM 2751 C CA . LEU B 1 115 ? -3.25 -17.203 -2.891 1 96.19 115 LEU B CA 1
ATOM 2752 C C . LEU B 1 115 ? -3.311 -16.75 -1.437 1 96.19 115 LEU B C 1
ATOM 2754 O O . LEU B 1 115 ? -4.32 -16.188 -0.997 1 96.19 115 LEU B O 1
ATOM 2758 N N . SER B 1 116 ? -2.219 -16.969 -0.725 1 96.5 116 SER B N 1
ATOM 2759 C CA . SER B 1 116 ? -2.209 -16.609 0.689 1 96.5 116 SER B CA 1
ATOM 2760 C C . SER B 1 116 ? -2.266 -15.094 0.876 1 96.5 116 SER B C 1
ATOM 2762 O O . SER B 1 116 ? -1.32 -14.383 0.528 1 96.5 116 SER B O 1
ATOM 2764 N N . ASP B 1 117 ? -3.266 -14.57 1.485 1 92.06 117 ASP B N 1
ATOM 2765 C CA . ASP B 1 117 ? -3.416 -13.133 1.682 1 92.06 117 ASP B CA 1
ATOM 2766 C C . ASP B 1 117 ? -2.551 -12.641 2.842 1 92.06 117 ASP B C 1
ATOM 2768 O O . ASP B 1 117 ? -2.111 -11.492 2.852 1 92.06 117 ASP B O 1
ATOM 2772 N N . PHE B 1 118 ? -2.334 -13.531 3.748 1 91.5 118 PHE B N 1
ATOM 2773 C CA . PHE B 1 118 ? -1.54 -13.156 4.91 1 91.5 118 PHE B CA 1
ATOM 2774 C C . PHE B 1 118 ? -0.05 -13.234 4.598 1 91.5 118 PHE B C 1
ATOM 2776 O O . PHE B 1 118 ? 0.739 -12.43 5.102 1 91.5 118 PHE B O 1
ATOM 2783 N N . GLY B 1 119 ? 0.24 -14.133 3.83 1 95.94 119 GLY B N 1
ATOM 2784 C CA . GLY B 1 119 ? 1.652 -14.406 3.609 1 95.94 119 GLY B CA 1
ATOM 2785 C C . GLY B 1 119 ? 2.238 -13.617 2.453 1 95.94 119 GLY B C 1
ATOM 2786 O O . GLY B 1 119 ? 3.455 -13.438 2.369 1 95.94 119 GLY B O 1
ATOM 2787 N N . ASN B 1 120 ? 1.335 -13.242 1.578 1 96.44 120 ASN B N 1
ATOM 2788 C CA . ASN B 1 120 ? 1.833 -12.578 0.382 1 96.44 120 ASN B CA 1
ATOM 2789 C C . ASN B 1 120 ? 1.529 -11.078 0.41 1 96.44 120 ASN B C 1
ATOM 2791 O O . ASN B 1 120 ? 0.576 -10.648 1.06 1 96.44 120 ASN B O 1
ATOM 2795 N N . LYS B 1 121 ? 2.379 -10.352 -0.258 1 95.38 121 LYS B N 1
ATOM 2796 C CA . LYS B 1 121 ? 2.121 -8.953 -0.583 1 95.38 121 LYS B CA 1
ATOM 2797 C C . LYS B 1 121 ? 2.344 -8.68 -2.068 1 95.38 121 LYS B C 1
ATOM 2799 O O . LYS B 1 121 ? 3.227 -9.281 -2.688 1 95.38 121 LYS B O 1
ATOM 2804 N N . PHE B 1 122 ? 1.475 -7.855 -2.553 1 95.38 122 PHE B N 1
ATOM 2805 C CA . PHE B 1 122 ? 1.74 -7.352 -3.895 1 95.38 122 PHE B CA 1
ATOM 2806 C C . PHE B 1 122 ? 2.828 -6.285 -3.865 1 95.38 122 PHE B C 1
ATOM 2808 O O . PHE B 1 122 ? 2.729 -5.309 -3.119 1 95.38 122 PHE B O 1
ATOM 2815 N N . THR B 1 123 ? 3.844 -6.48 -4.703 1 96.5 123 THR B N 1
ATOM 2816 C CA . THR B 1 123 ? 5.051 -5.668 -4.609 1 96.5 123 THR B CA 1
ATOM 2817 C C . THR B 1 123 ? 5.379 -5.027 -5.957 1 96.5 123 THR B C 1
ATOM 2819 O O . THR B 1 123 ? 5.41 -5.711 -6.98 1 96.5 123 THR B O 1
ATOM 2822 N N . ALA B 1 124 ? 5.605 -3.744 -5.934 1 97 124 ALA B N 1
ATOM 2823 C CA . ALA B 1 124 ? 6.074 -3.014 -7.109 1 97 124 ALA B CA 1
ATOM 2824 C C . ALA B 1 124 ? 7.43 -2.361 -6.848 1 97 124 ALA B C 1
ATOM 2826 O O . ALA B 1 124 ? 7.645 -1.772 -5.785 1 97 124 ALA B O 1
ATOM 2827 N N . ILE B 1 125 ? 8.32 -2.502 -7.805 1 97.5 125 ILE B N 1
ATOM 2828 C CA . ILE B 1 125 ? 9.68 -1.965 -7.711 1 97.5 125 ILE B CA 1
ATOM 2829 C C . ILE B 1 125 ? 9.953 -1.054 -8.906 1 97.5 125 ILE B C 1
ATOM 2831 O O . ILE B 1 125 ? 9.719 -1.436 -10.055 1 97.5 125 ILE B O 1
ATOM 2835 N N . GLY B 1 126 ? 10.508 0.103 -8.602 1 97.06 126 GLY B N 1
ATOM 2836 C CA . GLY B 1 126 ? 10.906 1.019 -9.664 1 97.06 126 GLY B CA 1
ATOM 2837 C C . GLY B 1 126 ? 10.844 2.475 -9.242 1 97.06 126 GLY B C 1
ATOM 2838 O O . GLY B 1 126 ? 10.477 2.787 -8.109 1 97.06 126 GLY B O 1
ATOM 2839 N N . CYS B 1 127 ? 11.141 3.383 -10.188 1 96.25 127 CYS B N 1
ATOM 2840 C CA . CYS B 1 127 ? 11.195 4.805 -9.859 1 96.25 127 CYS B CA 1
ATOM 2841 C C . CYS B 1 127 ? 10.086 5.57 -10.562 1 96.25 127 CYS B C 1
ATOM 2843 O O . CYS B 1 127 ? 9.945 6.781 -10.367 1 96.25 127 CYS B O 1
ATOM 2845 N N . ARG B 1 128 ? 9.391 4.992 -11.336 1 96.06 128 ARG B N 1
ATOM 2846 C CA . ARG B 1 128 ? 8.164 5.473 -11.953 1 96.06 128 ARG B CA 1
ATOM 2847 C C . ARG B 1 128 ? 7.246 4.309 -12.32 1 96.06 128 ARG B C 1
ATOM 2849 O O . ARG B 1 128 ? 7.059 4.012 -13.5 1 96.06 128 ARG B O 1
ATOM 2856 N N . THR B 1 129 ? 6.676 3.77 -11.258 1 97.12 129 THR B N 1
ATOM 2857 C CA . THR B 1 129 ? 6.008 2.482 -11.414 1 97.12 129 THR B CA 1
ATOM 2858 C C . THR B 1 129 ? 4.621 2.508 -10.781 1 97.12 129 THR B C 1
ATOM 2860 O O . THR B 1 129 ? 4.473 2.906 -9.625 1 97.12 129 THR B O 1
ATOM 2863 N N . LEU B 1 130 ? 3.662 2.182 -11.531 1 96.56 130 LEU B N 1
ATOM 2864 C CA . LEU B 1 130 ? 2.326 1.842 -11.062 1 96.56 130 LEU B CA 1
ATOM 2865 C C . LEU B 1 130 ? 1.877 0.495 -11.617 1 96.56 130 LEU B C 1
ATOM 2867 O O . LEU B 1 130 ? 1.663 0.358 -12.82 1 96.56 130 LEU B O 1
ATOM 2871 N N . ALA B 1 131 ? 1.768 -0.433 -10.727 1 96.62 131 ALA B N 1
ATOM 2872 C CA . ALA B 1 131 ? 1.355 -1.781 -11.109 1 96.62 131 ALA B CA 1
ATOM 2873 C C . ALA B 1 131 ? 0.021 -2.15 -10.469 1 96.62 131 ALA B C 1
ATOM 2875 O O . ALA B 1 131 ? -0.249 -1.781 -9.32 1 96.62 131 ALA B O 1
ATOM 2876 N N . TYR B 1 132 ? -0.718 -2.93 -11.234 1 94.94 132 TYR B N 1
ATOM 2877 C CA . TYR B 1 132 ? -2.018 -3.393 -10.75 1 94.94 132 TYR B CA 1
ATOM 2878 C C . TYR B 1 132 ? -2.031 -4.906 -10.594 1 94.94 132 TYR B C 1
ATOM 2880 O O . TYR B 1 132 ? -1.414 -5.629 -11.383 1 94.94 132 TYR B O 1
ATOM 2888 N N . LEU B 1 133 ? -2.734 -5.258 -9.586 1 95.31 133 LEU B N 1
ATOM 2889 C CA . LEU B 1 133 ? -3.09 -6.664 -9.445 1 95.31 133 LEU B CA 1
ATOM 2890 C C . LEU B 1 133 ? -4.492 -6.93 -9.977 1 95.31 133 LEU B C 1
ATOM 2892 O O . LEU B 1 133 ? -5.453 -6.273 -9.562 1 95.31 133 LEU B O 1
ATOM 2896 N N . LEU B 1 134 ? -4.527 -7.855 -10.852 1 93.38 134 LEU B N 1
ATOM 2897 C CA . LEU B 1 134 ? -5.805 -8.258 -11.438 1 93.38 134 LEU B CA 1
ATOM 2898 C C . LEU B 1 134 ? -6.285 -9.57 -10.828 1 93.38 134 LEU B C 1
ATOM 2900 O O . LEU B 1 134 ? -5.5 -10.516 -10.672 1 93.38 134 LEU B O 1
ATOM 2904 N N . ALA B 1 135 ? -7.484 -9.531 -10.359 1 88.25 135 ALA B N 1
ATOM 2905 C CA . ALA B 1 135 ? -8.195 -10.758 -9.992 1 88.25 135 ALA B CA 1
ATOM 2906 C C . ALA B 1 135 ? -9.32 -11.055 -10.984 1 88.25 135 ALA B C 1
ATOM 2908 O O . ALA B 1 135 ? -10.219 -10.242 -11.172 1 88.25 135 ALA B O 1
ATOM 2909 N N . ASP B 1 136 ? -9.25 -12.219 -11.633 1 83 136 ASP B N 1
ATOM 2910 C CA . ASP B 1 136 ? -10.203 -12.562 -12.688 1 83 136 ASP B CA 1
ATOM 2911 C C . ASP B 1 136 ? -10.312 -11.445 -13.719 1 83 136 ASP B C 1
ATOM 2913 O O . ASP B 1 136 ? -11.406 -10.984 -14.023 1 83 136 ASP B O 1
ATOM 2917 N N . ASP B 1 137 ? -9.195 -10.875 -14.07 1 81.88 137 ASP B N 1
ATOM 2918 C CA . ASP B 1 137 ? -9.031 -9.867 -15.109 1 81.88 137 ASP B CA 1
ATOM 2919 C C . ASP B 1 137 ? -9.672 -8.547 -14.703 1 81.88 137 ASP B C 1
ATOM 2921 O O . ASP B 1 137 ? -10.008 -7.719 -15.555 1 81.88 137 ASP B O 1
ATOM 2925 N N . VAL B 1 138 ? -9.938 -8.477 -13.453 1 84.75 138 VAL B N 1
ATOM 2926 C CA . VAL B 1 138 ? -10.477 -7.234 -12.906 1 84.75 138 VAL B CA 1
ATOM 2927 C C . VAL B 1 138 ? -9.453 -6.59 -11.977 1 84.75 138 VAL B C 1
ATOM 2929 O O . VAL B 1 138 ? -8.859 -7.266 -11.141 1 84.75 138 VAL B O 1
ATOM 2932 N N . LEU B 1 139 ? -9.305 -5.305 -12.258 1 86.06 139 LEU B N 1
ATOM 2933 C CA . LEU B 1 139 ? -8.398 -4.547 -11.398 1 86.06 139 LEU B CA 1
ATOM 2934 C C . LEU B 1 139 ? -8.859 -4.605 -9.945 1 86.06 139 LEU B C 1
ATOM 2936 O O . LEU B 1 139 ? -9.992 -4.227 -9.633 1 86.06 139 LEU B O 1
ATOM 2940 N N . THR B 1 140 ? -8.008 -5.035 -9.148 1 85.12 140 THR B N 1
ATOM 2941 C CA . THR B 1 140 ? -8.367 -5.312 -7.762 1 85.12 140 THR B CA 1
ATOM 2942 C C . THR B 1 140 ? -7.605 -4.398 -6.809 1 85.12 140 THR B C 1
ATOM 2944 O O . THR B 1 140 ? -8.188 -3.824 -5.887 1 85.12 140 THR B O 1
ATOM 2947 N N . THR B 1 141 ? -6.379 -4.277 -6.973 1 91.31 141 THR B N 1
ATOM 2948 C CA . THR B 1 141 ? -5.543 -3.363 -6.199 1 91.31 141 THR B CA 1
ATOM 2949 C C . THR B 1 141 ? -4.32 -2.939 -7.008 1 91.31 141 THR B C 1
ATOM 2951 O O . THR B 1 141 ? -4.188 -3.299 -8.18 1 91.31 141 THR B O 1
ATOM 2954 N N . GLY B 1 142 ? -3.51 -2.049 -6.367 1 93.19 142 GLY B N 1
ATOM 2955 C CA . GLY B 1 142 ? -2.312 -1.584 -7.047 1 93.19 142 GLY B CA 1
ATOM 2956 C C . GLY B 1 142 ? -1.273 -1.012 -6.102 1 93.19 142 GLY B C 1
ATOM 2957 O O . GLY B 1 142 ? -1.538 -0.84 -4.91 1 93.19 142 GLY B O 1
ATOM 2958 N N . CYS B 1 143 ? -0.14 -0.767 -6.688 1 94.81 143 CYS B N 1
ATOM 2959 C CA . CYS B 1 143 ? 1.006 -0.28 -5.926 1 94.81 143 CYS B CA 1
ATOM 2960 C C . CYS B 1 143 ? 1.793 0.75 -6.727 1 94.81 143 CYS B C 1
ATOM 2962 O O . CYS B 1 143 ? 2.088 0.534 -7.902 1 94.81 143 CYS B O 1
ATOM 2964 N N . VAL B 1 144 ? 2.143 1.838 -6.031 1 95.12 144 VAL B N 1
ATOM 2965 C CA . VAL B 1 144 ? 2.881 2.926 -6.664 1 95.12 144 VAL B CA 1
ATOM 2966 C C . VAL B 1 144 ? 4.266 3.047 -6.035 1 95.12 144 VAL B C 1
ATOM 2968 O O . VAL B 1 144 ? 4.391 3.139 -4.809 1 95.12 144 VAL B O 1
ATOM 2971 N N . ALA B 1 145 ? 5.227 3.064 -6.855 1 95.81 145 ALA B N 1
ATOM 2972 C CA . ALA B 1 145 ? 6.594 3.312 -6.414 1 95.81 145 ALA B CA 1
ATOM 2973 C C . ALA B 1 145 ? 7.262 4.383 -7.27 1 95.81 145 ALA B C 1
ATOM 2975 O O . ALA B 1 145 ? 7.227 4.312 -8.5 1 95.81 145 ALA B O 1
ATOM 2976 N N . THR B 1 146 ? 7.859 5.383 -6.609 1 94 146 THR B N 1
ATOM 2977 C CA . THR B 1 146 ? 8.578 6.457 -7.289 1 94 146 THR B CA 1
ATOM 2978 C C . THR B 1 146 ? 9.914 6.727 -6.617 1 94 146 THR B C 1
ATOM 2980 O O . THR B 1 146 ? 10.141 6.312 -5.477 1 94 146 THR B O 1
ATOM 2983 N N . CYS B 1 147 ? 10.797 7.273 -7.344 1 91.5 147 CYS B N 1
ATOM 2984 C CA . CYS B 1 147 ? 12.031 7.723 -6.703 1 91.5 147 CYS B CA 1
ATOM 2985 C C . CYS B 1 147 ? 12.781 8.703 -7.594 1 91.5 147 CYS B C 1
ATOM 2987 O O . CYS B 1 147 ? 12.562 8.742 -8.805 1 91.5 147 CYS B O 1
ATOM 2989 N N . LYS B 1 148 ? 13.492 9.508 -6.898 1 86.81 148 LYS B N 1
ATOM 2990 C CA . LYS B 1 148 ? 14.57 10.289 -7.516 1 86.81 148 LYS B CA 1
ATOM 2991 C C . LYS B 1 148 ? 15.938 9.766 -7.09 1 86.81 148 LYS B C 1
ATOM 2993 O O . LYS B 1 148 ? 16.047 9 -6.129 1 86.81 148 LYS B O 1
ATOM 2998 N N . ALA B 1 149 ? 16.906 10.086 -7.918 1 79.88 149 ALA B N 1
ATOM 2999 C CA . ALA B 1 149 ? 18.25 9.578 -7.621 1 79.88 149 ALA B CA 1
ATOM 3000 C C . ALA B 1 149 ? 18.672 9.922 -6.195 1 79.88 149 ALA B C 1
ATOM 3002 O O . ALA B 1 149 ? 19.172 9.062 -5.465 1 79.88 149 ALA B O 1
ATOM 3003 N N . ASP B 1 150 ? 18.406 11 -5.742 1 81.62 150 ASP B N 1
ATOM 3004 C CA . ASP B 1 150 ? 18.812 11.461 -4.422 1 81.62 150 ASP B CA 1
ATOM 3005 C C . ASP B 1 150 ? 18.031 10.766 -3.32 1 81.62 150 ASP B C 1
ATOM 3007 O O . ASP B 1 150 ? 18.516 10.594 -2.203 1 81.62 150 ASP B O 1
ATOM 3011 N N . ASP B 1 151 ? 16.812 10.367 -3.637 1 80.94 151 ASP B N 1
ATOM 3012 C CA . ASP B 1 151 ? 15.977 9.648 -2.678 1 80.94 151 ASP B CA 1
ATOM 3013 C C . ASP B 1 151 ? 16.625 8.328 -2.268 1 80.94 151 ASP B C 1
ATOM 3015 O O . ASP B 1 151 ? 16.609 7.961 -1.089 1 80.94 151 ASP B O 1
ATOM 3019 N N . LEU B 1 152 ? 17.172 7.727 -3.24 1 81.25 152 LEU B N 1
ATOM 3020 C CA . LEU B 1 152 ? 17.641 6.363 -3.039 1 81.25 152 LEU B CA 1
ATOM 3021 C C . LEU B 1 152 ? 18.938 6.348 -2.225 1 81.25 152 LEU B C 1
ATOM 3023 O O . LEU B 1 152 ? 19.219 5.383 -1.508 1 81.25 152 LEU B O 1
ATOM 3027 N N . LEU B 1 153 ? 19.672 7.406 -2.328 1 77.94 153 LEU B N 1
ATOM 3028 C CA . LEU B 1 153 ? 20.906 7.492 -1.573 1 77.94 153 LEU B CA 1
ATOM 3029 C C . LEU B 1 153 ? 20.641 7.492 -0.073 1 77.94 153 LEU B C 1
ATOM 3031 O O . LEU B 1 153 ? 21.438 6.973 0.709 1 77.94 153 LEU B O 1
ATOM 3035 N N . ARG B 1 154 ? 19.531 7.969 0.264 1 75.94 154 ARG B N 1
ATOM 3036 C CA . ARG B 1 154 ? 19.234 8.156 1.681 1 75.94 154 ARG B CA 1
ATOM 3037 C C . ARG B 1 154 ? 18.281 7.07 2.182 1 75.94 154 ARG B C 1
ATOM 3039 O O . ARG B 1 154 ? 17.969 7.02 3.373 1 75.94 154 ARG B O 1
ATOM 3046 N N . LEU B 1 155 ? 17.906 6.25 1.333 1 78.81 155 LEU B N 1
ATOM 3047 C CA . LEU B 1 155 ? 16.906 5.254 1.702 1 78.81 155 LEU B CA 1
ATOM 3048 C C . LEU B 1 155 ? 17.562 4.016 2.301 1 78.81 155 LEU B C 1
ATOM 3050 O O . LEU B 1 155 ? 18.484 3.453 1.708 1 78.81 155 LEU B O 1
ATOM 3054 N N . PRO B 1 156 ? 17.078 3.678 3.525 1 77.88 156 PRO B N 1
ATOM 3055 C CA . PRO B 1 156 ? 17.594 2.418 4.066 1 77.88 156 PRO B CA 1
ATOM 3056 C C . PRO B 1 156 ? 17.031 1.194 3.355 1 77.88 156 PRO B C 1
ATOM 3058 O O . PRO B 1 156 ? 15.906 1.244 2.836 1 77.88 156 PRO B O 1
ATOM 3061 N N . ASP B 1 157 ? 17.859 0.101 3.389 1 82.69 157 ASP B N 1
ATOM 3062 C CA . ASP B 1 157 ? 17.344 -1.178 2.898 1 82.69 157 ASP B CA 1
ATOM 3063 C C . ASP B 1 157 ? 16.234 -1.716 3.801 1 82.69 157 ASP B C 1
ATOM 3065 O O . ASP B 1 157 ? 16.172 -1.363 4.98 1 82.69 157 ASP B O 1
ATOM 3069 N N . GLY B 1 158 ? 15.32 -2.438 3.154 1 83.81 158 GLY B N 1
ATOM 3070 C CA . GLY B 1 158 ? 14.344 -3.197 3.918 1 83.81 158 GLY B CA 1
ATOM 3071 C C . GLY B 1 158 ? 13.008 -2.49 4.051 1 83.81 158 GLY B C 1
ATOM 3072 O O . GLY B 1 158 ? 12.039 -3.068 4.551 1 83.81 158 GLY B O 1
ATOM 3073 N N . VAL B 1 159 ? 12.922 -1.337 3.66 1 79.88 159 VAL B N 1
ATOM 3074 C CA . VAL B 1 159 ? 11.695 -0.577 3.871 1 79.88 159 VAL B CA 1
ATOM 3075 C C . VAL B 1 159 ? 11.039 -0.276 2.527 1 79.88 159 VAL B C 1
ATOM 3077 O O . VAL B 1 159 ? 11.688 0.246 1.615 1 79.88 159 VAL B O 1
ATOM 3080 N N . CYS B 1 160 ? 9.805 -0.669 2.414 1 89.94 160 CYS B N 1
ATOM 3081 C CA . CYS B 1 160 ? 9.008 -0.255 1.264 1 89.94 160 CYS B CA 1
ATOM 3082 C C . CYS B 1 160 ? 8.055 0.875 1.639 1 89.94 160 CYS B C 1
ATOM 3084 O O . CYS B 1 160 ? 7.004 0.637 2.236 1 89.94 160 CYS B O 1
ATOM 3086 N N . SER B 1 161 ? 8.438 2.109 1.193 1 86.06 161 SER B N 1
ATOM 3087 C CA . SER B 1 161 ? 7.711 3.289 1.649 1 86.06 161 SER B CA 1
ATOM 3088 C C . SER B 1 161 ? 7.156 4.086 0.473 1 86.06 161 SER B C 1
ATOM 3090 O O . SER B 1 161 ? 6.797 5.254 0.624 1 86.06 161 SER B O 1
ATOM 3092 N N . GLY B 1 162 ? 7.25 3.467 -0.663 1 89.56 162 GLY B N 1
ATOM 3093 C CA . GLY B 1 162 ? 6.848 4.188 -1.86 1 89.56 162 GLY B CA 1
ATOM 3094 C C . GLY B 1 162 ? 8.023 4.68 -2.682 1 89.56 162 GLY B C 1
ATOM 3095 O O . GLY B 1 162 ? 7.883 4.957 -3.875 1 89.56 162 GLY B O 1
ATOM 3096 N N . ILE B 1 163 ? 9.109 4.859 -1.959 1 91.69 163 ILE B N 1
ATOM 3097 C CA . ILE B 1 163 ? 10.32 5.266 -2.664 1 91.69 163 ILE B CA 1
ATOM 3098 C C . ILE B 1 163 ? 11.039 4.035 -3.205 1 91.69 163 ILE B C 1
ATOM 3100 O O . ILE B 1 163 ? 11.688 3.307 -2.453 1 91.69 163 ILE B O 1
ATOM 3104 N N . GLY B 1 164 ? 10.898 3.826 -4.461 1 95.06 164 GLY B N 1
ATOM 3105 C CA . GLY B 1 164 ? 11.562 2.721 -5.137 1 95.06 164 GLY B CA 1
ATOM 3106 C C . GLY B 1 164 ? 10.883 1.384 -4.898 1 95.06 164 GLY B C 1
ATOM 3107 O O . GLY B 1 164 ? 11.164 0.406 -5.594 1 95.06 164 GLY B O 1
ATOM 3108 N N . CYS B 1 165 ? 10.016 1.361 -3.932 1 95.81 165 CYS B N 1
ATOM 3109 C CA . CYS B 1 165 ? 9.375 0.108 -3.555 1 95.81 165 CYS B CA 1
ATOM 3110 C C . CYS B 1 165 ? 8.016 0.365 -2.918 1 95.81 165 CYS B C 1
ATOM 3112 O O . CYS B 1 165 ? 7.879 1.245 -2.066 1 95.81 165 CYS B O 1
ATOM 3114 N N . CYS B 1 166 ? 7.07 -0.442 -3.303 1 94.5 166 CYS B N 1
ATOM 3115 C CA . CYS B 1 166 ? 5.738 -0.428 -2.709 1 94.5 166 CYS B CA 1
ATOM 3116 C C . CYS B 1 166 ? 5.246 -1.846 -2.447 1 94.5 166 CYS B C 1
ATOM 3118 O O . CYS B 1 166 ? 5.477 -2.746 -3.256 1 94.5 166 CYS B O 1
ATOM 3120 N N . GLN B 1 167 ? 4.602 -2.014 -1.275 1 93.81 167 GLN B N 1
ATOM 3121 C CA . GLN B 1 167 ? 3.92 -3.268 -0.971 1 93.81 167 GLN B CA 1
ATOM 3122 C C . GLN B 1 167 ? 2.504 -3.014 -0.465 1 93.81 167 GLN B C 1
ATOM 3124 O O . GLN B 1 167 ? 2.266 -2.059 0.277 1 93.81 167 GLN B O 1
ATOM 3129 N N . THR B 1 168 ? 1.637 -3.869 -0.916 1 91.75 168 THR B N 1
ATOM 3130 C CA . THR B 1 168 ? 0.264 -3.758 -0.435 1 91.75 168 THR B CA 1
ATOM 3131 C C . THR B 1 168 ? -0.341 -5.141 -0.201 1 91.75 168 THR B C 1
ATOM 3133 O O . THR B 1 168 ? 0.085 -6.121 -0.814 1 91.75 168 THR B O 1
ATOM 3136 N N . ALA B 1 169 ? -1.288 -5.176 0.701 1 90.44 169 ALA B N 1
ATOM 3137 C CA . ALA B 1 169 ? -2.008 -6.414 0.985 1 90.44 169 ALA B CA 1
ATOM 3138 C C . ALA B 1 169 ? -2.941 -6.781 -0.164 1 90.44 169 ALA B C 1
ATOM 3140 O O . ALA B 1 169 ? -3.258 -5.941 -1.01 1 90.44 169 ALA B O 1
ATOM 3141 N N . ILE B 1 170 ? -3.32 -8.062 -0.165 1 91.81 170 ILE B N 1
ATOM 3142 C CA . ILE B 1 170 ? -4.254 -8.523 -1.185 1 91.81 170 ILE B CA 1
ATOM 3143 C C . ILE B 1 170 ? -5.527 -9.039 -0.521 1 91.81 170 ILE B C 1
ATOM 3145 O O . ILE B 1 170 ? -5.523 -9.383 0.662 1 91.81 170 ILE B O 1
ATOM 3149 N N . PRO B 1 171 ? -6.535 -9.109 -1.27 1 87.5 171 PRO B N 1
ATOM 3150 C CA . PRO B 1 171 ? -7.785 -9.633 -0.711 1 87.5 171 PRO B CA 1
ATOM 3151 C C . PRO B 1 171 ? -7.699 -11.125 -0.384 1 87.5 171 PRO B C 1
ATOM 3153 O O . PRO B 1 171 ? -6.926 -11.859 -1.008 1 87.5 171 PRO B O 1
ATOM 3156 N N . LYS B 1 172 ? -8.531 -11.484 0.512 1 86.69 172 LYS B N 1
ATOM 3157 C CA . LYS B 1 172 ? -8.609 -12.883 0.905 1 86.69 172 LYS B CA 1
ATOM 3158 C C . LYS B 1 172 ? -9.273 -13.727 -0.185 1 86.69 172 LYS B C 1
ATOM 3160 O O . LYS B 1 172 ? -10.203 -13.266 -0.849 1 86.69 172 LYS B O 1
ATOM 3165 N N . GLY B 1 173 ? -8.719 -14.953 -0.359 1 86.19 173 GLY B N 1
ATOM 3166 C CA . GLY B 1 173 ? -9.43 -15.961 -1.131 1 86.19 173 GLY B CA 1
ATOM 3167 C C . GLY B 1 173 ? -9.148 -15.875 -2.621 1 86.19 173 GLY B C 1
ATOM 3168 O O . GLY B 1 173 ? -9.859 -16.484 -3.424 1 86.19 173 GLY B O 1
ATOM 3169 N N . LEU B 1 174 ? -8.195 -15.18 -3.02 1 91.81 174 LEU B N 1
ATOM 3170 C CA . LEU B 1 174 ? -7.898 -15.039 -4.441 1 91.81 174 LEU B CA 1
ATOM 3171 C C . LEU B 1 174 ? -7.395 -16.359 -5.027 1 91.81 174 LEU B C 1
ATOM 3173 O O . LEU B 1 174 ? -6.586 -17.047 -4.402 1 91.81 174 LEU B O 1
ATOM 3177 N N . GLN B 1 175 ? -7.918 -16.656 -6.234 1 94.38 175 GLN B N 1
ATOM 3178 C CA . GLN B 1 175 ? -7.453 -17.844 -6.945 1 94.38 175 GLN B CA 1
ATOM 3179 C C . GLN B 1 175 ? -6.875 -17.484 -8.312 1 94.38 175 GLN B C 1
ATOM 3181 O O . GLN B 1 175 ? -6.555 -18.359 -9.109 1 94.38 175 GLN B O 1
ATOM 3186 N N . TYR B 1 176 ? -6.902 -16.297 -8.523 1 93.75 176 TYR B N 1
ATOM 3187 C CA . TYR B 1 176 ? -6.352 -15.781 -9.766 1 93.75 176 TYR B CA 1
ATOM 3188 C C . TYR B 1 176 ? -5.605 -14.477 -9.531 1 93.75 176 TYR B C 1
ATOM 3190 O O . TYR B 1 176 ? -6.055 -13.625 -8.766 1 93.75 176 TYR B O 1
ATOM 3198 N N . TYR B 1 177 ? -4.473 -14.391 -10.172 1 91.56 177 TYR B N 1
ATOM 3199 C CA . TYR B 1 177 ? -3.924 -13.039 -10.195 1 91.56 177 TYR B CA 1
ATOM 3200 C C . TYR B 1 177 ? -3.145 -12.789 -11.477 1 91.56 177 TYR B C 1
ATOM 3202 O O . TYR B 1 177 ? -2.578 -13.719 -12.062 1 91.56 177 TYR B O 1
ATOM 3210 N N . GLY B 1 178 ? -3.238 -11.648 -11.914 1 94.25 178 GLY B N 1
ATOM 3211 C CA . GLY B 1 178 ? -2.469 -11.078 -13.008 1 94.25 178 GLY B CA 1
ATOM 3212 C C . GLY B 1 178 ? -1.874 -9.719 -12.672 1 94.25 178 GLY B C 1
ATOM 3213 O O . GLY B 1 178 ? -2.258 -9.094 -11.68 1 94.25 178 GLY B O 1
ATOM 3214 N N . VAL B 1 179 ? -0.879 -9.43 -13.453 1 95.5 179 VAL B N 1
ATOM 3215 C CA . VAL B 1 179 ? -0.218 -8.148 -13.242 1 95.5 179 VAL B CA 1
ATOM 3216 C C . VAL B 1 179 ? -0.358 -7.281 -14.492 1 95.5 179 VAL B C 1
ATOM 3218 O O . VAL B 1 179 ? -0.227 -7.777 -15.617 1 95.5 179 VAL B O 1
ATOM 3221 N N . MET B 1 180 ? -0.668 -6.059 -14.266 1 94.12 180 MET B N 1
ATOM 3222 C CA . MET B 1 180 ? -0.698 -5.055 -15.328 1 94.12 180 MET B CA 1
ATOM 3223 C C . MET B 1 180 ? -0.007 -3.771 -14.883 1 94.12 180 MET B C 1
ATOM 3225 O O . MET B 1 180 ? -0.135 -3.361 -13.727 1 94.12 180 MET B O 1
ATOM 3229 N N . PHE B 1 181 ? 0.73 -3.164 -15.836 1 95.88 181 PHE B N 1
ATOM 3230 C CA . PHE B 1 181 ? 1.353 -1.878 -15.539 1 95.88 181 PHE B CA 1
ATOM 3231 C C . PHE B 1 181 ? 0.562 -0.738 -16.172 1 95.88 181 PHE B C 1
ATOM 3233 O O . PHE B 1 181 ? -0.004 -0.894 -17.25 1 95.88 181 PHE B O 1
ATOM 3240 N N . ASP B 1 182 ? 0.535 0.333 -15.484 1 94.38 182 ASP B N 1
ATOM 3241 C CA . ASP B 1 182 ? -0.063 1.538 -16.047 1 94.38 182 ASP B CA 1
ATOM 3242 C C . ASP B 1 182 ? 0.884 2.203 -17.047 1 94.38 182 ASP B C 1
ATOM 3244 O O . ASP B 1 182 ? 2.004 2.578 -16.688 1 94.38 182 ASP B O 1
ATOM 3248 N N . SER B 1 183 ? 0.392 2.447 -18.219 1 92.31 183 SER B N 1
ATOM 3249 C CA . SER B 1 183 ? 1.253 2.969 -19.281 1 92.31 183 SER B CA 1
ATOM 3250 C C . SER B 1 183 ? 1.616 4.43 -19.031 1 92.31 183 SER B C 1
ATOM 3252 O O . SER B 1 183 ? 2.59 4.938 -19.594 1 92.31 183 SER B O 1
ATOM 3254 N N . GLY B 1 184 ? 0.84 5.145 -18.219 1 91.25 184 GLY B N 1
ATOM 3255 C CA . GLY B 1 184 ? 1.172 6.516 -17.875 1 91.25 184 GLY B CA 1
ATOM 3256 C C . GLY B 1 184 ? 2.369 6.621 -16.953 1 91.25 184 GLY B C 1
ATOM 3257 O O . GLY B 1 184 ? 2.943 7.703 -16.797 1 91.25 184 GLY B O 1
ATOM 3258 N N . PHE B 1 185 ? 2.621 5.504 -16.375 1 94.06 185 PHE B N 1
ATOM 3259 C CA . PHE B 1 185 ? 3.811 5.395 -15.539 1 94.06 185 PHE B CA 1
ATOM 3260 C C . PHE B 1 185 ? 4.887 4.574 -16.234 1 94.06 185 PHE B C 1
ATOM 3262 O O . PHE B 1 185 ? 4.867 3.342 -16.188 1 94.06 185 PHE B O 1
ATOM 3269 N N . ASN B 1 186 ? 5.785 5.219 -16.922 1 94.12 186 ASN B N 1
ATOM 3270 C CA . ASN B 1 186 ? 6.852 4.516 -17.625 1 94.12 186 ASN B CA 1
ATOM 3271 C C . ASN B 1 186 ? 8.203 5.191 -17.422 1 94.12 186 ASN B C 1
ATOM 3273 O O . ASN B 1 186 ? 8.281 6.254 -16.797 1 94.12 186 ASN B O 1
ATOM 3277 N N . THR B 1 187 ? 9.227 4.543 -17.969 1 96.12 187 THR B N 1
ATOM 3278 C CA . THR B 1 187 ? 10.562 4.988 -17.594 1 96.12 187 THR B CA 1
ATOM 3279 C C . THR B 1 187 ? 11.266 5.648 -18.766 1 96.12 187 THR B C 1
ATOM 3281 O O . THR B 1 187 ? 12.492 5.793 -18.766 1 96.12 187 THR B O 1
ATOM 3284 N N . THR B 1 188 ? 10.547 6.066 -19.781 1 95.81 188 THR B N 1
ATOM 3285 C CA . THR B 1 188 ? 11.133 6.641 -21 1 95.81 188 THR B CA 1
ATOM 3286 C C . THR B 1 188 ? 12 7.852 -20.656 1 95.81 188 THR B C 1
ATOM 3288 O O . THR B 1 188 ? 13.094 8.008 -21.203 1 95.81 188 THR B O 1
ATOM 3291 N N . GLU B 1 189 ? 11.586 8.672 -19.703 1 94.38 189 GLU B N 1
ATOM 3292 C CA . GLU B 1 189 ? 12.273 9.914 -19.391 1 94.38 189 GLU B CA 1
ATOM 3293 C C . GLU B 1 189 ? 13.391 9.68 -18.375 1 94.38 189 GLU B C 1
ATOM 3295 O O . GLU B 1 189 ? 14.25 10.539 -18.172 1 94.38 189 GLU B O 1
ATOM 3300 N N . ILE B 1 190 ? 13.352 8.5 -17.781 1 95.5 190 ILE B N 1
ATOM 3301 C CA . ILE B 1 190 ? 14.336 8.273 -16.719 1 95.5 190 ILE B CA 1
ATOM 3302 C C . ILE B 1 190 ? 15.062 6.957 -16.969 1 95.5 190 ILE B C 1
ATOM 3304 O O . ILE B 1 190 ? 15.492 6.293 -16.031 1 95.5 190 ILE B O 1
ATOM 3308 N N . ASN B 1 191 ? 15.117 6.516 -18.125 1 95.5 191 ASN B N 1
ATOM 3309 C CA . ASN B 1 191 ? 15.648 5.203 -18.484 1 95.5 191 ASN B CA 1
ATOM 3310 C C . ASN B 1 191 ? 17.125 5.082 -18.156 1 95.5 191 ASN B C 1
ATOM 3312 O O . ASN B 1 191 ? 17.656 3.977 -18.031 1 95.5 191 ASN B O 1
ATOM 3316 N N . ASN B 1 192 ? 17.844 6.121 -17.984 1 93.31 192 ASN B N 1
ATOM 3317 C CA . ASN B 1 192 ? 19.266 6.098 -17.609 1 93.31 192 ASN B CA 1
ATOM 3318 C C . ASN B 1 192 ? 19.438 5.746 -16.141 1 93.31 192 ASN B C 1
ATOM 3320 O O . ASN B 1 192 ? 20.484 5.223 -15.75 1 93.31 192 ASN B O 1
ATOM 3324 N N . MET B 1 193 ? 18.453 6 -15.359 1 93.06 193 MET B N 1
ATOM 3325 C CA . MET B 1 193 ? 18.516 5.746 -13.922 1 93.06 193 MET B CA 1
ATOM 3326 C C . MET B 1 193 ? 17.734 4.496 -13.562 1 93.06 193 MET B C 1
ATOM 3328 O O . MET B 1 193 ? 18.172 3.695 -12.734 1 93.06 193 MET B O 1
ATOM 3332 N N . SER B 1 194 ? 16.656 4.438 -14.148 1 95.38 194 SER B N 1
ATOM 3333 C CA . SER B 1 194 ? 15.719 3.342 -13.906 1 95.38 194 SER B CA 1
ATOM 3334 C C . SER B 1 194 ? 15.07 2.869 -15.203 1 95.38 194 SER B C 1
ATOM 3336 O O . SER B 1 194 ? 14.07 3.434 -15.641 1 95.38 194 SER B O 1
ATOM 3338 N N . ARG B 1 195 ? 15.516 1.771 -15.656 1 96.44 195 ARG B N 1
ATOM 3339 C CA . ARG B 1 195 ? 15.102 1.311 -16.969 1 96.44 195 ARG B CA 1
ATOM 3340 C C . ARG B 1 195 ? 13.836 0.471 -16.891 1 96.44 195 ARG B C 1
ATOM 3342 O O . ARG B 1 195 ? 13.031 0.452 -17.828 1 96.44 195 ARG B O 1
ATOM 3349 N N . CYS B 1 196 ? 13.727 -0.216 -15.789 1 97.62 196 CYS B N 1
ATOM 3350 C CA . CYS B 1 196 ? 12.656 -1.203 -15.719 1 97.62 196 CYS B CA 1
ATOM 3351 C C . CYS B 1 196 ? 11.805 -1.004 -14.469 1 97.62 196 CYS B C 1
ATOM 3353 O O . CYS B 1 196 ? 12.312 -0.561 -13.438 1 97.62 196 CYS B O 1
ATOM 3355 N N . SER B 1 197 ? 10.508 -1.276 -14.602 1 97.88 197 SER B N 1
ATOM 3356 C CA . SER B 1 197 ? 9.594 -1.521 -13.492 1 97.88 197 SER B CA 1
ATOM 3357 C C . SER B 1 197 ? 9.352 -3.014 -13.297 1 97.88 197 SER B C 1
ATOM 3359 O O . SER B 1 197 ? 9.297 -3.771 -14.266 1 97.88 197 SER B O 1
ATOM 3361 N N . TYR B 1 198 ? 9.234 -3.41 -12.047 1 97.62 198 TYR B N 1
ATOM 3362 C CA . TYR B 1 198 ? 8.93 -4.801 -11.742 1 97.62 198 TYR B CA 1
ATOM 3363 C C . TYR B 1 198 ? 7.723 -4.902 -10.812 1 97.62 198 TYR B C 1
ATOM 3365 O O . TYR B 1 198 ? 7.449 -3.984 -10.039 1 97.62 198 TYR B O 1
ATOM 3373 N N . ALA B 1 199 ? 7.016 -5.984 -10.922 1 97.38 199 ALA B N 1
ATOM 3374 C CA . ALA B 1 199 ? 5.906 -6.254 -10.016 1 97.38 199 ALA B CA 1
ATOM 3375 C C . ALA B 1 199 ? 5.703 -7.758 -9.836 1 97.38 199 ALA B C 1
ATOM 3377 O O . ALA B 1 199 ? 5.918 -8.531 -10.766 1 97.38 199 ALA B O 1
ATOM 3378 N N . ALA B 1 200 ? 5.324 -8.102 -8.617 1 96.06 200 ALA B N 1
ATOM 3379 C CA . ALA B 1 200 ? 5.078 -9.516 -8.32 1 96.06 200 ALA B CA 1
ATOM 3380 C C . ALA B 1 200 ? 4.242 -9.672 -7.059 1 96.06 200 ALA B C 1
ATOM 3382 O O . ALA B 1 200 ? 4.305 -8.836 -6.152 1 96.06 200 ALA B O 1
ATOM 3383 N N . LEU B 1 201 ? 3.441 -10.648 -7.094 1 96 201 LEU B N 1
ATOM 3384 C CA . LEU B 1 201 ? 2.904 -11.148 -5.836 1 96 201 LEU B CA 1
ATOM 3385 C C . LEU B 1 201 ? 3.881 -12.117 -5.172 1 96 201 LEU B C 1
ATOM 3387 O O . LEU B 1 201 ? 4.25 -13.141 -5.762 1 96 201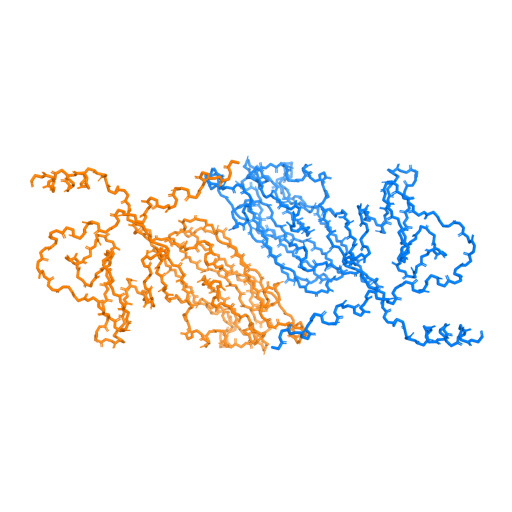 LEU B O 1
ATOM 3391 N N . MET B 1 202 ? 4.32 -11.719 -3.938 1 96.31 202 MET B N 1
ATOM 3392 C CA . MET B 1 202 ? 5.379 -12.562 -3.387 1 96.31 202 MET B CA 1
ATOM 3393 C C . MET B 1 202 ? 5.25 -12.664 -1.87 1 96.31 202 MET B C 1
ATOM 3395 O O . MET B 1 202 ? 4.617 -11.82 -1.233 1 96.31 202 MET B O 1
ATOM 3399 N N . GLU B 1 203 ? 5.867 -13.695 -1.395 1 96.88 203 GLU B N 1
ATOM 3400 C CA . GLU B 1 203 ? 5.918 -13.945 0.044 1 96.88 203 GLU B CA 1
ATOM 3401 C C . GLU B 1 203 ? 6.617 -12.805 0.775 1 96.88 203 GLU B C 1
ATOM 3403 O O . GLU B 1 203 ? 7.789 -12.516 0.516 1 96.88 203 GLU B O 1
ATOM 3408 N N . ALA B 1 204 ? 5.879 -12.273 1.717 1 93.81 204 ALA B N 1
ATOM 3409 C CA . ALA B 1 204 ? 6.363 -11.078 2.398 1 93.81 204 ALA B CA 1
ATOM 3410 C C . ALA B 1 204 ? 7.605 -11.383 3.227 1 93.81 204 ALA B C 1
ATOM 3412 O O . ALA B 1 204 ? 8.539 -10.57 3.277 1 93.81 204 ALA B O 1
ATOM 3413 N N . SER B 1 205 ? 7.66 -12.477 3.846 1 91.81 205 SER B N 1
ATOM 3414 C CA . SER B 1 205 ? 8.742 -12.828 4.762 1 91.81 205 SER B CA 1
ATOM 3415 C C . SER B 1 205 ? 10.047 -13.055 4.012 1 91.81 205 SER B C 1
ATOM 3417 O O . SER B 1 205 ? 11.125 -13.023 4.609 1 91.81 205 SER B O 1
ATOM 3419 N N . SER B 1 206 ? 10 -13.312 2.789 1 90.25 206 SER B N 1
ATOM 3420 C CA . SER B 1 206 ? 11.188 -13.594 1.99 1 90.25 206 SER B CA 1
ATOM 3421 C C . SER B 1 206 ? 11.711 -12.336 1.305 1 90.25 206 SER B C 1
ATOM 3423 O O . SER B 1 206 ? 12.727 -12.375 0.612 1 90.25 206 SER B O 1
ATOM 3425 N N . PHE B 1 207 ? 11.031 -11.273 1.541 1 94.75 207 PHE B N 1
ATOM 3426 C CA . PHE B 1 207 ? 11.383 -10.07 0.798 1 94.75 207 PHE B CA 1
ATOM 3427 C C . PHE B 1 207 ? 12.117 -9.078 1.692 1 94.75 207 PHE B C 1
ATOM 3429 O O . PHE B 1 207 ? 11.656 -8.773 2.793 1 94.75 207 PHE B O 1
ATOM 3436 N N . ASN B 1 208 ? 13.227 -8.688 1.149 1 93.44 208 ASN B N 1
ATOM 3437 C CA . ASN B 1 208 ? 14 -7.59 1.724 1 93.44 208 ASN B CA 1
ATOM 3438 C C . ASN B 1 208 ? 14.43 -6.586 0.656 1 93.44 208 ASN B C 1
ATOM 3440 O O . ASN B 1 208 ? 15.25 -6.906 -0.208 1 93.44 208 ASN B O 1
ATOM 3444 N N . PHE B 1 209 ? 13.938 -5.445 0.78 1 95.12 209 PHE B N 1
ATOM 3445 C CA . PHE B 1 209 ? 14.18 -4.434 -0.242 1 95.12 209 PHE B CA 1
ATOM 3446 C C . PHE B 1 209 ? 15.641 -4 -0.239 1 95.12 209 PHE B C 1
ATOM 3448 O O . PHE B 1 209 ? 16.234 -3.801 0.824 1 95.12 209 PHE B O 1
ATOM 3455 N N . SER B 1 210 ? 16.141 -3.893 -1.422 1 94.31 210 SER B N 1
ATOM 3456 C CA . SER B 1 210 ? 17.438 -3.27 -1.661 1 94.31 210 SER B CA 1
ATOM 3457 C C . SER B 1 210 ? 17.297 -1.993 -2.482 1 94.31 210 SER B C 1
ATOM 3459 O O . SER B 1 210 ? 16.578 -1.967 -3.477 1 94.31 210 SER B O 1
ATOM 3461 N N . LYS B 1 211 ? 18.078 -1.049 -2.131 1 91.25 211 LYS B N 1
ATOM 3462 C CA . LYS B 1 211 ? 18 0.238 -2.814 1 91.25 211 LYS B CA 1
ATOM 3463 C C . LYS B 1 211 ? 18.484 0.127 -4.258 1 91.25 211 LYS B C 1
ATOM 3465 O O . LYS B 1 211 ? 18.234 1.021 -5.07 1 91.25 211 LYS B O 1
ATOM 3470 N N . ASN B 1 212 ? 19.141 -0.951 -4.566 1 93.44 212 ASN B N 1
ATOM 3471 C CA . ASN B 1 212 ? 19.609 -1.156 -5.934 1 93.44 212 ASN B CA 1
ATOM 3472 C C . ASN B 1 212 ? 18.5 -1.729 -6.82 1 93.44 212 ASN B C 1
ATOM 3474 O O . ASN B 1 212 ? 18.625 -1.723 -8.047 1 93.44 212 ASN B O 1
ATOM 3478 N N . TYR B 1 213 ? 17.438 -2.156 -6.234 1 96.38 213 TYR B N 1
ATOM 3479 C CA . TYR B 1 213 ? 16.391 -2.848 -6.996 1 96.38 213 TYR B CA 1
ATOM 3480 C C . TYR B 1 213 ? 15.75 -1.913 -8.016 1 96.38 213 TYR B C 1
ATOM 3482 O O . TYR B 1 213 ? 15.578 -2.279 -9.18 1 96.38 213 TYR B O 1
ATOM 3490 N N . PRO B 1 214 ? 15.469 -0.716 -7.656 1 96.44 214 PRO B N 1
ATOM 3491 C CA . PRO B 1 214 ? 14.711 0.125 -8.586 1 96.44 214 PRO B CA 1
ATOM 3492 C C . PRO B 1 214 ? 15.57 0.672 -9.719 1 96.44 214 PRO B C 1
ATOM 3494 O O . PRO B 1 214 ? 15.039 1.173 -10.719 1 96.44 214 PRO B O 1
ATOM 3497 N N . THR B 1 215 ? 16.875 0.586 -9.594 1 95.69 215 THR B N 1
ATOM 3498 C CA . THR B 1 215 ? 17.734 1.24 -10.586 1 95.69 215 THR B CA 1
ATOM 3499 C C . THR B 1 215 ? 18.562 0.213 -11.352 1 95.69 215 THR B C 1
ATOM 3501 O O . THR B 1 215 ? 19.484 0.574 -12.078 1 95.69 215 THR B O 1
ATOM 3504 N N . SER B 1 216 ? 18.297 -1.021 -11.164 1 95.31 216 SER B N 1
ATOM 3505 C CA . SER B 1 216 ? 19.016 -2.088 -11.852 1 95.31 216 SER B CA 1
ATOM 3506 C C . SER B 1 216 ? 18.141 -3.32 -12.031 1 95.31 216 SER B C 1
ATOM 3508 O O . SER B 1 216 ? 16.953 -3.301 -11.688 1 95.31 216 SER B O 1
ATOM 3510 N N . SER B 1 217 ? 18.734 -4.328 -12.617 1 95.75 217 SER B N 1
ATOM 3511 C CA . SER B 1 217 ? 18.031 -5.586 -12.797 1 95.75 217 SER B CA 1
ATOM 3512 C C . SER B 1 217 ? 18.172 -6.488 -11.578 1 95.75 217 SER B C 1
ATOM 3514 O O . SER B 1 217 ? 17.734 -7.641 -11.594 1 95.75 217 SER B O 1
ATOM 3516 N N . SER B 1 218 ? 18.688 -5.918 -10.516 1 96.5 218 SER B N 1
ATOM 3517 C CA . SER B 1 218 ? 19.094 -6.742 -9.375 1 96.5 218 SER B CA 1
ATOM 3518 C C . SER B 1 218 ? 17.906 -7.445 -8.75 1 96.5 218 SER B C 1
ATOM 3520 O O . SER B 1 218 ? 18.031 -8.547 -8.219 1 96.5 218 SER B O 1
ATOM 3522 N N . PHE B 1 219 ? 16.766 -6.875 -8.758 1 97.31 219 PHE B N 1
ATOM 3523 C CA . PHE B 1 219 ? 15.578 -7.512 -8.211 1 97.31 219 PHE B CA 1
ATOM 3524 C C . PHE B 1 219 ? 15.242 -8.781 -8.984 1 97.31 219 PHE B C 1
ATOM 3526 O O . PHE B 1 219 ? 15.047 -9.844 -8.391 1 97.31 219 PHE B O 1
ATOM 3533 N N . ASN B 1 220 ? 15.156 -8.586 -10.242 1 96.81 220 ASN B N 1
ATOM 3534 C CA . ASN B 1 220 ? 14.891 -9.727 -11.109 1 96.81 220 ASN B CA 1
ATOM 3535 C C . ASN B 1 220 ? 15.984 -10.781 -11.008 1 96.81 220 ASN B C 1
ATOM 3537 O O . ASN B 1 220 ? 15.703 -11.984 -10.945 1 96.81 220 ASN B O 1
ATOM 3541 N N . ASP B 1 221 ? 17.219 -10.32 -10.969 1 97 221 ASP B N 1
ATOM 3542 C CA . ASP B 1 221 ? 18.359 -11.227 -10.906 1 97 221 ASP B CA 1
ATOM 3543 C C . ASP B 1 221 ? 18.359 -12.008 -9.594 1 97 221 ASP B C 1
ATOM 3545 O O . ASP B 1 221 ? 18.672 -13.195 -9.57 1 97 221 ASP B O 1
ATOM 3549 N N . HIS B 1 222 ? 18.047 -11.336 -8.57 1 96.06 222 HIS B N 1
ATOM 3550 C CA . HIS B 1 222 ? 18.062 -11.938 -7.238 1 96.06 222 HIS B CA 1
ATOM 3551 C C . HIS B 1 222 ? 17.156 -13.156 -7.176 1 96.06 222 HIS B C 1
ATOM 3553 O O . HIS B 1 222 ? 17.5 -14.172 -6.57 1 96.06 222 HIS B O 1
ATOM 3559 N N . TYR B 1 223 ? 16.047 -13.094 -7.824 1 95.44 223 TYR B N 1
ATOM 3560 C CA . TYR B 1 223 ? 15.07 -14.172 -7.793 1 95.44 223 TYR B CA 1
ATOM 3561 C C . TYR B 1 223 ? 15.133 -15 -9.07 1 95.44 223 TYR B C 1
ATOM 3563 O O . TYR B 1 223 ? 14.281 -15.867 -9.297 1 95.44 223 TYR B O 1
ATOM 3571 N N . ARG B 1 224 ? 16.062 -14.648 -9.891 1 94.44 224 ARG B N 1
ATOM 3572 C CA . ARG B 1 224 ? 16.219 -15.32 -11.18 1 94.44 224 ARG B CA 1
ATOM 3573 C C . ARG B 1 224 ? 14.922 -15.297 -11.977 1 94.44 224 ARG B C 1
ATOM 3575 O O . ARG B 1 224 ? 14.508 -16.312 -12.531 1 94.44 224 ARG B O 1
ATOM 3582 N N . GLY B 1 225 ? 1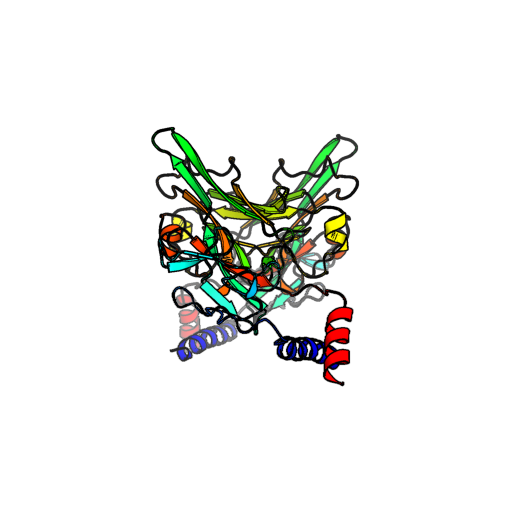4.211 -14.203 -11.883 1 94.56 225 GLY B N 1
ATOM 3583 C CA . GLY B 1 225 ? 13.016 -13.945 -12.672 1 94.56 225 GLY B CA 1
ATOM 3584 C C . GLY B 1 225 ? 11.75 -14.508 -12.055 1 94.56 225 GLY B C 1
ATOM 3585 O O . GLY B 1 225 ? 10.648 -14.273 -12.547 1 94.56 225 GLY B O 1
ATOM 3586 N N . ARG B 1 226 ? 11.891 -15.258 -10.938 1 94.94 226 ARG B N 1
ATOM 3587 C CA . ARG B 1 226 ? 10.727 -15.875 -10.305 1 94.94 226 ARG B CA 1
ATOM 3588 C C . ARG B 1 226 ? 10.789 -15.734 -8.789 1 94.94 226 ARG B C 1
ATOM 3590 O O . ARG B 1 226 ? 11.719 -16.219 -8.148 1 94.94 226 ARG B O 1
ATOM 3597 N N . ALA B 1 227 ? 9.781 -15.086 -8.242 1 95.69 227 ALA B N 1
ATOM 3598 C CA . ALA B 1 227 ? 9.742 -14.82 -6.801 1 95.69 227 ALA B CA 1
ATOM 3599 C C . ALA B 1 227 ? 8.93 -15.883 -6.07 1 95.69 227 ALA B C 1
ATOM 3601 O O . ALA B 1 227 ? 8.039 -16.5 -6.656 1 95.69 227 ALA B O 1
ATOM 3602 N N . PRO B 1 228 ? 9.273 -16.094 -4.785 1 97.06 228 PRO B N 1
ATOM 3603 C CA . PRO B 1 228 ? 8.477 -17.047 -4.012 1 97.06 228 PRO B CA 1
ATOM 3604 C C . PRO B 1 228 ? 7.055 -16.562 -3.758 1 97.06 228 PRO B C 1
ATOM 3606 O O . PRO B 1 228 ? 6.844 -15.375 -3.479 1 97.06 228 PRO B O 1
ATOM 3609 N N . LEU B 1 229 ? 6.141 -17.453 -3.926 1 96.88 229 LEU B N 1
ATOM 3610 C CA . LEU B 1 229 ? 4.711 -17.234 -3.729 1 96.88 229 LEU B CA 1
ATOM 3611 C C . LEU B 1 229 ? 4.133 -18.25 -2.75 1 96.88 229 LEU B C 1
ATOM 3613 O O . LEU B 1 229 ? 4.445 -19.438 -2.832 1 96.88 229 LEU B O 1
ATOM 3617 N N . LEU B 1 230 ? 3.375 -17.719 -1.819 1 97.69 230 LEU B N 1
ATOM 3618 C CA . LEU B 1 230 ? 2.711 -18.625 -0.891 1 97.69 230 LEU B CA 1
ATOM 3619 C C . LEU B 1 230 ? 1.285 -18.922 -1.343 1 97.69 230 LEU B C 1
ATOM 3621 O O . LEU B 1 230 ? 0.517 -18 -1.626 1 97.69 230 LEU B O 1
ATOM 3625 N N . VAL B 1 231 ? 1.003 -20.234 -1.336 1 97.62 231 VAL B N 1
ATOM 3626 C CA . VAL B 1 231 ? -0.317 -20.703 -1.742 1 97.62 231 VAL B CA 1
ATOM 3627 C C . VAL B 1 231 ? -0.923 -21.562 -0.635 1 97.62 231 VAL B C 1
ATOM 3629 O O . VAL B 1 231 ? -0.281 -22.5 -0.143 1 97.62 231 VAL B O 1
ATOM 3632 N N . ASP B 1 232 ? -2.094 -21.188 -0.239 1 97.38 232 ASP B N 1
ATOM 3633 C CA . ASP B 1 232 ? -2.84 -22.016 0.711 1 97.38 232 ASP B CA 1
ATOM 3634 C C . ASP B 1 232 ? -3.586 -23.141 -0.003 1 97.38 232 ASP B C 1
ATOM 3636 O O . ASP B 1 232 ? -4.004 -22.984 -1.15 1 97.38 232 ASP B O 1
ATOM 3640 N N . TRP B 1 233 ? -3.709 -24.25 0.696 1 96.69 233 TRP B N 1
ATOM 3641 C CA . TRP B 1 233 ? -4.52 -25.344 0.144 1 96.69 233 TRP B CA 1
ATOM 3642 C C . TRP B 1 233 ? -5.438 -25.922 1.208 1 96.69 233 TRP B C 1
ATOM 3644 O O . TRP B 1 233 ? -5.164 -25.812 2.406 1 96.69 233 TRP B O 1
ATOM 3654 N N . ALA B 1 234 ? -6.637 -26.375 0.703 1 92.88 234 ALA B N 1
ATOM 3655 C CA . ALA B 1 234 ? -7.609 -27.031 1.572 1 92.88 234 ALA B CA 1
ATOM 3656 C C . ALA B 1 234 ? -8.297 -28.172 0.849 1 92.88 234 ALA B C 1
ATOM 3658 O O . ALA B 1 234 ? -8.5 -28.125 -0.367 1 92.88 234 ALA B O 1
ATOM 3659 N N . ILE B 1 235 ? -8.633 -29.203 1.634 1 85.62 235 ILE B N 1
ATOM 3660 C CA . ILE B 1 235 ? -9.391 -30.312 1.079 1 85.62 235 ILE B CA 1
ATOM 3661 C C . ILE B 1 235 ? -10.883 -30.031 1.184 1 85.62 235 ILE B C 1
ATOM 3663 O O . ILE B 1 235 ? -11.383 -29.672 2.256 1 85.62 235 ILE B O 1
ATOM 3667 N N . GLY B 1 236 ? -11.523 -29.469 0.19 1 67.38 236 GLY B N 1
ATOM 3668 C CA . GLY B 1 236 ? -12.945 -29.172 0.195 1 67.38 236 GLY B CA 1
ATOM 3669 C C . GLY B 1 236 ? -13.773 -30.203 0.941 1 67.38 236 GLY B C 1
ATOM 3670 O O . GLY B 1 236 ? -13.312 -31.312 1.17 1 67.38 236 GLY B O 1
ATOM 3671 N N . ASN B 1 237 ? -14.82 -29.719 1.777 1 49.66 237 ASN B N 1
ATOM 3672 C CA . ASN B 1 237 ? -15.781 -30.625 2.381 1 49.66 237 ASN B CA 1
ATOM 3673 C C . ASN B 1 237 ? -16.281 -31.656 1.376 1 49.66 237 ASN B C 1
ATOM 3675 O O . ASN B 1 237 ? -17.203 -31.375 0.595 1 49.66 237 ASN B O 1
ATOM 3679 N N . GLU B 1 238 ? -15.672 -32.281 0.651 1 41.84 238 GLU B N 1
ATOM 3680 C CA . GLU B 1 238 ? -16.453 -33.438 0.198 1 41.84 238 GLU B CA 1
ATOM 3681 C C . GLU B 1 238 ? -17.266 -34.031 1.339 1 41.84 238 GLU B C 1
ATOM 3683 O O . GLU B 1 238 ? -16.906 -33.875 2.51 1 41.84 238 GLU B O 1
ATOM 3688 N N . THR B 1 239 ? -18.656 -34.188 1.163 1 37 239 THR B N 1
ATOM 3689 C CA . THR B 1 239 ? -19.609 -34.688 2.143 1 37 239 THR B CA 1
ATOM 3690 C C . THR B 1 239 ? -18.906 -35.625 3.123 1 37 239 THR B C 1
ATOM 3692 O O . THR B 1 239 ? -18.094 -36.469 2.721 1 37 239 THR B O 1
ATOM 3695 N N . CYS B 1 240 ? -18.75 -35.156 4.43 1 39.97 240 CYS B N 1
ATOM 3696 C CA . CYS B 1 240 ? -18.547 -36.062 5.551 1 39.97 240 CYS B CA 1
ATOM 3697 C C . CYS B 1 240 ? -19.062 -37.469 5.223 1 39.97 240 CYS B C 1
ATOM 3699 O O . CYS B 1 240 ? -18.953 -38.375 6.035 1 39.97 240 CYS B O 1
ATOM 3701 N N . ASP B 1 241 ? -19.953 -37.562 4.305 1 34.84 241 ASP B N 1
ATOM 3702 C CA . ASP B 1 241 ? -20.516 -38.875 4.062 1 34.84 241 ASP B CA 1
ATOM 3703 C C . ASP B 1 241 ? -19.438 -39.875 3.66 1 34.84 241 ASP B C 1
ATOM 3705 O O . ASP B 1 241 ? -19.547 -41.062 3.982 1 34.84 241 ASP B O 1
ATOM 3709 N N . VAL B 1 242 ? -18.516 -39.469 2.979 1 36.19 242 VAL B N 1
ATOM 3710 C CA . VAL B 1 242 ? -17.531 -40.5 2.641 1 36.19 242 VAL B CA 1
ATOM 3711 C C . VAL B 1 242 ? -16.562 -40.688 3.805 1 36.19 242 VAL B C 1
ATOM 3713 O O . VAL B 1 242 ? -16.109 -41.812 4.059 1 36.19 242 VAL B O 1
ATOM 3716 N N . ALA B 1 243 ? -16.328 -39.719 4.609 1 35.72 243 ALA B N 1
ATOM 3717 C CA . ALA B 1 243 ? -15.539 -39.938 5.816 1 35.72 243 ALA B CA 1
ATOM 3718 C C . ALA B 1 243 ? -16.344 -40.719 6.859 1 35.72 243 ALA B C 1
ATOM 3720 O O . ALA B 1 243 ? -15.773 -41.406 7.703 1 35.72 243 ALA B O 1
ATOM 3721 N N . ARG B 1 244 ? -17.578 -40.375 6.84 1 37.72 244 ARG B N 1
ATOM 3722 C CA . ARG B 1 244 ? -18.438 -41.188 7.699 1 37.72 244 ARG B CA 1
ATOM 3723 C C . ARG B 1 244 ? -18.531 -42.625 7.184 1 37.72 244 ARG B C 1
ATOM 3725 O O . ARG B 1 244 ? -18.734 -43.562 7.965 1 37.72 244 ARG B O 1
ATOM 3732 N N . VAL B 1 245 ? -18.594 -42.656 5.883 1 33.38 245 VAL B N 1
ATOM 3733 C CA . VAL B 1 245 ? -18.688 -44 5.34 1 33.38 245 VAL B CA 1
ATOM 3734 C C . VAL B 1 245 ? -17.391 -44.75 5.609 1 33.38 245 VAL B C 1
ATOM 3736 O O . VAL B 1 245 ? -17.422 -45.938 5.965 1 33.38 245 VAL B O 1
ATOM 3739 N N . LEU B 1 246 ? -16.328 -44.031 5.574 1 35.97 246 LEU B N 1
ATOM 3740 C CA . LEU B 1 246 ? -15.102 -44.75 5.887 1 35.97 246 LEU B CA 1
ATOM 3741 C C . LEU B 1 246 ? -14.992 -45.031 7.387 1 35.97 246 LEU B C 1
ATOM 3743 O O . LEU B 1 246 ? -14.43 -46.031 7.801 1 35.97 246 LEU B O 1
ATOM 3747 N N . HIS B 1 247 ? -15.508 -44.094 8.133 1 38.53 247 HIS B N 1
ATOM 3748 C CA . HIS B 1 247 ? -15.578 -44.438 9.555 1 38.53 247 HIS B CA 1
ATOM 3749 C C . HIS B 1 247 ? -16.547 -45.562 9.805 1 38.53 247 HIS B C 1
ATOM 3751 O O . HIS B 1 247 ? -16.297 -46.438 10.664 1 38.53 247 HIS B O 1
ATOM 3757 N N . VAL B 1 248 ? -17.688 -45.5 9.125 1 37.25 248 VAL B N 1
ATOM 3758 C CA . VAL B 1 248 ? -18.656 -46.562 9.359 1 37.25 248 VAL B CA 1
ATOM 3759 C C . VAL B 1 248 ? -18.062 -47.906 8.914 1 37.25 248 VAL B C 1
ATOM 3761 O O . VAL B 1 248 ? -18.266 -48.906 9.578 1 37.25 248 VAL B O 1
ATOM 3764 N N . HIS B 1 249 ? -17.25 -47.875 7.898 1 33.69 249 HIS B N 1
ATOM 3765 C CA . HIS B 1 249 ? -16.766 -49.156 7.449 1 33.69 249 HIS B CA 1
ATOM 3766 C C . HIS B 1 249 ? -15.602 -49.656 8.312 1 33.69 249 HIS B C 1
ATOM 3768 O O . HIS B 1 249 ? -15.25 -50.812 8.289 1 33.69 249 HIS B O 1
ATOM 3774 N N . GLN B 1 250 ? -14.883 -48.688 9.062 1 33.06 250 GLN B N 1
ATOM 3775 C CA . GLN B 1 250 ? -13.812 -49.219 9.906 1 33.06 250 GLN B CA 1
ATOM 3776 C C . GLN B 1 250 ? -14.367 -49.781 11.211 1 33.06 250 GLN B C 1
ATOM 3778 O O . GLN B 1 250 ? -13.656 -50.469 11.945 1 33.06 250 GLN B O 1
ATOM 3783 N N . GLN B 1 251 ? -15.531 -49.281 11.625 1 30.38 251 GLN B N 1
ATOM 3784 C CA . GLN B 1 251 ? -16.031 -49.875 12.852 1 30.38 251 GLN B CA 1
ATOM 3785 C C . GLN B 1 251 ? -16.641 -51.25 12.57 1 30.38 251 GLN B C 1
ATOM 3787 O O . GLN B 1 251 ? -17 -52 13.5 1 30.38 251 GLN B O 1
ATOM 3792 N N . LYS B 1 252 ? -16.625 -51.688 11.305 1 29.22 252 LYS B N 1
ATOM 3793 C CA . LYS B 1 252 ? -17.062 -53.094 11.25 1 29.22 252 LYS B CA 1
ATOM 3794 C C . LYS B 1 252 ? -15.852 -54.031 11.203 1 29.22 252 LYS B C 1
ATOM 3796 O O . LYS B 1 252 ? -14.852 -53.75 10.547 1 29.22 252 LYS B O 1
#

Organism: Oryza sativa subsp. japonica (NCBI:txid39947)

InterPro domains:
  IPR025287 Wall-associated receptor kinase, galacturonan-binding domain [PF13947] (28-83)

Sequence (504 aa):
MPFHMLASLLWLCGGIAAYCSAASAATCVRSCGGVEIPYPFGLDPACALPGFNLTCNIKGDGKPYYKDVELLNISLTEGQVRMRMHIANYCYNSTSGGMNGTGWSLNLTGTPFRLSDFGNKFTAIGCRTLAYLLADDVLTTGCVATCKADDLLRLPDGVCSGIGCCQTAIPKGLQYYGVMFDSGFNTTEINNMSRCSYAALMEASSFNFSKNYPTSSSFNDHYRGRAPLLVDWAIGNETCDVARVLHVHQQKMPFHMLASLLWLCGGIAAYCSAASAATCVRSCGGVEIPYPFGLDPACALPGFNLTCNIKGDGKPYYKDVELLNISLTEGQVRMRMHIANYCYNSTSGGMNGTGWSLNLTGTPFRLSDFGNKFTAIGCRTLAYLLADDVLTTGCVATCKADDLLRLPDGVCSGIGCCQTAIPKGLQYYGVMFDSGFNTTEINNMSRCSYAALMEASSFNFSKNYPTSSSFNDHYRGRAPLLVDWAIGNETCDVARVLHVHQQK

Secondary structure (DSSP, 8-state):
-GGGGTHHHHTTTTTTSS------S-----EETTEE--TT-BSSGGGS-TT-B-EE-TTTT--EEETTEEEEEEETTTTEEEEEEEPEEEEEETTTTEEEEE--EEE-TTSSEEE-TTTEEEEEESSEEEEEEEETTEEEEEEEEE--HHHHHHPPTT--SSBSEEEE---TT--EEEEEE-TTS-SGGGTTT--EEEEEEEEGGG----TTGGGSSHHHHHTTTEEEEEEEE------HHHHHHHHHHH--/-GGGGTHHHHTTTTTTSS------S-----EETTEE--TT-BSSGGGS-TT-B-EE-TTTT--EEETTEEEEEEETTTTEEEEEEEPEEEEEETTTTEEEEE--EEE-TTSSEEE-TTTEEEEEESSEEEEEEEETTEEEEEEEEE--HHHHHHPPTT--SSBSEEEE---TT--EEEEEE-TTS-SGGGTTT--EEEEEEEEGGG----TTGGGSSHHHHHTTTEEEEEEEE------HHHHHHHHHHH--

Solvent-accessible surface area (backbone atoms only — not comparable to full-atom values): 26569 Å² total; per-residue (Å²): 129,76,70,64,68,64,58,66,64,58,63,67,68,63,64,68,66,66,69,67,61,83,66,75,86,68,84,65,70,46,62,35,70,89,27,66,38,55,79,56,27,15,65,40,69,89,49,19,43,93,74,34,50,34,43,61,36,66,92,65,87,29,39,31,23,51,88,90,31,40,55,68,43,65,38,79,90,75,32,32,34,36,28,44,35,70,50,26,37,44,25,52,33,83,87,81,70,43,76,47,66,48,72,51,71,48,82,34,71,96,45,47,43,27,44,30,34,85,49,22,25,40,34,21,32,1,39,40,26,34,35,31,37,18,44,84,86,32,82,38,31,41,26,23,8,17,52,49,79,72,52,47,76,70,45,66,66,58,56,54,24,8,59,27,18,16,56,28,50,42,52,77,74,34,30,34,42,30,50,47,70,41,80,93,39,54,27,77,90,41,40,92,56,20,33,42,27,38,35,36,66,24,29,47,89,78,59,69,50,52,68,56,34,19,50,49,64,51,52,46,58,74,41,68,44,31,36,50,25,40,29,31,49,55,81,71,82,62,65,63,59,56,59,45,46,52,48,56,55,64,75,98,131,78,71,65,70,62,57,65,64,59,62,67,68,63,64,69,67,65,70,67,60,81,64,76,86,66,85,65,70,47,62,34,70,88,27,65,39,55,79,56,27,16,65,40,69,88,48,21,43,93,73,35,52,35,42,61,38,66,92,65,87,30,40,30,22,52,88,90,32,42,53,65,42,65,39,78,90,75,31,33,33,35,28,43,34,70,51,27,37,43,26,51,33,82,87,78,70,43,77,47,67,48,72,49,71,48,82,33,70,95,45,48,43,27,43,30,34,86,47,22,26,40,33,21,33,2,39,40,26,35,36,31,37,19,43,84,86,32,81,37,30,40,27,23,8,17,51,52,78,72,54,47,75,72,45,66,66,58,56,53,23,7,59,28,19,15,56,29,50,42,52,77,73,34,31,34,42,32,49,46,70,40,81,90,38,55,26,77,92,41,40,90,56,22,34,44,26,37,36,36,64,24,28,46,88,78,59,68,50,51,67,55,33,19,51,47,64,51,52,46,56,74,41,68,44,32,36,51,26,39,30,31,51,56,82,71,83,61,66,63,58,58,59,45,46,52,50,56,56,63,75,99

Foldseek 3Di:
DVPPVVVVVVVVVPPVPPVVPDLDPPPFDQDWPREGADPCAGCDPSNHDPQRHWHQPVVPPRFIDDPNWTWDYDDPVQQKTKIWAFKKKWFQDPVVLAIDIDKDKAAQPPGQKFFDQVFKKKKKFAAQWKKFKDFVNHTFDIWAAHEDPVRLVPDDKFDADRHRMTIDTGDPGGRMIMMDTDRVGACSVPCQQAGMMIIDIAGPVPDMGDSCVHRDVCVCVVSVRIHMTMMGGDDPCPDCVVVVVVVVVVVD/DVPPVVPVVVVVPPPVPPVVPDLDPPPFDQDWPREGADPCAGCDPSNHDPQRHWHQPVVPPRFIDDPNWTWDYDDPVQQKTKIWAFKKKWFQDPVVLAIDIDKDKAAQPPGQKFFDQVFKKKKKFAAQWKKFKDFVNHTFDIWAAHEDPVRLVPDDKFDADRHRMTIDTGDPGGRMIMMDTDRVGACSVPCQFAGMMIIDIAGPVPDMGDSCVHRDCCVCVVSVRIHMTMMGGDDPCPDCVVVVVVVVVVVD

Radius of gyration: 27.84 Å; Cα contacts (8 Å, |Δi|>4): 1103; chains: 2; bounding box: 56×89×68 Å

Nearest PDB structures (foldseek):
  8uid-assembly1_D  TM=4.329E-01  e=1.379E+00  Desulfurococcus amylolyticus
  7pjj-assembly1_A  TM=2.920E-01  e=2.659E-01  Streptomyces scabiei 87.22
  7boy-assembly1_u  TM=2.516E-01  e=3.532E-01  Escherichia phage T7
  1yud-assembly5_I  TM=1.597E-01  e=2.002E-01  Shewanella oneidensis MR-1
  1znp-assembly4_D  TM=1.673E-01  e=6.595E-01  Agrobacterium fabrum str. C58